Protein AF-0000000075463273 (afdb_homodimer)

Solvent-accessible surface area (backbone atoms only — not comparable to full-atom values): 27965 Å² total; per-residue (Å²): 108,66,60,60,48,58,64,46,38,56,48,52,44,26,53,33,30,40,53,55,27,48,40,50,41,26,20,42,48,17,34,37,53,50,42,50,52,50,33,66,70,70,53,70,83,56,58,66,68,59,50,50,48,55,52,50,47,50,52,48,51,49,50,31,49,53,25,47,49,48,35,51,42,46,51,41,31,75,32,32,81,36,73,76,51,72,76,41,80,50,70,39,46,49,51,24,54,50,47,34,47,50,47,41,50,52,54,50,46,54,51,43,50,52,47,34,70,71,65,73,42,67,67,64,45,51,65,37,48,49,43,44,52,51,26,50,53,49,51,53,53,48,45,55,49,42,65,78,45,56,85,37,47,64,71,79,62,78,40,68,60,53,59,52,37,52,30,38,47,29,46,22,50,27,27,43,47,49,25,50,52,47,48,52,52,50,59,62,43,66,75,56,81,48,77,79,44,52,61,54,47,54,51,46,51,53,49,31,53,47,24,49,49,49,19,49,44,28,46,49,20,39,52,38,35,75,75,40,68,69,32,37,44,25,56,17,48,55,60,35,43,32,50,52,52,53,37,46,52,44,51,54,62,48,43,48,56,52,50,47,49,52,49,47,48,50,54,63,66,52,53,70,66,76,78,96,108,67,61,58,48,56,63,47,38,57,48,52,45,25,53,33,30,40,53,54,27,48,40,51,38,26,20,43,48,18,34,37,52,49,44,50,52,50,34,65,69,70,52,70,82,57,58,66,68,60,52,49,49,54,52,50,47,50,52,48,50,49,49,32,50,53,26,46,48,48,35,50,42,44,50,44,30,76,33,32,81,36,73,74,52,71,78,41,80,52,69,40,46,49,51,24,54,49,48,32,48,50,47,42,50,53,54,51,48,53,53,42,52,52,46,36,71,72,63,72,42,67,67,63,45,49,66,34,49,49,41,45,51,52,25,49,53,48,52,54,52,49,45,55,49,42,67,77,46,60,84,29,48,76,66,78,60,77,43,67,60,54,58,52,37,50,31,38,46,28,45,21,51,27,27,43,48,50,25,51,52,49,47,52,52,51,58,62,43,64,78,66,64,56,77,80,40,52,61,54,47,54,52,47,51,53,48,31,51,46,26,49,50,49,19,50,44,28,46,49,20,40,50,38,36,73,75,42,69,69,33,37,42,25,55,16,47,55,61,38,43,32,49,51,52,54,37,46,52,44,50,52,62,49,42,49,55,53,49,48,48,51,50,48,48,50,54,63,66,53,54,70,65,76,78,98

Secondary structure (DSSP, 8-state):
-HHHHHHS--HHHHHHHHHHHHHHHHHHHHHHHHHHHHHHHH-TTS-HHHHHHHHHHHHHHHHHHHHHHHHHHIIIIITTT-GGGGGS--HHHHHHHHHHHHHHHHHHHHHHHHHHHHH--HHHHHHHHHHHHHHHHHHHHHHHHHHHS-S-TTTSS--THHHHHHHHHHHHHHHHHHHHHHHHHHHHHHTS--THHHHHHHHHHHHHHHHHHHHHHHHHHHHHHHH-TTSTHHHHHHHHHHHHHHHHHHHHHHHHHHHHHHHHHHHHHS-GGGT-/-HHHHHHS--HHHHHHHHHHHHHHHHHHHHHHHHHHHHHHHH-TTS-HHHHHHHHHHHHHHHHHHHHHHHHHHIIIIITTT-GGGGGS--HHHHHHHHHHHHHHHHHHHHHHHHHHHHH--HHHHHHHHHHHHHHHHHHHHHHHHHHHSTTTTTTSS--HHHHHHHHHHHHHHHHHHHHHHHHHHHHHHHTT--THHHHHHHHHHHHHHHHHHHHHHHHHHHHHHHH-TTSTHHHHHHHHHHHHHHHHHHHHHHHHHHHHHHHHHHHHHS-GGGT-

Structure (mmCIF, N/CA/C/O backbone):
data_AF-0000000075463273-model_v1
#
loop_
_entity.id
_entity.type
_entity.pdbx_description
1 polymer 'DUF6534 domain-containing protein'
#
loop_
_atom_site.group_PDB
_atom_site.id
_atom_site.type_symbol
_atom_site.label_atom_id
_atom_site.label_alt_id
_atom_site.label_comp_id
_atom_site.label_asym_id
_atom_site.label_entity_id
_atom_site.label_seq_id
_atom_site.pdbx_PDB_ins_code
_atom_site.Cartn_x
_atom_site.Cartn_y
_atom_site.Cartn_z
_atom_site.occupancy
_atom_site.B_iso_or_equiv
_atom_site.auth_seq_id
_atom_site.auth_comp_id
_atom_site.auth_asym_id
_atom_site.auth_atom_id
_atom_site.pdbx_PDB_model_num
ATOM 1 N N . MET A 1 1 ? -4.27 -33.312 -17.531 1 32.22 1 MET A N 1
ATOM 2 C CA . MET A 1 1 ? -3.789 -32.125 -16.859 1 32.22 1 MET A CA 1
ATOM 3 C C . MET A 1 1 ? -4.113 -30.875 -17.672 1 32.22 1 MET A C 1
ATOM 5 O O . MET A 1 1 ? -4.547 -29.859 -17.125 1 32.22 1 MET A O 1
ATOM 9 N N . ARG A 1 2 ? -3.822 -30.875 -18.922 1 41.97 2 ARG A N 1
ATOM 10 C CA . ARG A 1 2 ? -4.164 -29.844 -19.891 1 41.97 2 ARG A CA 1
ATOM 11 C C . ARG A 1 2 ? -5.668 -29.594 -19.906 1 41.97 2 ARG A C 1
ATOM 13 O O . ARG A 1 2 ? -6.105 -28.453 -20.047 1 41.97 2 ARG A O 1
ATOM 20 N N . LEU A 1 3 ? -6.355 -30.625 -19.859 1 38.16 3 LEU A N 1
ATOM 21 C CA . LEU A 1 3 ? -7.805 -30.5 -19.938 1 38.16 3 LEU A CA 1
ATOM 22 C C . LEU A 1 3 ? -8.344 -29.734 -18.734 1 38.16 3 LEU A C 1
ATOM 24 O O . LEU A 1 3 ? -9.258 -28.906 -18.859 1 38.16 3 LEU A O 1
ATOM 28 N N . PHE A 1 4 ? -7.984 -30.172 -17.547 1 39.16 4 PHE A N 1
ATOM 29 C CA . PHE A 1 4 ? -8.383 -29.516 -16.312 1 39.16 4 PHE A CA 1
ATOM 30 C C . PHE A 1 4 ? -7.941 -28.047 -16.312 1 39.16 4 PHE A C 1
ATOM 32 O O . PHE A 1 4 ? -8.68 -27.172 -15.867 1 39.16 4 PHE A O 1
ATOM 39 N N . LEU A 1 5 ? -6.715 -27.828 -16.797 1 46.09 5 LEU A N 1
ATOM 40 C CA . LEU A 1 5 ? -6.227 -26.484 -17.062 1 46.09 5 LEU A CA 1
ATOM 41 C C . LEU A 1 5 ? -7.086 -25.797 -18.109 1 46.09 5 LEU A C 1
ATOM 43 O O . LEU A 1 5 ? -7.215 -24.562 -18.109 1 46.09 5 LEU A O 1
ATOM 47 N N . SER A 1 6 ? -7.457 -26.531 -19.078 1 45.56 6 SER A N 1
ATOM 48 C CA . SER A 1 6 ? -8.375 -26.031 -20.109 1 45.56 6 SER A CA 1
ATOM 49 C C . SER A 1 6 ? -9.672 -25.531 -19.484 1 45.56 6 SER A C 1
ATOM 51 O O . SER A 1 6 ? -10.258 -24.547 -19.969 1 45.56 6 SER A O 1
ATOM 53 N N . GLN A 1 7 ? -10.18 -26.344 -18.703 1 44.66 7 GLN A N 1
ATOM 54 C CA . GLN A 1 7 ? -11.469 -26.078 -18.078 1 44.66 7 GLN A CA 1
ATOM 55 C C . GLN A 1 7 ? -11.359 -24.953 -17.047 1 44.66 7 GLN A C 1
ATOM 57 O O . GLN A 1 7 ? -12.312 -24.203 -16.844 1 44.66 7 GLN A O 1
ATOM 62 N N . LEU A 1 8 ? -10.367 -25.062 -16.125 1 47.94 8 LEU A N 1
ATOM 63 C CA . LEU A 1 8 ? -10.164 -24.031 -15.125 1 47.94 8 LEU A CA 1
ATOM 64 C C . LEU A 1 8 ? -9.938 -22.672 -15.789 1 47.94 8 LEU A C 1
ATOM 66 O O . LEU A 1 8 ? -9.836 -21.656 -15.102 1 47.94 8 LEU A O 1
ATOM 70 N N . GLY A 1 9 ? -10.367 -22.547 -17.156 1 49.41 9 GLY A N 1
ATOM 71 C CA . GLY A 1 9 ? -10.008 -21.312 -17.812 1 49.41 9 GLY A CA 1
ATOM 72 C C . GLY A 1 9 ? -8.57 -20.891 -17.547 1 49.41 9 GLY A C 1
ATOM 73 O O . GLY A 1 9 ? -7.855 -21.547 -16.797 1 49.41 9 GLY A O 1
ATOM 74 N N . SER A 1 10 ? -7.926 -19.875 -18.328 1 57.22 10 SER A N 1
ATOM 75 C CA . SER A 1 10 ? -6.539 -19.422 -18.312 1 57.22 10 SER A CA 1
ATOM 76 C C . SER A 1 10 ? -6.117 -18.984 -16.906 1 57.22 10 SER A C 1
ATOM 78 O O . SER A 1 10 ? -6.918 -18.438 -16.156 1 57.22 10 SER A O 1
ATOM 80 N N . LEU A 1 11 ? -5.262 -19.875 -16.219 1 67.44 11 LEU A N 1
ATOM 81 C CA . LEU A 1 11 ? -4.641 -19.484 -14.953 1 67.44 11 LEU A CA 1
ATOM 82 C C . LEU A 1 11 ? -4.652 -17.969 -14.797 1 67.44 11 LEU A C 1
ATOM 84 O O . LEU A 1 11 ? -4.68 -17.453 -13.68 1 67.44 11 LEU A O 1
ATOM 88 N N . ASP A 1 12 ? -4.875 -17.344 -15.961 1 66.06 12 ASP A N 1
ATOM 89 C CA . ASP A 1 12 ? -4.934 -15.891 -15.945 1 66.06 12 ASP A CA 1
ATOM 90 C C . ASP A 1 12 ? -6.266 -15.398 -15.383 1 66.06 12 ASP A C 1
ATOM 92 O O . ASP A 1 12 ? -6.312 -14.391 -14.672 1 66.06 12 ASP A O 1
ATOM 96 N N . GLY A 1 13 ? -7.297 -16.234 -15.656 1 64.44 13 GLY A N 1
ATOM 97 C CA . GLY A 1 13 ? -8.602 -15.805 -15.188 1 64.44 13 GLY A CA 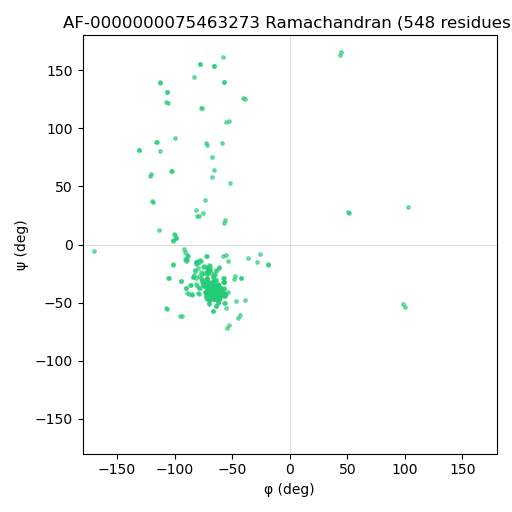1
ATOM 98 C C . GLY A 1 13 ? -8.852 -16.141 -13.727 1 64.44 13 GLY A C 1
ATOM 99 O O . GLY A 1 13 ? -9.625 -15.461 -13.047 1 64.44 13 GLY A O 1
ATOM 100 N N . THR A 1 14 ? -8.234 -17.109 -13.281 1 73.38 14 THR A N 1
ATOM 101 C CA . THR A 1 14 ? -8.492 -17.531 -11.914 1 73.38 14 THR A CA 1
ATOM 102 C C . THR A 1 14 ? -7.465 -16.922 -10.961 1 73.38 14 THR A C 1
ATOM 104 O O . THR A 1 14 ? -7.746 -15.93 -10.297 1 73.38 14 THR A O 1
ATOM 107 N N . LEU A 1 15 ? -6.219 -17.312 -11.234 1 76.56 15 LEU A N 1
ATOM 108 C CA . LEU A 1 15 ? -5.172 -16.891 -10.312 1 76.56 15 LEU A CA 1
ATOM 109 C C . LEU A 1 15 ? -4.715 -15.469 -10.617 1 76.56 15 LEU A C 1
ATOM 111 O O . LEU A 1 15 ? -4.262 -14.75 -9.719 1 76.56 15 LEU A O 1
ATOM 115 N N . GLY A 1 16 ? -4.977 -15.109 -11.82 1 79.81 16 GLY A N 1
ATOM 116 C CA . GLY A 1 16 ? -4.547 -13.766 -12.188 1 79.81 16 GLY A CA 1
ATOM 117 C C . GLY A 1 16 ? -5.352 -12.68 -11.5 1 79.81 16 GLY A C 1
ATOM 118 O O . GLY A 1 16 ? -4.793 -11.688 -11.031 1 79.81 16 GLY A O 1
ATOM 119 N N . GLY A 1 17 ? -6.625 -12.852 -11.461 1 81.31 17 GLY A N 1
ATOM 120 C CA . GLY A 1 17 ? -7.473 -11.875 -10.797 1 81.31 17 GLY A CA 1
ATOM 121 C C . GLY A 1 17 ? -7.188 -11.742 -9.312 1 81.31 17 GLY A C 1
ATOM 122 O O . GLY A 1 17 ? -7.164 -10.633 -8.781 1 81.31 17 GLY A O 1
ATOM 123 N N . ILE A 1 18 ? -6.855 -12.758 -8.711 1 84.06 18 ILE A N 1
ATOM 124 C CA . ILE A 1 18 ? -6.629 -12.766 -7.266 1 84.06 18 ILE A CA 1
ATOM 125 C C . ILE A 1 18 ? -5.293 -12.102 -6.949 1 84.06 18 ILE A C 1
ATOM 127 O O . ILE A 1 18 ? -5.168 -11.391 -5.945 1 84.06 18 ILE A O 1
ATOM 131 N N . VAL A 1 19 ? -4.348 -12.289 -7.812 1 86.44 19 VAL A N 1
ATOM 132 C CA . VAL A 1 19 ? -3.033 -11.695 -7.586 1 86.44 19 VAL A CA 1
ATOM 133 C C . VAL A 1 19 ? -3.117 -10.18 -7.738 1 86.44 19 VAL A C 1
ATOM 135 O O . VAL A 1 19 ? -2.562 -9.438 -6.922 1 86.44 19 VAL A O 1
ATOM 138 N N . ILE A 1 20 ? -3.855 -9.727 -8.703 1 86.81 20 ILE A N 1
ATOM 139 C CA . ILE A 1 20 ? -4.016 -8.297 -8.914 1 86.81 20 ILE A CA 1
ATOM 140 C C . ILE A 1 20 ? -4.789 -7.684 -7.75 1 86.81 20 ILE A C 1
ATOM 142 O O . ILE A 1 20 ? -4.461 -6.59 -7.285 1 86.81 20 ILE A O 1
ATOM 146 N N . ALA A 1 21 ? -5.781 -8.367 -7.336 1 89.44 21 ALA A N 1
ATOM 147 C CA . ALA A 1 21 ? -6.566 -7.895 -6.203 1 89.44 21 ALA A CA 1
ATOM 148 C C . ALA A 1 21 ? -5.711 -7.785 -4.945 1 89.44 21 ALA A C 1
ATOM 150 O O . ALA A 1 21 ? -5.863 -6.848 -4.16 1 89.44 21 ALA A O 1
ATOM 151 N N . GLU A 1 22 ? -4.824 -8.68 -4.758 1 91.25 22 GLU A N 1
ATOM 152 C CA . GLU A 1 22 ? -3.943 -8.664 -3.596 1 91.25 22 GLU A CA 1
ATOM 153 C C . GLU A 1 22 ? -3.035 -7.434 -3.613 1 91.25 22 GLU A C 1
ATOM 155 O O . GLU A 1 22 ? -2.791 -6.82 -2.572 1 91.25 22 GLU A O 1
ATOM 160 N N . ILE A 1 23 ? -2.531 -7.125 -4.77 1 91.75 23 ILE A N 1
ATOM 161 C CA . ILE A 1 23 ? -1.67 -5.953 -4.898 1 91.75 23 ILE A CA 1
ATOM 162 C C . ILE A 1 23 ? -2.461 -4.691 -4.566 1 91.75 23 ILE A C 1
ATOM 164 O O . ILE A 1 23 ? -1.974 -3.816 -3.848 1 91.75 23 ILE A O 1
ATOM 168 N N . LEU A 1 24 ? -3.639 -4.648 -5.012 1 92 24 LEU A N 1
ATOM 169 C CA . LEU A 1 24 ? -4.484 -3.49 -4.742 1 92 24 LEU A CA 1
ATOM 170 C C . LEU A 1 24 ? -4.824 -3.395 -3.26 1 92 24 LEU A C 1
ATOM 172 O O . LEU A 1 24 ? -4.836 -2.303 -2.689 1 92 24 LEU A O 1
ATOM 176 N N . VAL A 1 25 ? -5.086 -4.551 -2.709 1 94.62 25 VAL A N 1
ATOM 177 C CA . VAL A 1 25 ? -5.395 -4.602 -1.284 1 94.62 25 VAL A CA 1
ATOM 178 C C . VAL A 1 25 ? -4.188 -4.125 -0.476 1 94.62 25 VAL A C 1
ATOM 180 O O . VAL A 1 25 ? -4.34 -3.385 0.5 1 94.62 25 VAL A O 1
ATOM 183 N N . ALA A 1 26 ? -3.068 -4.484 -0.909 1 94.12 26 ALA A N 1
ATOM 184 C CA . ALA A 1 26 ? -1.846 -4.07 -0.226 1 94.12 26 ALA A CA 1
ATOM 185 C C . ALA A 1 26 ? -1.634 -2.562 -0.345 1 94.12 26 ALA A C 1
ATOM 187 O O . ALA A 1 26 ? -1.259 -1.903 0.627 1 94.12 26 ALA A O 1
ATOM 188 N N . VAL A 1 27 ? -1.902 -2.049 -1.484 1 93.38 27 VAL A N 1
ATOM 189 C CA . VAL A 1 27 ? -1.779 -0.61 -1.698 1 93.38 27 VAL A CA 1
ATOM 190 C C . VAL A 1 27 ? -2.756 0.133 -0.79 1 93.38 27 VAL A C 1
ATOM 192 O O . VAL A 1 27 ? -2.383 1.106 -0.13 1 93.38 27 VAL A O 1
ATOM 195 N N . LEU A 1 28 ? -3.9 -0.361 -0.769 1 93.81 28 LEU A N 1
ATOM 196 C CA . LEU A 1 28 ? -4.93 0.29 0.035 1 93.81 28 LEU A CA 1
ATOM 197 C C . LEU A 1 28 ? -4.598 0.2 1.521 1 93.81 28 LEU A C 1
ATOM 199 O O . LEU A 1 28 ? -4.902 1.117 2.285 1 93.81 28 LEU A O 1
ATOM 203 N N . TYR A 1 29 ? -4.016 -0.902 1.892 1 94.56 29 TYR A N 1
ATOM 204 C CA . TYR A 1 29 ? -3.58 -1.024 3.277 1 94.56 29 TYR A CA 1
ATOM 205 C C . TYR A 1 29 ? -2.529 0.028 3.615 1 94.56 29 TYR A C 1
ATOM 207 O O . TYR A 1 29 ? -2.559 0.618 4.699 1 94.56 29 TYR A O 1
ATOM 215 N N . GLY A 1 30 ? -1.617 0.237 2.727 1 93.31 30 GLY A N 1
ATOM 216 C CA . GLY A 1 30 ? -0.635 1.288 2.939 1 93.31 30 GLY A CA 1
ATOM 217 C C . GLY A 1 30 ? -1.256 2.664 3.094 1 93.31 30 GLY A C 1
ATOM 218 O O . GLY A 1 30 ? -0.905 3.41 4.012 1 93.31 30 GLY A O 1
ATOM 219 N N . ILE A 1 31 ? -2.191 2.916 2.26 1 91.88 31 ILE A N 1
ATOM 220 C CA . ILE A 1 31 ? -2.902 4.188 2.316 1 91.88 31 ILE A CA 1
ATOM 221 C C . ILE A 1 31 ? -3.615 4.32 3.66 1 91.88 31 ILE A C 1
ATOM 223 O O . ILE A 1 31 ? -3.525 5.363 4.316 1 91.88 31 ILE A O 1
ATOM 227 N N . ALA A 1 32 ? -4.215 3.264 4.059 1 93.44 32 ALA A N 1
ATOM 228 C CA . ALA A 1 32 ? -4.98 3.277 5.301 1 93.44 32 ALA A CA 1
ATOM 229 C C . ALA A 1 32 ? -4.066 3.494 6.504 1 93.44 32 ALA A C 1
ATOM 231 O O . ALA A 1 32 ? -4.441 4.18 7.461 1 93.44 32 ALA A O 1
ATOM 232 N N . SER A 1 33 ? -2.936 2.992 6.445 1 92.31 33 SER A N 1
ATOM 233 C CA . SER A 1 33 ? -2.014 3.088 7.574 1 92.31 33 SER A CA 1
ATOM 234 C C . SER A 1 33 ? -1.594 4.531 7.82 1 92.31 33 SER A C 1
ATOM 236 O O . SER A 1 33 ? -1.572 4.992 8.969 1 92.31 33 SER A O 1
ATOM 238 N N . ILE A 1 34 ? -1.35 5.23 6.773 1 89.88 34 ILE A N 1
ATOM 239 C CA . ILE A 1 34 ? -0.97 6.629 6.949 1 89.88 34 ILE A CA 1
ATOM 240 C C . ILE A 1 34 ? -2.199 7.449 7.332 1 89.88 34 ILE A C 1
ATOM 242 O O . ILE A 1 34 ? -2.105 8.375 8.141 1 89.88 34 ILE A O 1
ATOM 246 N N . GLN A 1 35 ? -3.281 7.07 6.785 1 88.94 35 GLN A N 1
ATOM 247 C CA . GLN A 1 35 ? -4.504 7.789 7.125 1 88.94 35 GLN A CA 1
ATOM 248 C C . GLN A 1 35 ? -4.84 7.637 8.609 1 88.94 35 GLN A C 1
ATOM 250 O O . GLN A 1 35 ? -5.336 8.578 9.234 1 88.94 35 GLN A O 1
ATOM 255 N N . VAL A 1 36 ? -4.602 6.457 9.086 1 90.38 36 VAL A N 1
ATOM 256 C CA . VAL A 1 36 ? -4.84 6.223 10.508 1 90.38 36 VAL A CA 1
ATOM 257 C C . VAL A 1 36 ? -3.879 7.07 11.336 1 90.38 36 VAL A C 1
ATOM 259 O O . VAL A 1 36 ? -4.273 7.652 12.352 1 90.38 36 VAL A O 1
ATOM 262 N N . TYR A 1 37 ? -2.66 7.145 10.844 1 85.88 37 TYR A N 1
ATOM 263 C CA . TYR A 1 37 ? -1.667 7.969 11.531 1 85.88 37 TYR A CA 1
ATOM 264 C C . TYR A 1 37 ? -2.1 9.43 11.562 1 85.88 37 TYR A C 1
ATOM 266 O O . TYR A 1 37 ? -2.029 10.078 12.609 1 85.88 37 TYR A O 1
ATOM 274 N N . VAL A 1 38 ? -2.549 9.891 10.477 1 81.62 38 VAL A N 1
ATOM 275 C CA . VAL A 1 38 ? -2.996 11.273 10.375 1 81.62 38 VAL A CA 1
ATOM 276 C C . VAL A 1 38 ? -4.23 11.484 11.258 1 81.62 38 VAL A C 1
ATOM 278 O O . VAL A 1 38 ? -4.359 12.508 11.922 1 81.62 38 VAL A O 1
ATOM 281 N N . TYR A 1 39 ? -5.051 10.492 11.266 1 84.88 39 TYR A N 1
ATOM 282 C CA . TYR A 1 39 ? -6.27 10.57 12.062 1 84.88 39 TYR A CA 1
ATOM 283 C C . TYR A 1 39 ? -5.949 10.734 13.547 1 84.88 39 TYR A C 1
ATOM 285 O O . TYR A 1 39 ? -6.5 11.609 14.219 1 84.88 39 TYR A O 1
ATOM 293 N N . PHE A 1 40 ? -5.09 9.961 14.062 1 85.31 40 PHE A N 1
ATOM 294 C CA . PHE A 1 40 ? -4.797 9.977 15.492 1 85.31 40 PHE A CA 1
ATOM 295 C C . PHE A 1 40 ? -3.951 11.188 15.859 1 85.31 40 PHE A C 1
ATOM 297 O O . PHE A 1 40 ? -3.936 11.609 17.016 1 85.31 40 PHE A O 1
ATOM 304 N N . HIS A 1 41 ? -3.326 11.75 14.867 1 76.06 41 HIS A N 1
ATOM 305 C CA . HIS A 1 41 ? -2.494 12.914 15.133 1 76.06 41 HIS A CA 1
ATOM 306 C C . HIS A 1 41 ? -3.32 14.195 15.109 1 76.06 41 HIS A C 1
ATOM 308 O O . HIS A 1 41 ? -3.084 15.109 15.906 1 76.06 41 HIS A O 1
ATOM 314 N N . TYR A 1 42 ? -4.281 14.25 14.273 1 72.69 42 TYR A N 1
ATOM 315 C CA . TYR A 1 42 ? -4.98 15.516 14.102 1 72.69 42 TYR A CA 1
ATOM 316 C C . TYR A 1 42 ? -6.352 15.477 14.766 1 72.69 42 TYR A C 1
ATOM 318 O O . TYR A 1 42 ? -6.914 16.531 15.102 1 72.69 42 TYR A O 1
ATOM 326 N N . ASN A 1 43 ? -6.961 14.359 14.867 1 69.62 43 ASN A N 1
ATOM 327 C CA . ASN A 1 43 ? -8.312 14.273 15.414 1 69.62 43 ASN A CA 1
ATOM 328 C C . ASN A 1 43 ? -8.297 13.766 16.859 1 69.62 43 ASN A C 1
ATOM 330 O O . ASN A 1 43 ? -8.93 12.758 17.172 1 69.62 43 ASN A O 1
ATOM 334 N N . LEU A 1 44 ? -7.703 14.516 17.672 1 68.25 44 LEU A N 1
ATOM 335 C CA . LEU A 1 44 ? -7.512 14.109 19.062 1 68.25 44 LEU A CA 1
ATOM 336 C C . LEU A 1 44 ? -8.805 14.289 19.859 1 68.25 44 LEU A C 1
ATOM 338 O O . LEU A 1 44 ? -8.992 13.633 20.875 1 68.25 44 LEU A O 1
ATOM 342 N N . ASN A 1 45 ? -9.734 14.969 19.344 1 73.88 45 ASN A N 1
ATOM 343 C CA . ASN A 1 45 ? -10.906 15.32 20.125 1 73.88 45 ASN A CA 1
ATOM 344 C C . ASN A 1 45 ? -12.086 14.406 19.812 1 73.88 45 ASN A C 1
ATOM 346 O O . ASN A 1 45 ? -13.188 14.609 20.328 1 73.88 45 ASN A O 1
ATOM 350 N N . ASP A 1 46 ? -11.93 13.438 19.125 1 79.31 46 ASP A N 1
ATOM 351 C CA . ASP A 1 46 ? -13.031 12.531 18.812 1 79.31 46 ASP A CA 1
ATOM 352 C C . ASP A 1 46 ? -13.328 11.609 20 1 79.31 46 ASP A C 1
ATOM 354 O O . ASP A 1 46 ? -12.5 11.453 20.891 1 79.31 46 ASP A O 1
ATOM 358 N N . SER A 1 47 ? -14.523 11.141 20.062 1 83.12 47 SER A N 1
ATOM 359 C CA . SER A 1 47 ? -14.938 10.234 21.125 1 83.12 47 SER A CA 1
ATOM 360 C C . SER A 1 47 ? -14.055 8.992 21.172 1 83.12 47 SER A C 1
ATOM 362 O O . SER A 1 47 ? -13.578 8.523 20.125 1 83.12 47 SER A O 1
ATOM 364 N N . PRO A 1 48 ? -13.719 8.531 22.312 1 86.88 48 PRO A N 1
ATOM 365 C CA . PRO A 1 48 ? -12.859 7.348 22.438 1 86.88 48 PRO A CA 1
ATOM 366 C C . PRO A 1 48 ? -13.438 6.121 21.75 1 86.88 48 PRO A C 1
ATOM 368 O O . PRO A 1 48 ? -12.688 5.25 21.297 1 86.88 48 PRO A O 1
ATOM 371 N N . LEU A 1 49 ? -14.75 6.055 21.672 1 83.44 49 LEU A N 1
ATOM 372 C CA . LEU A 1 49 ? -15.375 4.918 21.016 1 83.44 49 LEU A CA 1
ATOM 373 C C . LEU A 1 49 ? -15.008 4.883 19.531 1 83.44 49 LEU A C 1
ATOM 375 O O . LEU A 1 49 ? -14.688 3.822 18.984 1 83.44 49 LEU A O 1
ATOM 379 N N . VAL A 1 50 ? -15.031 6.035 18.953 1 84.69 50 VAL A N 1
ATOM 380 C CA . VAL A 1 50 ? -14.695 6.113 17.531 1 84.69 50 VAL A CA 1
ATOM 381 C C . VAL A 1 50 ? -13.219 5.805 17.328 1 84.69 50 VAL A C 1
ATOM 383 O O . VAL A 1 50 ? -12.852 5.066 16.406 1 84.69 50 VAL A O 1
ATOM 386 N N . LYS A 1 51 ? -12.414 6.23 18.25 1 89.81 51 LYS A N 1
ATOM 387 C CA . LYS A 1 51 ? -10.977 6.004 18.172 1 89.81 51 LYS A CA 1
ATOM 388 C C . LYS A 1 51 ? -10.641 4.523 18.312 1 89.81 51 LYS A C 1
ATOM 390 O O . LYS A 1 51 ? -9.82 3.994 17.547 1 89.81 51 LYS A O 1
ATOM 395 N N . ARG A 1 52 ? -11.336 3.967 19.219 1 90.5 52 ARG A N 1
ATOM 396 C CA . ARG A 1 52 ? -11.086 2.543 19.422 1 90.5 52 ARG A CA 1
ATOM 397 C C . ARG A 1 52 ? -11.562 1.729 18.219 1 90.5 52 ARG A C 1
ATOM 399 O O . ARG A 1 52 ? -10.93 0.742 17.844 1 90.5 52 ARG A O 1
ATOM 406 N N . THR A 1 53 ? -12.625 2.129 17.688 1 91.56 53 THR A N 1
ATOM 407 C CA . THR A 1 53 ? -13.164 1.41 16.547 1 91.56 53 THR A CA 1
ATOM 408 C C . THR A 1 53 ? -12.234 1.528 15.344 1 91.56 53 THR A C 1
ATOM 410 O O . THR A 1 53 ? -11.969 0.538 14.656 1 91.56 53 THR A O 1
ATOM 413 N N . ILE A 1 54 ? -11.711 2.727 15.148 1 92 54 ILE A N 1
ATOM 414 C CA . ILE A 1 54 ? -10.805 2.959 14.031 1 92 54 ILE A CA 1
ATOM 415 C C . ILE A 1 54 ? -9.531 2.135 14.219 1 92 54 ILE A C 1
ATOM 417 O O . ILE A 1 54 ? -9.031 1.53 13.266 1 92 54 ILE A O 1
ATOM 421 N N . PHE A 1 55 ? -9.078 2.043 15.422 1 92.88 55 PHE A N 1
ATOM 422 C CA . PHE A 1 55 ? -7.871 1.272 15.711 1 92.88 55 PHE A CA 1
ATOM 423 C C . PHE A 1 55 ? -8.125 -0.219 15.531 1 92.88 55 PHE A C 1
ATOM 425 O O . PHE A 1 55 ? -7.289 -0.936 14.984 1 92.88 55 PHE A O 1
ATOM 432 N N . SER A 1 56 ? -9.258 -0.611 16.016 1 93.75 56 SER A N 1
ATOM 433 C CA . SER A 1 56 ? -9.633 -2.012 15.844 1 93.75 56 SER A CA 1
ATOM 434 C C . SER A 1 56 ? -9.766 -2.377 14.367 1 93.75 56 SER A C 1
ATOM 436 O O . SER A 1 56 ? -9.383 -3.475 13.953 1 93.75 56 SER A O 1
ATOM 438 N N . LEU A 1 57 ? -10.258 -1.5 13.594 1 95.06 57 LEU A N 1
ATOM 439 C CA . LEU A 1 57 ? -10.414 -1.729 12.164 1 95.06 57 LEU A CA 1
ATOM 440 C C . LEU A 1 57 ? -9.055 -1.819 11.477 1 95.06 57 LEU A C 1
ATOM 442 O O . LEU A 1 57 ? -8.883 -2.566 10.516 1 95.06 57 LEU A O 1
ATOM 446 N N . TRP A 1 58 ? -8.141 -1.101 11.953 1 95.62 58 TRP A N 1
ATOM 447 C CA . TRP A 1 58 ? -6.789 -1.173 11.398 1 95.62 58 TRP A CA 1
ATOM 448 C C . TRP A 1 58 ? -6.172 -2.545 11.648 1 95.62 58 TRP A C 1
ATOM 450 O O . TRP A 1 58 ? -5.516 -3.107 10.766 1 95.62 58 TRP A O 1
ATOM 460 N N . ILE A 1 59 ? -6.383 -3.033 12.844 1 94.19 59 ILE A N 1
ATOM 461 C CA . ILE A 1 59 ? -5.887 -4.363 13.18 1 94.19 59 ILE A CA 1
ATOM 462 C C . ILE A 1 59 ? -6.559 -5.406 12.297 1 94.19 59 ILE A C 1
ATOM 464 O O . ILE A 1 59 ? -5.895 -6.309 11.773 1 94.19 59 ILE A O 1
ATOM 468 N N . LEU A 1 60 ? -7.773 -5.242 12.172 1 94.19 60 LEU A N 1
ATOM 469 C CA . LEU A 1 60 ? -8.516 -6.16 11.32 1 94.19 60 LEU A CA 1
ATOM 470 C C . LEU A 1 60 ? -8.055 -6.055 9.867 1 94.19 60 LEU A C 1
ATOM 472 O O . LEU A 1 60 ? -7.969 -7.066 9.164 1 94.19 60 LEU A O 1
ATOM 476 N N . SER A 1 61 ? -7.824 -4.855 9.461 1 95.19 61 SER A N 1
ATOM 477 C CA . SER A 1 61 ? -7.336 -4.629 8.109 1 95.19 61 SER A CA 1
ATOM 478 C C . SER A 1 61 ? -5.973 -5.273 7.895 1 95.19 61 SER A C 1
ATOM 480 O O . SER A 1 61 ? -5.684 -5.781 6.809 1 95.19 61 SER A O 1
ATOM 482 N N . SER A 1 62 ? -5.172 -5.266 8.945 1 94.19 62 SER A N 1
ATOM 483 C CA . SER A 1 62 ? -3.875 -5.926 8.875 1 94.19 62 SER A CA 1
ATOM 484 C C . SER A 1 62 ? -4.027 -7.441 8.781 1 94.19 62 SER A C 1
ATOM 486 O O . SER A 1 62 ? -3.344 -8.094 7.984 1 94.19 62 SER A O 1
ATOM 488 N N . LEU A 1 63 ? -4.879 -7.855 9.562 1 93.38 63 LEU A N 1
ATOM 489 C CA . LEU A 1 63 ? -5.156 -9.289 9.523 1 93.38 63 LEU A CA 1
ATOM 490 C C . LEU A 1 63 ? -5.707 -9.695 8.156 1 93.38 63 LEU A C 1
ATOM 492 O O . LEU A 1 63 ? -5.34 -10.742 7.625 1 93.38 63 LEU A O 1
ATOM 496 N N . TYR A 1 64 ? -6.535 -8.906 7.629 1 94.56 64 TYR A N 1
ATOM 497 C CA . TYR A 1 64 ? -7.113 -9.148 6.312 1 94.56 64 TYR A CA 1
ATOM 498 C C . TYR A 1 64 ? -6.023 -9.281 5.258 1 94.56 64 TYR A C 1
ATOM 500 O O . TYR A 1 64 ? -6.051 -10.203 4.438 1 94.56 64 TYR A O 1
ATOM 508 N N . LEU A 1 65 ? -5.07 -8.414 5.316 1 93.75 65 LEU A N 1
ATOM 509 C CA . LEU A 1 65 ? -3.984 -8.43 4.344 1 93.75 65 LEU A CA 1
ATOM 510 C C . LEU A 1 65 ? -3.131 -9.68 4.504 1 93.75 65 LEU A C 1
ATOM 512 O O . LEU A 1 65 ? -2.748 -10.305 3.514 1 93.75 65 LEU A O 1
ATOM 516 N N . VAL A 1 66 ? -2.857 -10.055 5.738 1 93 66 VAL A N 1
ATOM 517 C CA . VAL A 1 66 ? -2.018 -11.211 6.008 1 93 66 VAL A CA 1
ATOM 518 C C . VAL A 1 66 ? -2.713 -12.484 5.52 1 93 66 VAL A C 1
ATOM 520 O O . VAL A 1 66 ? -2.082 -13.352 4.914 1 93 66 VAL A O 1
ATOM 523 N N . LEU A 1 67 ? -3.977 -12.547 5.762 1 91.69 67 LEU A N 1
ATOM 524 C CA . LEU A 1 67 ? -4.734 -13.711 5.332 1 91.69 67 LEU A CA 1
ATOM 525 C C . LEU A 1 67 ? -4.824 -13.773 3.811 1 91.69 67 LEU A C 1
ATOM 527 O O . LEU A 1 67 ? -4.688 -14.852 3.219 1 91.69 67 LEU A O 1
ATOM 531 N N . ALA A 1 68 ? -5.074 -12.656 3.215 1 90.81 68 ALA A N 1
ATOM 532 C CA . ALA A 1 68 ? -5.129 -12.602 1.756 1 90.81 68 ALA A CA 1
ATOM 533 C C . ALA A 1 68 ? -3.783 -12.984 1.145 1 90.81 68 ALA A C 1
ATOM 535 O O . ALA A 1 68 ? -3.732 -13.703 0.144 1 90.81 68 ALA A O 1
ATOM 536 N N . SER A 1 69 ? -2.756 -12.523 1.768 1 90.38 69 SER A N 1
ATOM 537 C CA . SER A 1 69 ? -1.421 -12.844 1.272 1 90.38 69 SER A CA 1
ATOM 538 C C . SER A 1 69 ? -1.121 -14.336 1.423 1 90.38 69 SER A C 1
ATOM 540 O O . SER A 1 69 ? -0.485 -14.938 0.555 1 90.38 69 SER A O 1
ATOM 542 N N . HIS A 1 70 ? -1.557 -14.891 2.494 1 89.19 70 HIS A N 1
ATOM 543 C CA . HIS A 1 70 ? -1.364 -16.312 2.684 1 89.19 70 HIS A CA 1
ATOM 544 C C . HIS A 1 70 ? -2.137 -17.125 1.642 1 89.19 70 HIS A C 1
ATOM 546 O O . HIS A 1 70 ? -1.639 -18.125 1.132 1 89.19 70 HIS A O 1
ATOM 552 N N . ALA A 1 71 ? -3.291 -16.734 1.373 1 84.12 71 ALA A N 1
ATOM 553 C CA . ALA A 1 71 ? -4.102 -17.438 0.382 1 84.12 71 ALA A CA 1
ATOM 554 C C . ALA A 1 71 ? -3.441 -17.406 -0.994 1 84.12 71 ALA A C 1
ATOM 556 O O . ALA A 1 71 ? -3.389 -18.422 -1.691 1 84.12 71 ALA A O 1
ATOM 557 N N . VAL A 1 72 ? -2.982 -16.219 -1.359 1 83.06 72 VAL A N 1
ATOM 558 C CA . VAL A 1 72 ? -2.328 -16.078 -2.654 1 83.06 72 VAL A CA 1
ATOM 559 C C . VAL A 1 72 ? -1.031 -16.891 -2.672 1 83.06 72 VAL A C 1
ATOM 561 O O . VAL A 1 72 ? -0.724 -17.562 -3.66 1 83.06 72 VAL A O 1
ATOM 564 N N . TYR A 1 73 ? -0.329 -16.828 -1.551 1 83.31 73 TYR A N 1
ATOM 565 C CA . TYR A 1 73 ? 0.909 -17.594 -1.437 1 83.31 73 TYR A CA 1
ATOM 566 C C . TYR A 1 73 ? 0.642 -19.094 -1.568 1 83.31 73 TYR A C 1
ATOM 568 O O . TYR A 1 73 ? 1.414 -19.812 -2.205 1 83.31 73 TYR A O 1
ATOM 576 N N . TYR A 1 74 ? -0.418 -19.5 -1.022 1 79.81 74 TYR A N 1
ATOM 577 C CA . TYR A 1 74 ? -0.791 -20.922 -1.083 1 79.81 74 TYR A CA 1
ATOM 578 C C . TYR A 1 74 ? -1.098 -21.344 -2.516 1 79.81 74 TYR A C 1
ATOM 580 O O . TYR A 1 74 ? -0.692 -22.422 -2.951 1 79.81 74 TYR A O 1
ATOM 588 N N . TYR A 1 75 ? -1.688 -20.516 -3.266 1 76.69 75 TYR A N 1
ATOM 589 C CA . TYR A 1 75 ? -2.082 -20.844 -4.629 1 76.69 75 TYR A CA 1
ATOM 590 C C . TYR A 1 75 ? -0.895 -20.75 -5.582 1 76.69 75 TYR A C 1
ATOM 592 O O . TYR A 1 75 ? -0.715 -21.594 -6.449 1 76.69 75 TYR A O 1
ATOM 600 N N . VAL A 1 76 ? -0.131 -19.766 -5.41 1 75.88 76 VAL A N 1
ATOM 601 C CA . VAL A 1 76 ? 0.833 -19.422 -6.453 1 75.88 76 VAL A CA 1
ATOM 602 C C . VAL A 1 76 ? 2.18 -20.078 -6.137 1 75.88 76 VAL A C 1
ATOM 604 O O . VAL A 1 76 ? 2.938 -20.422 -7.047 1 75.88 76 VAL A O 1
ATOM 607 N N . VAL A 1 77 ? 2.48 -20.234 -4.883 1 75.75 77 VAL A N 1
ATOM 608 C CA . VAL A 1 77 ? 3.82 -20.719 -4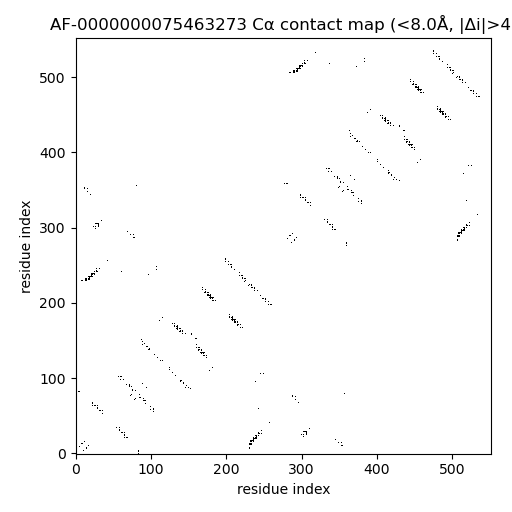.562 1 75.75 77 VAL A CA 1
ATOM 609 C C . VAL A 1 77 ? 3.756 -22.172 -4.105 1 75.75 77 VAL A C 1
ATOM 611 O O . VAL A 1 77 ? 4.375 -23.047 -4.711 1 75.75 77 VAL A O 1
ATOM 614 N N . THR A 1 78 ? 2.971 -22.438 -3.115 1 72.69 78 THR A N 1
ATOM 615 C CA . THR A 1 78 ? 2.979 -23.766 -2.516 1 72.69 78 THR A CA 1
ATOM 616 C C . THR A 1 78 ? 2.346 -24.781 -3.459 1 72.69 78 THR A C 1
ATOM 618 O O . THR A 1 78 ? 2.834 -25.906 -3.58 1 72.69 78 THR A O 1
ATOM 621 N N . ASN A 1 79 ? 1.283 -24.375 -4.145 1 72 79 ASN A N 1
ATOM 622 C CA . ASN A 1 79 ? 0.593 -25.328 -5.008 1 72 79 ASN A CA 1
ATOM 623 C C . ASN A 1 79 ? 0.604 -24.875 -6.465 1 72 79 ASN A C 1
ATOM 625 O O . ASN A 1 79 ? -0.392 -25.031 -7.176 1 72 79 ASN A O 1
ATOM 629 N N . SER A 1 80 ? 1.667 -24.297 -6.867 1 69.44 80 SER A N 1
ATOM 630 C CA . SER A 1 80 ? 1.747 -23.797 -8.234 1 69.44 80 SER A CA 1
ATOM 631 C C . SER A 1 80 ? 1.701 -24.938 -9.242 1 69.44 80 SER A C 1
ATOM 633 O O . SER A 1 80 ? 1.186 -24.781 -10.352 1 69.44 80 SER A O 1
ATOM 635 N N . MET A 1 81 ? 2.117 -26.078 -8.789 1 66.38 81 MET A N 1
ATOM 636 C CA . MET A 1 81 ? 2.201 -27.188 -9.75 1 66.38 81 MET A CA 1
ATOM 637 C C . MET A 1 81 ? 1.009 -28.125 -9.602 1 66.38 81 MET A C 1
ATOM 639 O O . MET A 1 81 ? 0.978 -29.188 -10.211 1 66.38 81 MET A O 1
ATOM 643 N N . ASN A 1 82 ? 0.095 -27.734 -8.695 1 65.12 82 ASN A N 1
ATOM 644 C CA . ASN A 1 82 ? -1.081 -28.562 -8.477 1 65.12 82 ASN A CA 1
ATOM 645 C C . ASN A 1 82 ? -2.365 -27.844 -8.883 1 65.12 82 ASN A C 1
ATOM 647 O O . ASN A 1 82 ? -2.949 -27.125 -8.07 1 65.12 82 ASN A O 1
ATOM 651 N N . PRO A 1 83 ? -2.678 -28.031 -10.18 1 64.38 83 PRO A N 1
ATOM 652 C CA . PRO A 1 83 ? -3.883 -27.328 -10.633 1 64.38 83 PRO A CA 1
ATOM 653 C C . PRO A 1 83 ? -5.137 -27.781 -9.883 1 64.38 83 PRO A C 1
ATOM 655 O O . PRO A 1 83 ? -6.129 -27.047 -9.844 1 64.38 83 PRO A O 1
ATOM 658 N N . SER A 1 84 ? -5.098 -28.984 -9.242 1 61.94 84 SER A N 1
ATOM 659 C CA . SER A 1 84 ? -6.285 -29.484 -8.555 1 61.94 84 SER A CA 1
ATOM 660 C C . SER A 1 84 ? -6.59 -28.656 -7.312 1 61.94 84 SER A C 1
ATOM 662 O O . SER A 1 84 ? -7.738 -28.594 -6.867 1 61.94 84 SER A O 1
ATOM 664 N N . VAL A 1 85 ? -5.547 -28 -6.879 1 64.56 85 VAL A N 1
ATOM 665 C CA . VAL A 1 85 ? -5.711 -27.266 -5.621 1 64.56 85 VAL A CA 1
ATOM 666 C C . VAL A 1 85 ? -6.391 -25.922 -5.879 1 64.56 85 VAL A C 1
ATOM 668 O O . VAL A 1 85 ? -7.016 -25.359 -4.984 1 64.56 85 VAL A O 1
ATOM 671 N N . VAL A 1 86 ? -6.391 -25.594 -7.172 1 63.38 86 VAL A N 1
ATOM 672 C CA . VAL A 1 86 ? -6.973 -24.297 -7.523 1 63.38 86 VAL A CA 1
ATOM 673 C C . VAL A 1 86 ? -8.484 -24.344 -7.32 1 63.38 86 VAL A C 1
ATOM 675 O O . VAL A 1 86 ? -9.117 -23.312 -7.074 1 63.38 86 VAL A O 1
ATOM 678 N N . THR A 1 87 ? -8.977 -25.562 -7.254 1 63.62 87 THR A N 1
ATOM 679 C CA . THR A 1 87 ? -10.422 -25.656 -7.125 1 63.62 87 THR A CA 1
ATOM 680 C C . THR A 1 87 ? -10.828 -25.719 -5.656 1 63.62 87 THR A C 1
ATOM 682 O O . THR A 1 87 ? -12.016 -25.594 -5.328 1 63.62 87 THR A O 1
ATOM 685 N N . LYS A 1 88 ? -9.82 -25.766 -4.816 1 67.94 88 LYS A N 1
ATOM 686 C CA . LYS A 1 88 ? -10.117 -25.812 -3.387 1 67.94 88 LYS A CA 1
ATOM 687 C C . LYS A 1 88 ? -9.812 -24.469 -2.721 1 67.94 88 LYS A C 1
ATOM 689 O O . LYS A 1 88 ? -8.812 -23.812 -3.039 1 67.94 88 LYS A O 1
ATOM 694 N N . TYR A 1 89 ? -10.844 -24.062 -1.945 1 72.75 89 TYR A N 1
ATOM 695 C CA . TYR A 1 89 ? -10.609 -22.859 -1.167 1 72.75 89 TYR A CA 1
ATOM 696 C C . TYR A 1 89 ? -9.75 -23.156 0.057 1 72.75 89 TYR A C 1
ATOM 698 O O . TYR A 1 89 ? -10.117 -23.984 0.895 1 72.75 89 TYR A O 1
ATOM 706 N N . PRO A 1 90 ? -8.656 -22.562 0.077 1 75.62 90 PRO A N 1
ATOM 707 C CA . PRO A 1 90 ? -7.871 -22.703 1.304 1 75.62 90 PRO A CA 1
ATOM 708 C C . PRO A 1 90 ? -8.531 -22.047 2.512 1 75.62 90 PRO A C 1
ATOM 710 O O . PRO A 1 90 ? -9.383 -21.172 2.354 1 75.62 90 PRO A O 1
ATOM 713 N N . TRP A 1 91 ? -8.258 -22.5 3.664 1 78.19 91 TRP A N 1
ATOM 714 C CA . TRP A 1 91 ? -8.852 -21.969 4.887 1 78.19 91 TRP A CA 1
ATOM 715 C C . TRP A 1 91 ? -8.578 -20.469 5.02 1 78.19 91 TRP A C 1
ATOM 717 O O . TRP A 1 91 ? -9.406 -19.734 5.547 1 78.19 91 TRP A O 1
ATOM 727 N N . SER A 1 92 ? -7.48 -20.031 4.547 1 82.38 92 SER A N 1
ATOM 728 C CA . SER A 1 92 ? -7.102 -18.641 4.664 1 82.38 92 SER A CA 1
ATOM 729 C C . SER A 1 92 ? -8.008 -17.75 3.816 1 82.38 92 SER A C 1
ATOM 731 O O . SER A 1 92 ? -8.297 -16.609 4.195 1 82.38 92 SER A O 1
ATOM 733 N N . LEU A 1 93 ? -8.414 -18.266 2.758 1 82.12 93 LEU A N 1
ATOM 734 C CA . LEU A 1 93 ? -9.305 -17.484 1.905 1 82.12 93 LEU A CA 1
ATOM 735 C C . LEU A 1 93 ? -10.672 -17.312 2.551 1 82.12 93 LEU A C 1
ATOM 737 O O . LEU A 1 93 ? -11.266 -16.234 2.502 1 82.12 93 LEU A O 1
ATOM 741 N N . VAL A 1 94 ? -11.156 -18.375 3.174 1 79.44 94 VAL A N 1
ATOM 742 C CA . VAL A 1 94 ? -12.445 -18.328 3.861 1 79.44 94 VAL A CA 1
ATOM 743 C C . VAL A 1 94 ? -12.352 -17.391 5.059 1 79.44 94 VAL A C 1
ATOM 745 O O . VAL A 1 94 ? -13.25 -16.578 5.285 1 79.44 94 VAL A O 1
ATOM 748 N N . ALA A 1 95 ? -11.258 -17.438 5.727 1 83.44 95 ALA A N 1
ATOM 749 C CA . ALA A 1 95 ? -11.047 -16.562 6.871 1 83.44 95 ALA A CA 1
ATOM 750 C C . ALA A 1 95 ? -10.938 -15.102 6.434 1 83.44 95 ALA A C 1
ATOM 752 O O . ALA A 1 95 ? -11.414 -14.203 7.133 1 83.44 95 ALA A O 1
ATOM 753 N N . ASP A 1 96 ? -10.32 -14.922 5.34 1 87 96 ASP A N 1
ATOM 754 C CA . ASP A 1 96 ? -10.172 -13.578 4.797 1 87 96 ASP A CA 1
ATOM 755 C C . ASP A 1 96 ? -11.531 -12.969 4.461 1 87 96 ASP A C 1
ATOM 757 O O . ASP A 1 96 ? -11.773 -11.789 4.734 1 87 96 ASP A O 1
ATOM 761 N N . LEU A 1 97 ? -12.391 -13.758 3.91 1 82.38 97 LEU A N 1
ATOM 762 C CA . LEU A 1 97 ? -13.719 -13.281 3.545 1 82.38 97 LEU A CA 1
ATOM 763 C C . LEU A 1 97 ? -14.523 -12.914 4.785 1 82.38 97 LEU A C 1
ATOM 765 O O . LEU A 1 97 ? -15.273 -11.938 4.781 1 82.38 97 LEU A O 1
ATOM 769 N N . PHE A 1 98 ? -14.25 -13.609 5.844 1 84 98 PHE A N 1
ATOM 770 C CA . PHE A 1 98 ? -14.938 -13.328 7.098 1 84 98 PHE A CA 1
ATOM 771 C C . PHE A 1 98 ? -14.438 -12.023 7.703 1 84 98 PHE A C 1
ATOM 773 O O . PHE A 1 98 ? -15.234 -11.188 8.141 1 84 98 PHE A O 1
ATOM 780 N N . VAL A 1 99 ? -13.227 -11.891 7.711 1 88.88 99 VAL A N 1
ATOM 781 C CA . VAL A 1 99 ? -12.648 -10.672 8.266 1 88.88 99 VAL A CA 1
ATOM 782 C C . VAL A 1 99 ? -13.062 -9.469 7.422 1 88.88 99 VAL A C 1
ATOM 784 O O . VAL A 1 99 ? -13.359 -8.406 7.957 1 88.88 99 VAL A O 1
ATOM 787 N N . GLY A 1 100 ? -13.094 -9.695 6.137 1 90.06 100 GLY A N 1
ATOM 788 C CA . GLY A 1 100 ? -13.555 -8.641 5.25 1 90.06 100 GLY A CA 1
ATOM 789 C C . GLY A 1 100 ? -14.984 -8.211 5.52 1 90.06 100 GLY A C 1
ATOM 790 O O . GLY A 1 100 ? -15.289 -7.02 5.527 1 90.06 100 GLY A O 1
ATOM 791 N N . ASP A 1 101 ? -15.75 -9.172 5.777 1 86.62 101 ASP A N 1
ATOM 792 C CA . ASP A 1 101 ? -17.141 -8.883 6.082 1 86.62 101 ASP A CA 1
ATOM 793 C C . ASP A 1 101 ? -17.281 -8.133 7.406 1 86.62 101 ASP A C 1
ATOM 795 O O . ASP A 1 101 ? -18.141 -7.258 7.547 1 86.62 101 ASP A O 1
ATOM 799 N N . LEU A 1 102 ? -16.469 -8.484 8.273 1 88.44 102 LEU A N 1
ATOM 800 C CA . LEU A 1 102 ? -16.5 -7.801 9.562 1 88.44 102 LEU A CA 1
ATOM 801 C C . LEU A 1 102 ? -16.125 -6.332 9.406 1 88.44 102 LEU A C 1
ATOM 803 O O . LEU A 1 102 ? -16.719 -5.465 10.055 1 88.44 102 LEU A O 1
ATOM 807 N N . ILE A 1 103 ? -15.172 -6.098 8.617 1 92.06 103 ILE A N 1
ATOM 808 C CA . ILE A 1 103 ? -14.773 -4.723 8.359 1 92.06 103 ILE A CA 1
ATOM 809 C C . ILE A 1 103 ? -15.914 -3.963 7.695 1 92.06 103 ILE A C 1
ATOM 811 O O . ILE A 1 103 ? -16.25 -2.848 8.102 1 92.06 103 ILE A O 1
ATOM 815 N N . GLU A 1 104 ? -16.547 -4.586 6.762 1 89.25 104 GLU A N 1
ATOM 816 C CA . GLU A 1 104 ? -17.625 -3.945 6.023 1 89.25 104 GLU A CA 1
ATOM 817 C C . GLU A 1 104 ? -18.812 -3.658 6.934 1 89.25 104 GLU A C 1
ATOM 819 O O . GLU A 1 104 ? -19.422 -2.58 6.863 1 89.25 104 GLU A O 1
ATOM 824 N N . VAL A 1 105 ? -19.094 -4.582 7.762 1 87.25 105 VAL A N 1
ATOM 825 C CA . VAL A 1 105 ? -20.219 -4.418 8.672 1 87.25 105 VAL A CA 1
ATOM 826 C C . VAL A 1 105 ? -19.938 -3.291 9.656 1 87.25 105 VAL A C 1
ATOM 828 O O . VAL A 1 105 ? -20.797 -2.451 9.93 1 87.25 105 VAL A O 1
ATOM 831 N N . THR A 1 106 ? -18.766 -3.293 10.164 1 89.62 106 THR A N 1
ATOM 832 C CA . THR A 1 106 ? -18.391 -2.271 11.141 1 89.62 106 THR A CA 1
ATOM 833 C C . THR A 1 106 ? -18.453 -0.882 10.516 1 89.62 106 THR A C 1
ATOM 835 O O . THR A 1 106 ? -19 0.049 11.109 1 89.62 106 THR A O 1
ATOM 838 N N . VAL A 1 107 ? -17.938 -0.75 9.32 1 89.38 107 VAL A N 1
ATOM 839 C CA . VAL A 1 107 ? -17.953 0.542 8.641 1 89.38 107 VAL A CA 1
ATOM 840 C C . VAL A 1 107 ? -19.391 0.953 8.344 1 89.38 107 VAL A C 1
ATOM 842 O O . VAL A 1 107 ? -19.766 2.111 8.539 1 89.38 107 VAL A O 1
ATOM 845 N N . SER A 1 108 ? -20.172 0.014 7.898 1 87.31 108 SER A N 1
ATOM 846 C CA . SER A 1 108 ? -21.562 0.308 7.598 1 87.31 108 SER A CA 1
ATOM 847 C C . SER A 1 108 ? -22.312 0.741 8.844 1 87.31 108 SER A C 1
ATOM 849 O O . SER A 1 108 ? -23.203 1.601 8.781 1 87.31 108 SER A O 1
ATOM 851 N N . LEU A 1 109 ? -21.938 0.161 9.938 1 86 109 LEU A N 1
ATOM 852 C CA . LEU A 1 109 ? -22.594 0.515 11.195 1 86 109 LEU A CA 1
ATOM 853 C C . LEU A 1 109 ? -22.234 1.942 11.609 1 86 109 LEU A C 1
ATOM 855 O O . LEU A 1 109 ? -23.078 2.664 12.141 1 86 109 LEU A O 1
ATOM 859 N N . ILE A 1 110 ? -21.078 2.338 11.367 1 87.25 110 ILE A N 1
ATOM 860 C CA . ILE A 1 110 ? -20.656 3.697 11.695 1 87.25 110 ILE A CA 1
ATOM 861 C C . ILE A 1 110 ? -21.438 4.695 10.844 1 87.25 110 ILE A C 1
ATOM 863 O O . ILE A 1 110 ? -21.922 5.707 11.352 1 87.25 110 ILE A O 1
ATOM 867 N N . PHE A 1 111 ? -21.547 4.328 9.609 1 86.88 111 PHE A N 1
ATOM 868 C CA . PHE A 1 111 ? -22.281 5.227 8.719 1 86.88 111 PHE A CA 1
ATOM 869 C C . PHE A 1 111 ? -23.766 5.242 9.07 1 86.88 111 PHE A C 1
ATOM 871 O O . PHE A 1 111 ? -24.406 6.289 9.016 1 86.88 111 PHE A O 1
ATOM 878 N N . THR A 1 112 ? -24.266 4.102 9.391 1 85 112 THR A N 1
ATOM 879 C CA . THR A 1 112 ? -25.672 4.012 9.773 1 85 112 THR A CA 1
ATOM 880 C C . THR A 1 112 ? -25.938 4.812 11.039 1 85 112 THR A C 1
ATOM 882 O O . THR A 1 112 ? -26.984 5.465 11.164 1 85 112 THR A O 1
ATOM 885 N N . TYR A 1 113 ? -25.047 4.73 11.898 1 84.69 113 TYR A N 1
ATOM 886 C CA . TYR A 1 113 ? -25.172 5.516 13.125 1 84.69 113 TYR A CA 1
ATOM 887 C C . TYR A 1 113 ? -25.219 7.008 12.812 1 84.69 113 TYR A C 1
ATOM 889 O O . TYR A 1 113 ? -26.016 7.746 13.383 1 84.69 113 TYR A O 1
ATOM 897 N N . LYS A 1 114 ? -24.391 7.41 11.961 1 81.56 114 LYS A N 1
ATOM 898 C CA . LYS A 1 114 ? -24.375 8.812 11.555 1 81.56 114 LYS A CA 1
ATOM 899 C C . LYS A 1 114 ? -25.672 9.219 10.875 1 81.56 114 LYS A C 1
ATOM 901 O O . LYS A 1 114 ? -26.172 10.32 11.086 1 81.56 114 LYS A O 1
ATOM 906 N N . ILE A 1 115 ? -26.156 8.32 10.133 1 83.94 115 ILE A N 1
ATOM 907 C CA . ILE A 1 115 ? -27.422 8.562 9.438 1 83.94 115 ILE A CA 1
ATOM 908 C C . ILE A 1 115 ? -28.562 8.664 10.453 1 83.94 115 ILE A C 1
ATOM 910 O O . ILE A 1 115 ? -29.438 9.516 10.328 1 83.94 115 ILE A O 1
ATOM 914 N N . TYR A 1 116 ? -28.5 7.758 11.391 1 85.94 116 TYR A N 1
ATOM 915 C CA . TYR A 1 116 ? -29.531 7.773 12.43 1 85.94 116 TYR A CA 1
ATOM 916 C C . TYR A 1 116 ? -29.5 9.086 13.195 1 85.94 116 TYR A C 1
ATOM 918 O O . TYR A 1 116 ? -30.562 9.633 13.539 1 85.94 116 TYR A O 1
ATOM 926 N N . ARG A 1 117 ? -28.359 9.617 13.406 1 81.69 117 ARG A N 1
ATOM 927 C CA . ARG A 1 117 ? -28.219 10.875 14.133 1 81.69 117 ARG A CA 1
ATOM 928 C C . ARG A 1 117 ? -28.703 12.047 13.297 1 81.69 117 ARG A C 1
ATOM 930 O O . ARG A 1 117 ? -29.219 13.031 13.836 1 81.69 117 ARG A O 1
ATOM 937 N N . LEU A 1 118 ? -28.609 11.914 12.117 1 80.62 118 LEU A N 1
ATOM 938 C CA . LEU A 1 118 ? -29 13 11.227 1 80.62 118 LEU A CA 1
ATOM 939 C C . LEU A 1 118 ? -30.5 12.961 10.938 1 80.62 118 LEU A C 1
ATOM 941 O O . LEU A 1 118 ? -31.141 14.008 10.859 1 80.62 118 LEU A O 1
ATOM 945 N N . ASN A 1 119 ? -31.016 11.789 10.695 1 79.12 119 ASN A N 1
ATOM 946 C CA . ASN A 1 119 ? -32.406 11.664 10.281 1 79.12 119 ASN A CA 1
ATOM 947 C C . ASN A 1 119 ? -33.281 11.227 11.438 1 79.12 119 ASN A C 1
ATOM 949 O O . ASN A 1 119 ? -34.531 11.367 11.375 1 79.12 119 ASN A O 1
ATOM 953 N N . ARG A 1 120 ? -32.844 10.711 12.508 1 79.81 120 ARG A N 1
ATOM 954 C CA . ARG A 1 120 ? -33.562 10.234 13.688 1 79.81 120 ARG A CA 1
ATOM 955 C C . ARG A 1 120 ? -34.688 9.281 13.297 1 79.81 120 ARG A C 1
ATOM 957 O O . ARG A 1 120 ? -35.781 9.344 13.852 1 79.81 120 ARG A O 1
ATOM 964 N N . CYS A 1 121 ? -34.5 8.594 12.156 1 81.12 121 CYS A N 1
ATOM 965 C CA . CYS A 1 121 ? -35.5 7.602 11.711 1 81.12 121 CYS A CA 1
ATOM 966 C C . CYS A 1 121 ? -34.969 6.188 11.891 1 81.12 121 CYS A C 1
ATOM 968 O O . CYS A 1 121 ? -33.969 5.816 11.266 1 81.12 121 CYS A O 1
ATOM 970 N N . ILE A 1 122 ? -35.688 5.398 12.641 1 83.69 122 ILE A N 1
ATOM 971 C CA . ILE A 1 122 ? -35.219 4.055 13 1 83.69 122 ILE A CA 1
ATOM 972 C C . ILE A 1 122 ? -35.438 3.107 11.828 1 83.69 122 ILE A C 1
ATOM 974 O O . ILE A 1 122 ? -34.719 2.129 11.672 1 83.69 122 ILE A O 1
ATOM 978 N N . TRP A 1 123 ? -36.406 3.375 10.984 1 81.44 123 TRP A N 1
ATOM 979 C CA . TRP A 1 123 ? -36.719 2.502 9.852 1 81.44 123 TRP A CA 1
ATOM 980 C C . TRP A 1 123 ? -35.562 2.469 8.859 1 81.44 123 TRP A C 1
ATOM 982 O O . TRP A 1 123 ? -35.25 1.425 8.281 1 81.44 123 TRP A O 1
ATOM 992 N N . SER A 1 124 ? -34.938 3.572 8.688 1 81.81 124 SER A N 1
ATOM 993 C CA . SER A 1 124 ? -33.781 3.611 7.797 1 81.81 124 SER A CA 1
ATOM 994 C C . SER A 1 124 ? -32.625 2.738 8.32 1 81.81 124 SER A C 1
ATOM 996 O O . SER A 1 124 ? -31.969 2.047 7.551 1 81.81 124 SER A O 1
ATOM 998 N N . VAL A 1 125 ? -32.562 2.635 9.602 1 84.31 125 VAL A N 1
ATOM 999 C CA . VAL A 1 125 ? -31.5 1.854 10.25 1 84.31 125 VAL A CA 1
ATOM 1000 C C . VAL A 1 125 ? -31.781 0.364 10.062 1 84.31 125 VAL A C 1
ATOM 1002 O O . VAL A 1 125 ? -30.875 -0.399 9.711 1 84.31 125 VAL A O 1
ATOM 1005 N N . ILE A 1 126 ? -32.969 0.026 10.18 1 85.06 126 ILE A N 1
ATOM 1006 C CA . ILE A 1 126 ? -33.344 -1.379 10.07 1 85.06 126 ILE A CA 1
ATOM 1007 C C . ILE A 1 126 ? -33.156 -1.861 8.641 1 85.06 126 ILE A C 1
ATOM 1009 O O . ILE A 1 126 ? -32.625 -2.957 8.414 1 85.06 126 ILE A O 1
ATOM 1013 N N . PHE A 1 127 ? -33.469 -1.087 7.789 1 84.38 127 PHE A N 1
ATOM 1014 C CA . PHE A 1 127 ? -33.375 -1.432 6.375 1 84.38 127 PHE A CA 1
ATOM 1015 C C . PHE A 1 127 ? -31.922 -1.616 5.965 1 84.38 127 PHE A C 1
ATOM 1017 O O . PHE A 1 127 ? -31.609 -2.443 5.105 1 84.38 127 PHE A O 1
ATOM 1024 N N . ILE A 1 128 ? -31.031 -0.983 6.594 1 86.88 128 ILE A N 1
ATOM 1025 C CA . ILE A 1 128 ? -29.609 -1.04 6.23 1 86.88 128 ILE A CA 1
ATOM 1026 C C . ILE A 1 128 ? -28.938 -2.182 6.98 1 86.88 128 ILE A C 1
ATOM 1028 O O . ILE A 1 128 ? -28.172 -2.955 6.395 1 86.88 128 ILE A O 1
ATOM 1032 N N . VAL A 1 129 ? -29.312 -2.412 8.211 1 86.62 129 VAL A N 1
ATOM 1033 C CA . VAL A 1 129 ? -28.594 -3.33 9.086 1 86.62 129 VAL A CA 1
ATOM 1034 C C . VAL A 1 129 ? -29.062 -4.762 8.836 1 86.62 129 VAL A C 1
ATOM 1036 O O . VAL A 1 129 ? -28.281 -5.703 8.914 1 86.62 129 VAL A O 1
ATOM 1039 N N . LEU A 1 130 ? -30.25 -4.922 8.414 1 87.5 130 LEU A N 1
ATOM 1040 C CA . LEU A 1 130 ? -30.828 -6.258 8.266 1 87.5 130 LEU A CA 1
ATOM 1041 C C . LEU A 1 130 ? -30.109 -7.035 7.164 1 87.5 130 LEU A C 1
ATOM 1043 O O . LEU A 1 130 ? -29.609 -8.133 7.402 1 87.5 130 LEU A O 1
ATOM 1047 N N . PRO A 1 131 ? -30.094 -6.512 6.012 1 86.94 131 PRO A N 1
ATOM 1048 C CA . PRO A 1 131 ? -29.375 -7.254 4.973 1 86.94 131 PRO A CA 1
ATOM 1049 C C . PRO A 1 131 ? -27.906 -7.508 5.332 1 86.94 131 PRO A C 1
ATOM 1051 O O . PRO A 1 131 ? -27.344 -8.539 4.949 1 86.94 131 PRO A O 1
ATOM 1054 N N . GLN A 1 132 ? -27.344 -6.676 6 1 86.25 132 GLN A N 1
ATOM 1055 C CA . GLN A 1 132 ? -25.938 -6.812 6.387 1 86.25 132 GLN A CA 1
ATOM 1056 C C . GLN A 1 132 ? -25.75 -7.969 7.359 1 86.25 132 GLN A C 1
ATOM 1058 O O . GLN A 1 132 ? -24.797 -8.742 7.234 1 86.25 132 GLN A O 1
ATOM 1063 N N . VAL A 1 133 ? -26.609 -8.078 8.266 1 83.19 133 VAL A N 1
ATOM 1064 C CA . VAL A 1 133 ? -26.531 -9.141 9.258 1 83.19 133 VAL A CA 1
ATOM 1065 C C . VAL A 1 133 ? -26.781 -10.492 8.578 1 83.19 133 VAL A C 1
ATOM 1067 O O . VAL A 1 133 ? -26.094 -11.477 8.875 1 83.19 133 VAL A O 1
ATOM 1070 N N . ILE A 1 134 ? -27.656 -10.484 7.664 1 84.5 134 ILE A N 1
ATOM 1071 C CA . ILE A 1 134 ? -27.938 -11.711 6.926 1 84.5 134 ILE A CA 1
ATOM 1072 C C . ILE A 1 134 ? -26.719 -12.125 6.109 1 84.5 134 ILE A C 1
ATOM 1074 O O . ILE A 1 134 ? -26.375 -13.305 6.066 1 84.5 134 ILE A O 1
ATOM 1078 N N . SER A 1 135 ? -26.156 -11.148 5.516 1 81.56 135 SER A N 1
ATOM 1079 C CA . SER A 1 135 ? -24.969 -11.43 4.723 1 81.56 135 SER A CA 1
ATOM 1080 C C . SER A 1 135 ? -23.844 -11.969 5.594 1 81.56 135 SER A C 1
ATOM 1082 O O . SER A 1 135 ? -23.125 -12.883 5.195 1 81.56 135 SER A O 1
ATOM 1084 N N . PHE A 1 136 ? -23.719 -11.531 6.754 1 82.38 136 PHE A N 1
ATOM 1085 C CA . PHE A 1 136 ? -22.656 -11.945 7.66 1 82.38 136 PHE A CA 1
ATOM 1086 C C . PHE A 1 136 ? -22.891 -13.367 8.156 1 82.38 136 PHE A C 1
ATOM 1088 O O . PHE A 1 136 ? -21.969 -14.188 8.164 1 82.38 136 PHE A O 1
ATOM 1095 N N . ILE A 1 137 ? -24.062 -13.648 8.508 1 79.62 137 ILE A N 1
ATOM 1096 C CA . ILE A 1 137 ? -24.422 -14.977 8.984 1 79.62 137 ILE A CA 1
ATOM 1097 C C . ILE A 1 137 ? -24.266 -15.992 7.855 1 79.62 137 ILE A C 1
ATOM 1099 O O . ILE A 1 137 ? -23.797 -17.109 8.07 1 79.62 137 ILE A O 1
ATOM 1103 N N . GLY A 1 138 ? -24.625 -15.594 6.73 1 76.62 138 GLY A N 1
ATOM 1104 C CA . GLY A 1 138 ? -24.453 -16.453 5.566 1 76.62 138 GLY A CA 1
ATOM 1105 C C . GLY A 1 138 ? -23 -16.766 5.266 1 76.62 138 GLY A C 1
ATOM 1106 O O . GLY A 1 138 ? -22.672 -17.906 4.906 1 76.62 138 GLY A O 1
ATOM 1107 N N . ALA A 1 139 ? -22.188 -15.789 5.402 1 73.5 139 ALA A N 1
ATOM 1108 C CA . ALA A 1 139 ? -20.766 -16 5.16 1 73.5 139 ALA A CA 1
ATOM 1109 C C . ALA A 1 139 ? -20.172 -16.984 6.16 1 73.5 139 ALA A C 1
ATOM 1111 O O . ALA A 1 139 ? -19.375 -17.844 5.793 1 73.5 139 ALA A O 1
ATOM 1112 N N . ILE A 1 140 ? -20.547 -16.875 7.371 1 76.12 140 ILE A N 1
ATOM 1113 C CA . ILE A 1 140 ? -20.078 -17.797 8.406 1 76.12 140 ILE A CA 1
ATOM 1114 C C . ILE A 1 140 ? -20.562 -19.203 8.109 1 76.12 140 ILE A C 1
ATOM 1116 O O . ILE A 1 140 ? -19.797 -20.172 8.203 1 76.12 140 ILE A O 1
ATOM 1120 N N . ALA A 1 141 ? -21.766 -19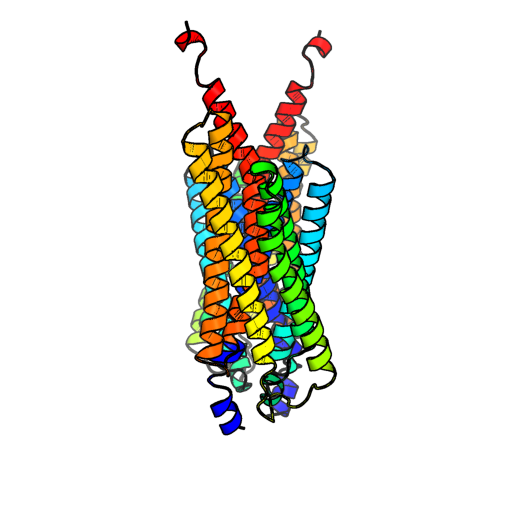.312 7.727 1 74.56 141 ALA A N 1
ATOM 1121 C CA . ALA A 1 141 ? -22.359 -20.609 7.426 1 74.56 141 ALA A CA 1
ATOM 1122 C C . ALA A 1 141 ? -21.656 -21.266 6.246 1 74.56 141 ALA A C 1
ATOM 1124 O O . ALA A 1 141 ? -21.359 -22.469 6.277 1 74.56 141 ALA A O 1
ATOM 1125 N N . ASN A 1 142 ? -21.328 -20.453 5.297 1 71.94 142 ASN A N 1
ATOM 1126 C CA . ASN A 1 142 ? -20.641 -20.984 4.121 1 71.94 142 ASN A CA 1
ATOM 1127 C C . ASN A 1 142 ? -19.219 -21.438 4.453 1 71.94 142 ASN A C 1
ATOM 1129 O O . ASN A 1 142 ? -18.734 -22.422 3.902 1 71.94 142 ASN A O 1
ATOM 1133 N N . GLY A 1 143 ? -18.578 -20.703 5.266 1 69.88 143 GLY A N 1
ATOM 1134 C CA . GLY A 1 143 ? -17.234 -21.109 5.672 1 69.88 143 GLY A CA 1
ATOM 1135 C C . GLY A 1 143 ? -17.203 -22.438 6.395 1 69.88 143 GLY A C 1
ATOM 1136 O O . GLY A 1 143 ? -16.328 -23.266 6.141 1 69.88 143 GLY A O 1
ATOM 1137 N N . ILE A 1 144 ? -18.172 -22.641 7.211 1 70.81 144 ILE A N 1
ATOM 1138 C CA . ILE A 1 144 ? -18.25 -23.891 7.969 1 70.81 144 ILE A CA 1
ATOM 1139 C C . ILE A 1 144 ? -18.594 -25.031 7.027 1 70.81 144 ILE A C 1
ATOM 1141 O O . ILE A 1 144 ? -18.031 -26.125 7.137 1 70.81 144 ILE A O 1
ATOM 1145 N N . LEU A 1 145 ? -19.422 -24.766 6.074 1 68.81 145 LEU A N 1
ATOM 1146 C CA . LEU A 1 145 ? -19.844 -25.797 5.148 1 68.81 145 LEU A CA 1
ATOM 1147 C C . LEU A 1 145 ? -18.719 -26.188 4.199 1 68.81 145 LEU A C 1
ATOM 1149 O O . LEU A 1 145 ? -18.578 -27.359 3.82 1 68.81 145 LEU A O 1
ATOM 1153 N N . ASP A 1 146 ? -17.922 -25.172 3.867 1 64.69 146 ASP A N 1
ATOM 1154 C CA . ASP A 1 146 ? -16.781 -25.422 2.988 1 64.69 146 ASP A CA 1
ATOM 1155 C C . ASP A 1 146 ? -15.75 -26.312 3.674 1 64.69 146 ASP A C 1
ATOM 1157 O O . ASP A 1 146 ? -15.102 -27.141 3.023 1 64.69 146 ASP A O 1
ATOM 1161 N N . GLU A 1 147 ? -15.445 -26.109 4.879 1 63.34 147 GLU A N 1
ATOM 1162 C CA . GLU A 1 147 ? -14.469 -26.906 5.621 1 63.34 147 GLU A CA 1
ATOM 1163 C C . GLU A 1 147 ? -14.961 -28.328 5.816 1 63.34 147 GLU A C 1
ATOM 1165 O O . GLU A 1 147 ? -14.172 -29.281 5.754 1 63.34 147 GLU A O 1
ATOM 1170 N N . LYS A 1 148 ? -16.141 -28.469 6.133 1 60.53 148 LYS A N 1
ATOM 1171 C CA . LYS A 1 148 ? -16.688 -29.797 6.41 1 60.53 148 LYS A CA 1
ATOM 1172 C C . LYS A 1 148 ? -16.828 -30.609 5.125 1 60.53 148 LYS A C 1
ATOM 1174 O O . LYS A 1 148 ? -16.703 -31.828 5.137 1 60.53 148 LYS A O 1
ATOM 1179 N N . PHE A 1 149 ? -17.062 -29.781 4.078 1 52.25 149 PHE A N 1
ATOM 1180 C CA . PHE A 1 149 ? -17.188 -30.469 2.801 1 52.25 149 PHE A CA 1
ATOM 1181 C C . PHE A 1 149 ? -16.141 -29.969 1.81 1 52.25 149 PHE A C 1
ATOM 1183 O O . PHE A 1 149 ? -16.469 -29.219 0.88 1 52.25 149 PHE A O 1
ATOM 1190 N N . PRO A 1 150 ? -14.789 -30.156 2.297 1 51.62 150 PRO A N 1
ATOM 1191 C CA . PRO A 1 150 ? -13.656 -29.609 1.542 1 51.62 150 PRO A CA 1
ATOM 1192 C C . PRO A 1 150 ? -13.781 -29.844 0.039 1 51.62 150 PRO A C 1
ATOM 1194 O O . PRO A 1 150 ? -13.281 -29.047 -0.76 1 51.62 150 PRO A O 1
ATOM 1197 N N . GLY A 1 151 ? -13.844 -31.234 -0.338 1 42.5 151 GLY A N 1
ATOM 1198 C CA . GLY A 1 151 ? -13.805 -31.812 -1.674 1 42.5 151 GLY A CA 1
ATOM 1199 C C . GLY A 1 151 ? -14.812 -31.188 -2.621 1 42.5 151 GLY A C 1
ATOM 1200 O O . GLY A 1 151 ? -14.797 -31.469 -3.822 1 42.5 151 GLY A O 1
ATOM 1201 N N . GLY A 1 152 ? -15.336 -30.422 -3.156 1 43.09 152 GLY A N 1
ATOM 1202 C CA . GLY A 1 152 ? -16.109 -30 -4.309 1 43.09 152 GLY A CA 1
ATOM 1203 C C . GLY A 1 152 ? -17.594 -29.875 -4.02 1 43.09 152 GLY A C 1
ATOM 1204 O O . GLY A 1 152 ? -18.328 -30.859 -4.145 1 43.09 152 GLY A O 1
ATOM 1205 N N . ILE A 1 153 ? -18.281 -29.562 -3.039 1 41.56 153 ILE A N 1
ATOM 1206 C CA . ILE A 1 153 ? -19.594 -29.406 -3.662 1 41.56 153 ILE A CA 1
ATOM 1207 C C . ILE A 1 153 ? -19.438 -28.812 -5.059 1 41.56 153 ILE A C 1
ATOM 1209 O O . ILE A 1 153 ? -20.422 -28.484 -5.723 1 41.56 153 ILE A O 1
ATOM 1213 N N . SER A 1 154 ? -18.484 -28.375 -5.445 1 39.94 154 SER A N 1
ATOM 1214 C CA . SER A 1 154 ? -18.297 -28.234 -6.883 1 39.94 154 SER A CA 1
ATOM 1215 C C . SER A 1 154 ? -18.531 -29.547 -7.609 1 39.94 154 SER A C 1
ATOM 1217 O O . SER A 1 154 ? -18.641 -29.578 -8.836 1 39.94 154 SER A O 1
ATOM 1219 N N . ALA A 1 155 ? -18.141 -30.75 -7.211 1 36.59 155 ALA A N 1
ATOM 1220 C CA . ALA A 1 155 ? -18.516 -31.969 -7.93 1 36.59 155 ALA A CA 1
ATOM 1221 C C . ALA A 1 155 ? -20.031 -32.031 -8.133 1 36.59 155 ALA A C 1
ATOM 1223 O O . ALA A 1 155 ? -20.5 -32.5 -9.172 1 36.59 155 ALA A O 1
ATOM 1224 N N . GLN A 1 156 ? -20.953 -32.219 -7.141 1 35.81 156 GLN A N 1
ATOM 1225 C CA . GLN A 1 156 ? -22.344 -32.438 -7.551 1 35.81 156 GLN A CA 1
ATOM 1226 C C . GLN A 1 156 ? -23.031 -31.109 -7.852 1 35.81 156 GLN A C 1
ATOM 1228 O O . GLN A 1 156 ? -24.25 -31.062 -8.039 1 35.81 156 GLN A O 1
ATOM 1233 N N . GLY A 1 157 ? -22.625 -29.984 -8.281 1 40.84 157 GLY A N 1
ATOM 1234 C CA . GLY A 1 157 ? -23.375 -28.938 -8.938 1 40.84 157 GLY A CA 1
ATOM 1235 C C . GLY A 1 157 ? -23.766 -27.812 -7.996 1 40.84 157 GLY A C 1
ATOM 1236 O O . GLY A 1 157 ? -24.141 -26.719 -8.438 1 40.84 157 GLY A O 1
ATOM 1237 N N . LEU A 1 158 ? -24.422 -28.125 -6.871 1 43.34 158 LEU A N 1
ATOM 1238 C CA . LEU A 1 158 ? -25.156 -27.156 -6.047 1 43.34 158 LEU A CA 1
ATOM 1239 C C . LEU A 1 158 ? -24.188 -26.172 -5.395 1 43.34 158 LEU A C 1
ATOM 1241 O O . LEU A 1 158 ? -23.547 -26.484 -4.391 1 43.34 158 LEU A O 1
ATOM 1245 N N . LYS A 1 159 ? -23.234 -25.281 -6.086 1 52.31 159 LYS A N 1
ATOM 1246 C CA . LYS A 1 159 ? -22 -24.5 -6.129 1 52.31 159 LYS A CA 1
ATOM 1247 C C . LYS A 1 159 ? -21.984 -23.438 -5.043 1 52.31 159 LYS A C 1
ATOM 1249 O O . LYS A 1 159 ? -22.859 -22.562 -5.012 1 52.31 159 LYS A O 1
ATOM 1254 N N . LEU A 1 160 ? -21.5 -23.703 -3.678 1 58.09 160 LEU A N 1
ATOM 1255 C CA . LEU A 1 160 ? -21.219 -22.781 -2.582 1 58.09 160 LEU A CA 1
ATOM 1256 C C . LEU A 1 160 ? -20.859 -21.391 -3.113 1 58.09 160 LEU A C 1
ATOM 1258 O O . LEU A 1 160 ? -21.016 -20.391 -2.408 1 58.09 160 LEU A O 1
ATOM 1262 N N . ASP A 1 161 ? -20.75 -21.5 -4.316 1 65.38 161 ASP A N 1
ATOM 1263 C CA . ASP A 1 161 ? -20.453 -20.234 -4.988 1 65.38 161 ASP A CA 1
ATOM 1264 C C . ASP A 1 161 ? -21.688 -19.344 -5.035 1 65.38 161 ASP A C 1
ATOM 1266 O O . ASP A 1 161 ? -21.578 -18.109 -4.934 1 65.38 161 ASP A O 1
ATOM 1270 N N . TRP A 1 162 ? -22.891 -20.141 -4.949 1 69.31 162 TRP A N 1
ATOM 1271 C CA . TRP A 1 162 ? -24.109 -19.344 -4.992 1 69.31 162 TRP A CA 1
ATOM 1272 C C . TRP A 1 162 ? -24.328 -18.594 -3.674 1 69.31 162 TRP A C 1
ATOM 1274 O O . TRP A 1 162 ? -24.844 -17.484 -3.66 1 69.31 162 TRP A O 1
ATOM 1284 N N . LEU A 1 163 ? -23.938 -19.25 -2.631 1 71.62 163 LEU A N 1
ATOM 1285 C CA . LEU A 1 163 ? -24.094 -18.594 -1.334 1 71.62 163 LEU A CA 1
ATOM 1286 C C . LEU A 1 163 ? -23.188 -17.391 -1.225 1 71.62 163 LEU A C 1
ATOM 1288 O O . LEU A 1 163 ? -23.578 -16.344 -0.687 1 71.62 163 LEU A O 1
ATOM 1292 N N . TRP A 1 164 ? -22.047 -17.5 -1.829 1 71.62 164 TRP A N 1
ATOM 1293 C CA . TRP A 1 164 ? -21.156 -16.344 -1.845 1 71.62 164 TRP A CA 1
ATOM 1294 C C . TRP A 1 164 ? -21.734 -15.219 -2.695 1 71.62 164 TRP A C 1
ATOM 1296 O O . TRP A 1 164 ? -21.688 -14.047 -2.305 1 71.62 164 TRP A O 1
ATOM 1306 N N . CYS A 1 165 ? -22.359 -15.633 -3.695 1 74.62 165 CYS A N 1
ATOM 1307 C CA . CYS A 1 165 ? -22.953 -14.641 -4.574 1 74.62 165 CYS A CA 1
ATOM 1308 C C . CYS A 1 165 ? -24.109 -13.93 -3.889 1 74.62 165 CYS A C 1
ATOM 1310 O O . CYS A 1 165 ? -24.281 -12.719 -4.035 1 74.62 165 CYS A O 1
ATOM 1312 N N . ALA A 1 166 ? -24.812 -14.688 -3.176 1 76.75 166 ALA A N 1
ATOM 1313 C CA . ALA A 1 166 ? -25.938 -14.109 -2.445 1 76.75 166 ALA A CA 1
ATOM 1314 C C . ALA A 1 166 ? -25.438 -13.117 -1.389 1 76.75 166 ALA A C 1
ATOM 1316 O O . ALA A 1 166 ? -26.062 -12.07 -1.184 1 76.75 166 ALA A O 1
ATOM 1317 N N . MET A 1 167 ? -24.391 -13.414 -0.775 1 81.12 167 MET A N 1
ATOM 1318 C CA . MET A 1 167 ? -23.844 -12.539 0.257 1 81.12 167 MET A CA 1
ATOM 1319 C C . MET A 1 167 ? -23.297 -11.242 -0.352 1 81.12 167 MET A C 1
ATOM 1321 O O . MET A 1 167 ? -23.5 -10.164 0.203 1 81.12 167 MET A O 1
ATOM 1325 N N . PHE A 1 168 ? -22.719 -11.375 -1.51 1 80.31 168 PHE A N 1
ATOM 1326 C CA . PHE A 1 168 ? -22.219 -10.18 -2.189 1 80.31 168 PHE A CA 1
ATOM 1327 C C . PHE A 1 168 ? -23.375 -9.32 -2.688 1 80.31 168 PHE A C 1
ATOM 1329 O O . PHE A 1 168 ? -23.297 -8.094 -2.658 1 80.31 168 PHE A O 1
ATOM 1336 N N . GLY A 1 169 ? -24.422 -10.031 -3.08 1 82.19 169 GLY A N 1
ATOM 1337 C CA . GLY A 1 169 ? -25.609 -9.297 -3.498 1 82.19 169 GLY A CA 1
ATOM 1338 C C . GLY A 1 169 ? -26.266 -8.516 -2.373 1 82.19 169 GLY A C 1
ATOM 1339 O O . GLY A 1 169 ? -26.672 -7.367 -2.564 1 82.19 169 GLY A O 1
ATOM 1340 N N . LEU A 1 170 ? -26.281 -9.07 -1.223 1 86.5 170 LEU A N 1
ATOM 1341 C CA . LEU A 1 170 ? -26.844 -8.398 -0.064 1 86.5 170 LEU A CA 1
ATOM 1342 C C . LEU A 1 170 ? -25.984 -7.207 0.35 1 86.5 170 LEU A C 1
ATOM 1344 O O . LEU A 1 170 ? -26.516 -6.184 0.796 1 86.5 170 LEU A O 1
ATOM 1348 N N . GLN A 1 171 ? -24.766 -7.344 0.212 1 84.56 171 GLN A N 1
ATOM 1349 C CA . GLN A 1 171 ? -23.891 -6.219 0.503 1 84.56 171 GLN A CA 1
ATOM 1350 C C . GLN A 1 171 ? -24.125 -5.062 -0.459 1 84.56 171 GLN A C 1
ATOM 1352 O O . GLN A 1 171 ? -24.125 -3.898 -0.053 1 84.56 171 GLN A O 1
ATOM 1357 N N . ALA A 1 172 ? -24.312 -5.418 -1.673 1 87.25 172 ALA A N 1
ATOM 1358 C CA . ALA A 1 172 ? -24.594 -4.383 -2.664 1 87.25 172 ALA A CA 1
ATOM 1359 C C . ALA A 1 172 ? -25.875 -3.637 -2.326 1 87.25 172 ALA A C 1
ATOM 1361 O O . ALA A 1 172 ? -25.953 -2.412 -2.465 1 87.25 172 ALA A O 1
ATOM 1362 N N . VAL A 1 173 ? -26.781 -4.348 -1.885 1 87.38 173 VAL A N 1
ATOM 1363 C CA . VAL A 1 173 ? -28.062 -3.748 -1.521 1 87.38 173 VAL A CA 1
ATOM 1364 C C . VAL A 1 173 ? -27.859 -2.799 -0.339 1 87.38 173 VAL A C 1
ATOM 1366 O O . VAL A 1 173 ? -28.406 -1.69 -0.331 1 87.38 173 VAL A O 1
ATOM 1369 N N . THR A 1 174 ? -27.125 -3.201 0.626 1 87.94 174 THR A N 1
ATOM 1370 C CA . THR A 1 174 ? -26.875 -2.379 1.802 1 87.94 174 THR A CA 1
ATOM 1371 C C . THR A 1 174 ? -26.141 -1.096 1.413 1 87.94 174 THR A C 1
ATOM 1373 O O . THR A 1 174 ? -26.516 -0.006 1.848 1 87.94 174 THR A O 1
ATOM 1376 N N . ASP A 1 175 ? -25.156 -1.24 0.609 1 88.44 175 ASP A N 1
ATOM 1377 C CA . ASP A 1 175 ? -24.406 -0.068 0.183 1 88.44 175 ASP A CA 1
ATOM 1378 C C . ASP A 1 175 ? -25.281 0.898 -0.607 1 88.44 175 ASP A C 1
ATOM 1380 O O . ASP A 1 175 ? -25.203 2.113 -0.424 1 88.44 175 ASP A O 1
ATOM 1384 N N . CYS A 1 176 ? -26.109 0.337 -1.382 1 87.19 176 CYS A N 1
ATOM 1385 C CA . CYS A 1 176 ? -27.031 1.168 -2.15 1 87.19 176 CYS A CA 1
ATOM 1386 C C . CYS A 1 176 ? -28.031 1.867 -1.234 1 87.19 176 CYS A C 1
ATOM 1388 O O . CYS A 1 176 ? -28.359 3.037 -1.444 1 87.19 176 CYS A O 1
ATOM 1390 N N . ALA A 1 177 ? -28.469 1.174 -0.301 1 88.81 177 ALA A N 1
ATOM 1391 C CA . ALA A 1 177 ? -29.406 1.743 0.65 1 88.81 177 ALA A CA 1
ATOM 1392 C C . ALA A 1 177 ? -28.781 2.891 1.436 1 88.81 177 ALA A C 1
ATOM 1394 O O . ALA A 1 177 ? -29.422 3.926 1.649 1 88.81 177 ALA A O 1
ATOM 1395 N N . ILE A 1 178 ? -27.562 2.742 1.819 1 88.81 178 ILE A N 1
ATOM 1396 C CA . ILE A 1 178 ? -26.875 3.797 2.555 1 88.81 178 ILE A CA 1
ATOM 1397 C C . ILE A 1 178 ? -26.703 5.02 1.658 1 88.81 178 ILE A C 1
ATOM 1399 O O . ILE A 1 178 ? -27.016 6.145 2.062 1 88.81 178 ILE A O 1
ATOM 1403 N N . ALA A 1 179 ? -26.266 4.742 0.456 1 87.38 179 ALA A N 1
ATOM 1404 C CA . ALA A 1 179 ? -26.062 5.844 -0.483 1 87.38 179 ALA A CA 1
ATOM 1405 C C . ALA A 1 179 ? -27.359 6.578 -0.758 1 87.38 179 ALA A C 1
ATOM 1407 O O . ALA A 1 179 ? -27.406 7.809 -0.778 1 87.38 179 ALA A O 1
ATOM 1408 N N . ALA A 1 180 ? -28.406 5.836 -0.907 1 86.06 180 ALA A N 1
ATOM 1409 C CA . ALA A 1 180 ? -29.703 6.434 -1.188 1 86.06 180 ALA A CA 1
ATOM 1410 C C . ALA A 1 180 ? -30.203 7.258 -0.004 1 86.06 180 ALA A C 1
ATOM 1412 O O . ALA A 1 180 ? -30.734 8.352 -0.185 1 86.06 180 ALA A O 1
ATOM 1413 N N . THR A 1 181 ? -30.047 6.785 1.157 1 87.19 181 THR A N 1
ATOM 1414 C CA . THR A 1 181 ? -30.484 7.5 2.355 1 87.19 181 THR A CA 1
ATOM 1415 C C . THR A 1 181 ? -29.672 8.789 2.529 1 87.19 181 THR A C 1
ATOM 1417 O O . THR A 1 181 ? -30.234 9.836 2.865 1 87.19 181 THR A O 1
ATOM 1420 N N . LEU A 1 182 ? -28.406 8.656 2.291 1 86.31 182 LEU A N 1
ATOM 1421 C CA . LEU A 1 182 ? -27.562 9.844 2.393 1 86.31 182 LEU A CA 1
ATOM 1422 C C . LEU A 1 182 ? -27.969 10.883 1.352 1 86.31 182 LEU A C 1
ATOM 1424 O O . LEU A 1 182 ? -27.938 12.086 1.625 1 86.31 182 LEU A O 1
ATOM 1428 N N . CYS A 1 183 ? -28.344 10.352 0.23 1 84.62 183 CYS A N 1
ATOM 1429 C CA . CYS A 1 183 ? -28.797 11.258 -0.821 1 84.62 183 CYS A CA 1
ATOM 1430 C C . CYS A 1 183 ? -30.078 11.977 -0.411 1 84.62 183 CYS A C 1
ATOM 1432 O O . CYS A 1 183 ? -30.234 13.172 -0.646 1 84.62 183 CYS A O 1
ATOM 1434 N N . THR A 1 184 ? -30.953 11.32 0.186 1 84.25 184 THR A N 1
ATOM 1435 C CA . THR A 1 184 ? -32.219 11.914 0.632 1 84.25 184 THR A CA 1
ATOM 1436 C C . THR A 1 184 ? -31.953 12.961 1.716 1 84.25 184 THR A C 1
ATOM 1438 O O . THR A 1 184 ? -32.594 14.023 1.719 1 84.25 184 THR A O 1
ATOM 1441 N N . ILE A 1 185 ? -31.062 12.664 2.6 1 82.94 185 ILE A N 1
ATOM 1442 C CA . ILE A 1 185 ? -30.719 13.609 3.658 1 82.94 185 ILE A CA 1
ATOM 1443 C C . ILE A 1 185 ? -30.094 14.859 3.049 1 82.94 185 ILE A C 1
ATOM 1445 O O . ILE A 1 185 ? -30.375 15.984 3.48 1 82.94 185 ILE A O 1
ATOM 1449 N N . LEU A 1 186 ? -29.234 14.602 2.086 1 80.75 186 LEU A N 1
ATOM 1450 C CA . LEU A 1 186 ? -28.562 15.711 1.413 1 80.75 186 LEU A CA 1
ATOM 1451 C C . LEU A 1 186 ? -29.578 16.625 0.732 1 80.75 186 LEU A C 1
ATOM 1453 O O . LEU A 1 186 ? -29.453 17.844 0.804 1 80.75 186 LEU A O 1
ATOM 1457 N N . VAL A 1 187 ? -30.578 16.047 0.093 1 79.19 187 VAL A N 1
ATOM 1458 C CA . VAL A 1 187 ? -31.594 16.812 -0.633 1 79.19 187 VAL A CA 1
ATOM 1459 C C . VAL A 1 187 ? -32.469 17.578 0.356 1 79.19 187 VAL A C 1
ATOM 1461 O O . VAL A 1 187 ? -32.812 18.734 0.116 1 79.19 187 VAL A O 1
ATOM 1464 N N . LYS A 1 188 ? -32.781 17.078 1.424 1 77.88 188 LYS A N 1
ATOM 1465 C CA . LYS A 1 188 ? -33.625 17.703 2.439 1 77.88 188 LYS A CA 1
ATOM 1466 C C . LYS A 1 188 ? -32.875 18.859 3.123 1 77.88 188 LYS A C 1
ATOM 1468 O O . LYS A 1 188 ? -33.5 19.859 3.488 1 77.88 188 LYS A O 1
ATOM 1473 N N . ARG A 1 189 ? -31.625 18.719 3.309 1 73.06 189 ARG A N 1
ATOM 1474 C CA . ARG A 1 189 ? -30.844 19.766 3.98 1 73.06 189 ARG A CA 1
ATOM 1475 C C . ARG A 1 189 ? -30.5 20.891 3.02 1 73.06 189 ARG A C 1
ATOM 1477 O O . ARG A 1 189 ? -30.234 22.016 3.447 1 73.06 189 ARG A O 1
ATOM 1484 N N . ARG A 1 190 ? -30.25 20.578 1.8 1 65.19 190 ARG A N 1
ATOM 1485 C CA . ARG A 1 190 ? -30 21.625 0.82 1 65.19 190 ARG A CA 1
ATOM 1486 C C . ARG A 1 190 ? -31.062 22.719 0.917 1 65.19 190 ARG A C 1
ATOM 1488 O O . ARG A 1 190 ? -30.766 23.906 0.697 1 65.19 190 ARG A O 1
ATOM 1495 N N . THR A 1 191 ? -32.125 22.469 1.307 1 59.56 191 THR A N 1
ATOM 1496 C CA . THR A 1 191 ? -33.188 23.469 1.374 1 59.56 191 THR A CA 1
ATOM 1497 C C . THR A 1 191 ? -33.031 24.312 2.633 1 59.56 191 THR A C 1
ATOM 1499 O O . THR A 1 191 ? -33.531 25.438 2.686 1 59.56 191 THR A O 1
ATOM 1502 N N . GLY A 1 192 ? -32.219 23.812 3.613 1 52.78 192 GLY A N 1
ATOM 1503 C CA . GLY A 1 192 ? -32.062 24.625 4.812 1 52.78 192 GLY A CA 1
ATOM 1504 C C . GLY A 1 192 ? -30.656 25.188 4.98 1 52.78 192 GLY A C 1
ATOM 1505 O O . GLY A 1 192 ? -29.766 24.516 5.488 1 52.78 192 GLY A O 1
ATOM 1506 N N . PHE A 1 193 ? -30.062 26.25 4.41 1 49.12 193 PHE A N 1
ATOM 1507 C CA . PHE A 1 193 ? -28.766 26.781 4.039 1 49.12 193 PHE A CA 1
ATOM 1508 C C . PHE A 1 193 ? -28 27.25 5.27 1 49.12 193 PHE A C 1
ATOM 1510 O O . PHE A 1 193 ? -28.109 28.406 5.672 1 49.12 193 PHE A O 1
ATOM 1517 N N . LYS A 1 194 ? -27.906 26.766 6.465 1 53.75 194 LYS A N 1
ATOM 1518 C CA . LYS A 1 194 ? -26.953 27.391 7.379 1 53.75 194 LYS A CA 1
ATOM 1519 C C . LYS A 1 194 ? -25.547 26.844 7.168 1 53.75 194 LYS A C 1
ATOM 1521 O O . LYS A 1 194 ? -25.375 25.734 6.664 1 53.75 194 LYS A O 1
ATOM 1526 N N . ARG A 1 195 ? -24.484 27.672 7.309 1 52.12 195 ARG A N 1
ATOM 1527 C CA . ARG A 1 195 ? -23.047 27.547 7.125 1 52.12 195 ARG A CA 1
ATOM 1528 C C . ARG A 1 195 ? -22.547 26.172 7.598 1 52.12 195 ARG A C 1
ATOM 1530 O O . ARG A 1 195 ? -21.719 25.547 6.938 1 52.12 195 ARG A O 1
ATOM 1537 N N . THR A 1 196 ? -23 25.766 8.867 1 53.94 196 THR A N 1
ATOM 1538 C CA . THR A 1 196 ? -22.641 24.469 9.43 1 53.94 196 THR A CA 1
ATOM 1539 C C . THR A 1 196 ? -23.078 23.328 8.508 1 53.94 196 THR A C 1
ATOM 1541 O O . THR A 1 196 ? -22.438 22.281 8.469 1 53.94 196 THR A O 1
ATOM 1544 N N . ASN A 1 197 ? -23.844 23.75 7.551 1 63.31 197 ASN A N 1
ATOM 1545 C CA . ASN A 1 197 ? -24.469 22.781 6.652 1 63.31 197 ASN A CA 1
ATOM 1546 C C . ASN A 1 197 ? -23.578 22.484 5.441 1 63.31 197 ASN A C 1
ATOM 1548 O O . ASN A 1 197 ? -23.672 21.422 4.84 1 63.31 197 ASN A O 1
ATOM 1552 N N . SER A 1 198 ? -22.547 23.438 5.387 1 70.75 198 SER A N 1
ATOM 1553 C CA . SER A 1 198 ? -21.734 23.219 4.195 1 70.75 198 SER A CA 1
ATOM 1554 C C . SER A 1 198 ? -20.75 22.062 4.398 1 70.75 198 SER A C 1
ATOM 1556 O O . SER A 1 198 ? -20.562 21.25 3.498 1 70.75 198 SER A O 1
ATOM 1558 N N . LEU A 1 199 ? -20.219 21.969 5.609 1 74.1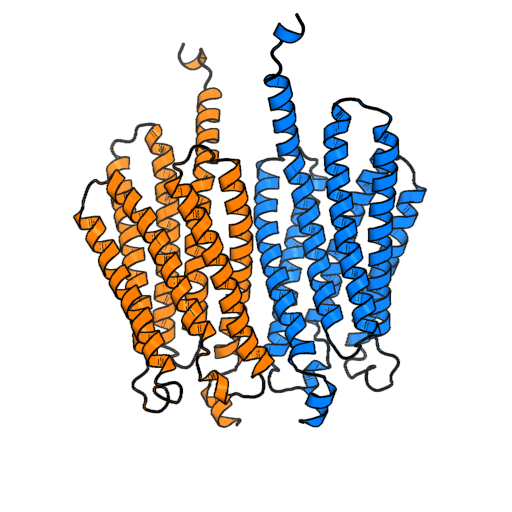9 199 LEU A N 1
ATOM 1559 C CA . LEU A 1 199 ? -19.281 20.875 5.922 1 74.19 199 LEU A CA 1
ATOM 1560 C C . LEU A 1 199 ? -20 19.531 5.867 1 74.19 199 LEU A C 1
ATOM 1562 O O . LEU A 1 199 ? -19.469 18.562 5.305 1 74.19 199 LEU A O 1
ATOM 1566 N N . ILE A 1 200 ? -21.172 19.547 6.395 1 72.75 200 ILE A N 1
ATOM 1567 C CA . ILE A 1 200 ? -21.953 18.312 6.441 1 72.75 200 ILE A CA 1
ATOM 1568 C C . ILE A 1 200 ? -22.328 17.875 5.023 1 72.75 200 ILE A C 1
ATOM 1570 O O . ILE A 1 200 ? -22.281 16.688 4.707 1 72.75 200 ILE A O 1
ATOM 1574 N N . ARG A 1 201 ? -22.5 18.828 4.211 1 78.31 201 ARG A N 1
ATOM 1575 C CA . ARG A 1 201 ? -22.859 18.531 2.828 1 78.31 201 ARG A CA 1
ATOM 1576 C C . ARG A 1 201 ? -21.688 17.906 2.08 1 78.31 201 ARG A C 1
ATOM 1578 O O . ARG A 1 201 ? -21.859 16.938 1.333 1 78.31 201 ARG A O 1
ATOM 1585 N N . VAL A 1 202 ? -20.594 18.422 2.316 1 76.44 202 VAL A N 1
ATOM 1586 C CA . VAL A 1 202 ? -19.406 17.922 1.641 1 76.44 202 VAL A CA 1
ATOM 1587 C C . VAL A 1 202 ? -19.094 16.516 2.148 1 76.44 202 VAL A C 1
ATOM 1589 O O . VAL A 1 202 ? -18.75 15.625 1.362 1 76.44 202 VAL A O 1
ATOM 1592 N N . LEU A 1 203 ? -19.297 16.328 3.361 1 76.25 203 LEU A N 1
ATOM 1593 C CA . LEU A 1 203 ? -19.016 15.016 3.947 1 76.25 203 LEU A CA 1
ATOM 1594 C C . LEU A 1 203 ? -20.031 13.984 3.465 1 76.25 203 LEU A C 1
ATOM 1596 O O . LEU A 1 203 ? -19.688 12.828 3.221 1 76.25 203 LEU A O 1
ATOM 1600 N N . LEU A 1 204 ? -21.234 14.453 3.305 1 80 204 LEU A N 1
ATOM 1601 C CA . LEU A 1 204 ? -22.281 13.57 2.787 1 80 204 LEU A CA 1
ATOM 1602 C C . LEU A 1 204 ? -22 13.188 1.338 1 80 204 LEU A C 1
ATOM 1604 O O . LEU A 1 204 ? -22.172 12.031 0.95 1 80 204 LEU A O 1
ATOM 1608 N N . LEU A 1 205 ? -21.5 14.07 0.605 1 82.12 205 LEU A N 1
ATOM 1609 C CA . LEU A 1 205 ? -21.188 13.805 -0.794 1 82.12 205 LEU A CA 1
ATOM 1610 C C . LEU A 1 205 ? -20.047 12.797 -0.911 1 82.12 205 LEU A C 1
ATOM 1612 O O . LEU A 1 205 ? -20.094 11.914 -1.765 1 82.12 205 LEU A O 1
ATOM 1616 N N . TYR A 1 206 ? -19.109 12.93 -0.036 1 80.38 206 TYR A N 1
ATOM 1617 C CA . TYR A 1 206 ? -18.016 11.969 0.002 1 80.38 206 TYR A CA 1
ATOM 1618 C C . TYR A 1 206 ? -18.531 10.578 0.358 1 80.38 206 TYR A C 1
ATOM 1620 O O . TYR A 1 206 ? -18.094 9.586 -0.232 1 80.38 206 TYR A O 1
ATOM 1628 N N . SER A 1 207 ? -19.406 10.57 1.228 1 84 207 SER A N 1
ATOM 1629 C CA . SER A 1 207 ? -19.953 9.289 1.665 1 84 207 SER A CA 1
ATOM 1630 C C . SER A 1 207 ? -20.766 8.633 0.562 1 84 207 SER A C 1
ATOM 1632 O O . SER A 1 207 ? -20.672 7.426 0.337 1 84 207 SER A O 1
ATOM 1634 N N . ILE A 1 208 ? -21.562 9.453 -0.094 1 86.44 208 ILE A N 1
ATOM 1635 C CA . ILE A 1 208 ? -22.375 8.945 -1.194 1 86.44 208 ILE A CA 1
ATOM 1636 C C . ILE A 1 208 ? -21.484 8.375 -2.287 1 86.44 208 ILE A C 1
ATOM 1638 O O . ILE A 1 208 ? -21.734 7.301 -2.822 1 86.44 208 ILE A O 1
ATOM 1642 N N . GLY A 1 209 ? -20.406 9.062 -2.547 1 85.06 209 GLY A N 1
ATOM 1643 C CA . GLY A 1 209 ? -19.453 8.602 -3.543 1 85.06 209 GLY A CA 1
ATOM 1644 C C . GLY A 1 209 ? -18.812 7.277 -3.176 1 85.06 209 GLY A C 1
ATOM 1645 O O . GLY A 1 209 ? -18.625 6.41 -4.035 1 85.06 209 GLY A O 1
ATOM 1646 N N . THR A 1 210 ? -18.5 7.137 -1.989 1 85 210 THR A N 1
ATOM 1647 C CA . THR A 1 210 ? -17.891 5.914 -1.481 1 85 210 THR A CA 1
ATOM 1648 C C . THR A 1 210 ? -18.844 4.727 -1.651 1 85 210 THR A C 1
ATOM 1650 O O . THR A 1 210 ? -18.453 3.697 -2.213 1 85 210 THR A O 1
ATOM 1653 N N . PHE A 1 211 ? -20.078 4.863 -1.239 1 88.5 211 PHE A N 1
ATOM 1654 C CA . PHE A 1 211 ? -21 3.738 -1.252 1 88.5 211 PHE A CA 1
ATOM 1655 C C . PHE A 1 211 ? -21.516 3.471 -2.664 1 88.5 211 PHE A C 1
ATOM 1657 O O . PHE A 1 211 ? -21.859 2.336 -2.998 1 88.5 211 PHE A O 1
ATOM 1664 N N . ALA A 1 212 ? -21.469 4.496 -3.461 1 87.69 212 ALA A N 1
ATOM 1665 C CA . ALA A 1 212 ? -21.766 4.262 -4.871 1 87.69 212 ALA A CA 1
ATOM 1666 C C . ALA A 1 212 ? -20.688 3.424 -5.531 1 87.69 212 ALA A C 1
ATOM 1668 O O . ALA A 1 212 ? -20.969 2.508 -6.305 1 87.69 212 ALA A O 1
ATOM 1669 N N . LEU A 1 213 ? -19.5 3.738 -5.148 1 87.44 213 LEU A N 1
ATOM 1670 C CA . LEU A 1 213 ? -18.375 2.994 -5.699 1 87.44 213 LEU A CA 1
ATOM 1671 C C . LEU A 1 213 ? -18.375 1.558 -5.188 1 87.44 213 LEU A C 1
ATOM 1673 O O . LEU A 1 213 ? -18.234 0.614 -5.969 1 87.44 213 LEU A O 1
ATOM 1677 N N . THR A 1 214 ? -18.547 1.386 -3.953 1 89 214 THR A N 1
ATOM 1678 C CA . THR A 1 214 ? -18.5 0.05 -3.367 1 89 214 THR A CA 1
ATOM 1679 C C . THR A 1 214 ? -19.688 -0.782 -3.84 1 89 214 THR A C 1
ATOM 1681 O O . THR A 1 214 ? -19.562 -1.987 -4.062 1 89 214 THR A O 1
ATOM 1684 N N . SER A 1 215 ? -20.828 -0.148 -4.008 1 89.56 215 SER A N 1
ATOM 1685 C CA . SER A 1 215 ? -22 -0.86 -4.527 1 89.56 215 SER A CA 1
ATOM 1686 C C . SER A 1 215 ? -21.766 -1.307 -5.969 1 89.56 215 SER A C 1
ATOM 1688 O O . SER A 1 215 ? -22.141 -2.424 -6.34 1 89.56 215 SER A O 1
ATOM 1690 N N . SER A 1 216 ? -21.188 -0.44 -6.723 1 90.19 216 SER A N 1
ATOM 1691 C CA . SER A 1 216 ? -20.891 -0.792 -8.109 1 90.19 216 SER A CA 1
ATOM 1692 C C . SER A 1 216 ? -19.938 -1.977 -8.195 1 90.19 216 SER A C 1
ATOM 1694 O O . SER A 1 216 ? -20.125 -2.873 -9.023 1 90.19 216 SER A O 1
ATOM 1696 N N . ILE A 1 217 ? -18.969 -2.002 -7.344 1 89.94 217 ILE A N 1
ATOM 1697 C CA . ILE A 1 217 ? -18 -3.094 -7.332 1 89.94 217 ILE A CA 1
ATOM 1698 C C . ILE A 1 217 ? -18.672 -4.375 -6.844 1 89.94 217 ILE A C 1
ATOM 1700 O O . ILE A 1 217 ? -18.406 -5.461 -7.367 1 89.94 217 ILE A O 1
ATOM 1704 N N . SER A 1 218 ? -19.484 -4.258 -5.918 1 88.25 218 SER A N 1
ATOM 1705 C CA . SER A 1 218 ? -20.203 -5.426 -5.426 1 88.25 218 SER A CA 1
ATOM 1706 C C . SER A 1 218 ? -21.125 -6 -6.496 1 88.25 218 SER A C 1
ATOM 1708 O O . SER A 1 218 ? -21.203 -7.219 -6.664 1 88.25 218 SER A O 1
ATOM 1710 N N . ILE A 1 219 ? -21.781 -5.156 -7.199 1 87.69 219 ILE A N 1
ATOM 1711 C CA . ILE A 1 219 ? -22.656 -5.598 -8.281 1 87.69 219 ILE A CA 1
ATOM 1712 C C . ILE A 1 219 ? -21.812 -6.246 -9.383 1 87.69 219 ILE A C 1
ATOM 1714 O O . ILE A 1 219 ? -22.203 -7.273 -9.938 1 87.69 219 ILE A O 1
ATOM 1718 N N . ALA A 1 220 ? -20.734 -5.629 -9.656 1 88.12 220 ALA A N 1
ATOM 1719 C CA . ALA A 1 220 ? -19.828 -6.195 -10.656 1 88.12 220 ALA A CA 1
ATOM 1720 C C . ALA A 1 220 ? -19.359 -7.586 -10.25 1 88.12 220 ALA A C 1
ATOM 1722 O O . ALA A 1 220 ? -19.219 -8.477 -11.102 1 88.12 220 ALA A O 1
ATOM 1723 N N . SER A 1 221 ? -19.125 -7.742 -9 1 87.44 221 SER A N 1
ATOM 1724 C CA . SER A 1 221 ? -18.688 -9.047 -8.508 1 87.44 221 SER A CA 1
ATOM 1725 C C . SER A 1 221 ? -19.797 -10.094 -8.695 1 87.44 221 SER A C 1
ATOM 1727 O O . SER A 1 221 ? -19.516 -11.219 -9.109 1 87.44 221 SER A O 1
ATOM 1729 N N . VAL A 1 222 ? -21.047 -9.781 -8.508 1 84.38 222 VAL A N 1
ATOM 1730 C CA . VAL A 1 222 ? -22.172 -10.695 -8.672 1 84.38 222 VAL A CA 1
ATOM 1731 C C . VAL A 1 222 ? -22.375 -11.008 -10.148 1 84.38 222 VAL A C 1
ATOM 1733 O O . VAL A 1 222 ? -22.578 -12.164 -10.523 1 84.38 222 VAL A O 1
ATOM 1736 N N . VAL A 1 223 ? -22.219 -10.008 -10.953 1 85.25 223 VAL A N 1
ATOM 1737 C CA . VAL A 1 223 ? -22.422 -10.172 -12.391 1 85.25 223 VAL A CA 1
ATOM 1738 C C . VAL A 1 223 ? -21.328 -11.07 -12.969 1 85.25 223 VAL A C 1
ATOM 1740 O O . VAL A 1 223 ? -21.594 -11.922 -13.812 1 85.25 223 VAL A O 1
ATOM 1743 N N . THR A 1 224 ? -20.141 -10.867 -12.5 1 83.81 224 THR A N 1
ATOM 1744 C CA . THR A 1 224 ? -19.047 -11.68 -13 1 83.81 224 THR A CA 1
ATOM 1745 C C . THR A 1 224 ? -19.203 -13.133 -12.562 1 83.81 224 THR A C 1
ATOM 1747 O O . THR A 1 224 ? -18.844 -14.055 -13.297 1 83.81 224 THR A O 1
ATOM 1750 N N . TYR A 1 225 ? -19.703 -13.359 -11.484 1 81.06 225 TYR A N 1
ATOM 1751 C CA . TYR A 1 225 ? -19.953 -14.727 -11.031 1 81.06 225 TYR A CA 1
ATOM 1752 C C . TYR A 1 225 ? -21 -15.406 -11.898 1 81.06 225 TYR A C 1
ATOM 1754 O O . TYR A 1 225 ? -20.859 -16.578 -12.242 1 81.06 225 TYR A O 1
ATOM 1762 N N . ILE A 1 226 ? -22.031 -14.711 -12.273 1 77.81 226 ILE A N 1
ATOM 1763 C CA . ILE A 1 226 ? -23.125 -15.273 -13.055 1 77.81 226 ILE A CA 1
ATOM 1764 C C . ILE A 1 226 ? -22.656 -15.523 -14.484 1 77.81 226 ILE A C 1
ATOM 1766 O O . ILE A 1 226 ? -23.047 -16.516 -15.109 1 77.81 226 ILE A O 1
ATOM 1770 N N . THR A 1 227 ? -21.75 -14.711 -14.992 1 79.94 227 THR A N 1
ATOM 1771 C CA . THR A 1 227 ? -21.328 -14.812 -16.391 1 79.94 227 THR A CA 1
ATOM 1772 C C . THR A 1 227 ? -20.188 -15.797 -16.547 1 79.94 227 THR A C 1
ATOM 1774 O O . THR A 1 227 ? -20.141 -16.562 -17.516 1 79.94 227 THR A O 1
ATOM 1777 N N . ILE A 1 228 ? -19.219 -15.727 -15.586 1 74.81 228 ILE A N 1
ATOM 1778 C CA . ILE A 1 228 ? -18.078 -16.625 -15.664 1 74.81 228 ILE A CA 1
ATOM 1779 C C . ILE A 1 228 ? -17.859 -17.297 -14.312 1 74.81 228 ILE A C 1
ATOM 1781 O O . ILE A 1 228 ? -16.938 -16.922 -13.57 1 74.81 228 ILE A O 1
ATOM 1785 N N . PRO A 1 229 ? -18.641 -18.359 -14.062 1 66.56 229 PRO A N 1
ATOM 1786 C CA . PRO A 1 229 ? -18.594 -18.938 -12.719 1 66.56 229 PRO A CA 1
ATOM 1787 C C . PRO A 1 229 ? -17.312 -19.703 -12.445 1 66.56 229 PRO A C 1
ATOM 1789 O O . PRO A 1 229 ? -16.953 -19.922 -11.281 1 66.56 229 PRO A O 1
ATOM 1792 N N . HIS A 1 230 ? -16.5 -19.938 -13.43 1 65.12 230 HIS A N 1
ATOM 1793 C CA . HIS A 1 230 ? -15.328 -20.766 -13.195 1 65.12 230 HIS A CA 1
ATOM 1794 C C . HIS A 1 230 ? -14.078 -19.922 -12.969 1 65.12 230 HIS A C 1
ATOM 1796 O O . HIS A 1 230 ? -12.984 -20.453 -12.797 1 65.12 230 HIS A O 1
ATOM 1802 N N . ASN A 1 231 ? -14.391 -18.578 -12.914 1 70.31 231 ASN A N 1
ATOM 1803 C CA . ASN A 1 231 ? -13.25 -17.688 -12.711 1 70.31 231 ASN A CA 1
ATOM 1804 C C . ASN A 1 231 ? -13.312 -17 -11.352 1 70.31 231 ASN A C 1
ATOM 1806 O O . ASN A 1 231 ? -14.398 -16.75 -10.828 1 70.31 231 ASN A O 1
ATOM 1810 N N . TYR A 1 232 ? -12.172 -16.906 -10.742 1 74.94 232 TYR A N 1
ATOM 1811 C CA . TYR A 1 232 ? -12.086 -16.281 -9.422 1 74.94 232 TYR A CA 1
ATOM 1812 C C . TYR A 1 232 ? -12.07 -14.766 -9.539 1 74.94 232 TYR A C 1
ATOM 1814 O O . TYR A 1 232 ? -11.648 -14.078 -8.609 1 74.94 232 TYR A O 1
ATOM 1822 N N . THR A 1 233 ? -12.633 -14.328 -10.641 1 77.88 233 THR A N 1
ATOM 1823 C CA . THR A 1 233 ? -12.656 -12.875 -10.812 1 77.88 233 THR A CA 1
ATOM 1824 C C . THR A 1 233 ? -13.625 -12.234 -9.82 1 77.88 233 THR A C 1
ATOM 1826 O O . THR A 1 233 ? -13.383 -11.125 -9.336 1 77.88 233 THR A O 1
ATOM 1829 N N . TYR A 1 234 ? -14.695 -12.938 -9.5 1 81.19 234 TYR A N 1
ATOM 1830 C CA . TYR A 1 234 ? -15.664 -12.383 -8.562 1 81.19 234 TYR A CA 1
ATOM 1831 C C . TYR A 1 234 ? -15.062 -12.258 -7.164 1 81.19 234 TYR A C 1
ATOM 1833 O O . TYR A 1 234 ? -15.344 -11.289 -6.445 1 81.19 234 TYR A O 1
ATOM 1841 N N . ILE A 1 235 ? -14.188 -13.141 -6.801 1 80.12 235 ILE A N 1
ATOM 1842 C CA . ILE A 1 235 ? -13.531 -13.094 -5.496 1 80.12 235 ILE A CA 1
ATOM 1843 C C . ILE A 1 235 ? -12.516 -11.945 -5.473 1 80.12 235 ILE A C 1
ATOM 1845 O O . ILE A 1 235 ? -12.375 -11.258 -4.461 1 80.12 235 ILE A O 1
ATOM 1849 N N . ALA A 1 236 ? -11.914 -11.789 -6.637 1 85.75 236 ALA A N 1
ATOM 1850 C CA . ALA A 1 236 ? -10.922 -10.727 -6.73 1 85.75 236 ALA A CA 1
ATOM 1851 C C . ALA A 1 236 ? -11.562 -9.359 -6.504 1 85.75 236 ALA A C 1
ATOM 1853 O O . ALA A 1 236 ? -11 -8.516 -5.801 1 85.75 236 ALA A O 1
ATOM 1854 N N . LEU A 1 237 ? -12.688 -9.133 -7.02 1 86.88 237 LEU A N 1
ATOM 1855 C CA . LEU A 1 237 ? -13.383 -7.859 -6.863 1 86.88 237 LEU A CA 1
ATOM 1856 C C . LEU A 1 237 ? -13.891 -7.691 -5.434 1 86.88 237 LEU A C 1
ATOM 1858 O O . LEU A 1 237 ? -13.812 -6.594 -4.871 1 86.88 237 LEU A O 1
ATOM 1862 N N . ALA A 1 238 ? -14.281 -8.766 -4.867 1 86 238 ALA A N 1
ATOM 1863 C CA . ALA A 1 238 ? -14.812 -8.727 -3.508 1 86 238 ALA A CA 1
ATOM 1864 C C . ALA A 1 238 ? -13.703 -8.469 -2.492 1 86 238 ALA A C 1
ATOM 1866 O O . ALA A 1 238 ? -13.953 -7.906 -1.425 1 86 238 ALA A O 1
ATOM 1867 N N . MET A 1 239 ? -12.508 -8.812 -2.834 1 89.31 239 MET A N 1
ATOM 1868 C CA . MET A 1 239 ? -11.375 -8.688 -1.92 1 89.31 239 MET A CA 1
ATOM 1869 C C . MET A 1 239 ? -10.992 -7.227 -1.729 1 89.31 239 MET A C 1
ATOM 1871 O O . MET A 1 239 ? -10.43 -6.855 -0.698 1 89.31 239 MET A O 1
ATOM 1875 N N . VAL A 1 240 ? -11.336 -6.465 -2.646 1 91.69 240 VAL A N 1
ATOM 1876 C CA . VAL A 1 240 ? -10.898 -5.074 -2.59 1 91.69 240 VAL A CA 1
ATOM 1877 C C . VAL A 1 240 ? -11.93 -4.242 -1.827 1 91.69 240 VAL A C 1
ATOM 1879 O O . VAL A 1 240 ? -11.602 -3.18 -1.291 1 91.69 240 VAL A O 1
ATOM 1882 N N . LEU A 1 241 ? -13.07 -4.734 -1.596 1 91.31 241 LEU A N 1
ATOM 1883 C CA . LEU A 1 241 ? -14.219 -3.969 -1.111 1 91.31 241 LEU A CA 1
ATOM 1884 C C . LEU A 1 241 ? -14.008 -3.539 0.337 1 91.31 241 LEU A C 1
ATOM 1886 O O . LEU A 1 241 ? -14.172 -2.363 0.669 1 91.31 241 LEU A O 1
ATOM 1890 N N . PRO A 1 242 ? -13.602 -4.406 1.191 1 90.94 242 PRO A N 1
ATOM 1891 C CA . PRO A 1 242 ? -13.461 -3.994 2.59 1 90.94 242 PRO A CA 1
ATOM 1892 C C . PRO A 1 242 ? -12.414 -2.9 2.783 1 90.94 242 PRO A C 1
ATOM 1894 O O . PRO A 1 242 ? -12.609 -1.993 3.598 1 90.94 242 PRO A O 1
ATOM 1897 N N . LYS A 1 243 ? -11.375 -2.984 2.039 1 93.25 243 LYS A N 1
ATOM 1898 C CA . LYS A 1 243 ? -10.32 -1.984 2.172 1 93.25 243 LYS A CA 1
ATOM 1899 C C . LYS A 1 243 ? -10.758 -0.642 1.594 1 93.25 243 LYS A C 1
ATOM 1901 O O . LYS A 1 243 ? -10.398 0.413 2.123 1 93.25 243 LYS A O 1
ATOM 1906 N N . LEU A 1 244 ? -11.469 -0.779 0.56 1 90.12 244 LEU A N 1
ATOM 1907 C CA . LEU A 1 244 ? -11.969 0.453 -0.043 1 90.12 244 LEU A CA 1
ATOM 1908 C C . LEU A 1 244 ? -12.922 1.174 0.903 1 90.12 244 LEU A C 1
ATOM 1910 O O . LEU A 1 244 ? -12.859 2.398 1.039 1 90.12 244 LEU A O 1
ATOM 1914 N N . MET A 1 245 ? -13.734 0.447 1.531 1 91.25 245 MET A N 1
ATOM 1915 C CA . MET A 1 245 ? -14.688 1.021 2.477 1 91.25 245 MET A CA 1
ATOM 1916 C C . MET A 1 245 ? -13.969 1.615 3.682 1 91.25 245 MET A C 1
ATOM 1918 O O . MET A 1 245 ? -14.297 2.715 4.129 1 91.25 245 MET A O 1
ATOM 1922 N N . TYR A 1 246 ? -13.031 0.903 4.156 1 92.44 246 TYR A N 1
ATOM 1923 C CA . TYR A 1 246 ? -12.266 1.37 5.305 1 92.44 246 TYR A CA 1
ATOM 1924 C C . TYR A 1 246 ? -11.477 2.627 4.961 1 92.44 246 TYR A C 1
ATOM 1926 O O . TYR A 1 246 ? -11.469 3.592 5.73 1 92.44 246 TYR A O 1
ATOM 1934 N N . ASN A 1 247 ? -10.883 2.641 3.803 1 92 247 ASN A N 1
ATOM 1935 C CA . ASN A 1 247 ? -10.125 3.807 3.363 1 92 247 ASN A CA 1
ATOM 1936 C C . ASN A 1 247 ? -11.031 5.023 3.176 1 92 247 ASN A C 1
ATOM 1938 O O . ASN A 1 247 ? -10.633 6.148 3.486 1 92 247 ASN A O 1
ATOM 1942 N N . SER A 1 248 ? -12.133 4.766 2.67 1 87.56 248 SER A N 1
ATOM 1943 C CA . SER A 1 248 ? -13.07 5.859 2.449 1 87.56 248 SER A CA 1
ATOM 1944 C C . SER A 1 248 ? -13.555 6.445 3.77 1 87.56 248 SER A C 1
ATOM 1946 O O . SER A 1 248 ? -13.719 7.664 3.893 1 87.56 248 SER A O 1
ATOM 1948 N N . LEU A 1 249 ? -13.797 5.664 4.719 1 88 249 LEU A N 1
ATOM 1949 C CA . LEU A 1 249 ? -14.18 6.137 6.047 1 88 249 LEU A CA 1
ATOM 1950 C C . LEU A 1 249 ? -13.078 7.008 6.648 1 88 249 LEU A C 1
ATOM 1952 O O . LEU A 1 249 ? -13.359 8.078 7.184 1 88 249 LEU A O 1
ATOM 1956 N N . LEU A 1 250 ? -11.859 6.543 6.516 1 89.25 250 LEU A N 1
ATOM 1957 C CA . LEU A 1 250 ? -10.727 7.289 7.062 1 89.25 250 LEU A CA 1
ATOM 1958 C C . LEU A 1 250 ? -10.562 8.617 6.344 1 89.25 250 LEU A C 1
ATOM 1960 O O . LEU A 1 250 ? -10.25 9.641 6.969 1 89.25 250 LEU A O 1
ATOM 1964 N N . ALA A 1 251 ? -10.734 8.555 5.055 1 85.06 251 ALA A N 1
ATOM 1965 C CA . ALA A 1 251 ? -10.641 9.781 4.277 1 85.06 251 ALA A CA 1
ATOM 1966 C C . ALA A 1 251 ? -11.695 10.797 4.715 1 85.06 251 ALA A C 1
ATOM 1968 O O . ALA A 1 251 ? -11.422 11.992 4.789 1 85.06 251 ALA A O 1
ATOM 1969 N N . LEU A 1 252 ? -12.828 10.32 5 1 83.75 252 LEU A N 1
ATOM 1970 C CA . LEU A 1 252 ? -13.914 11.172 5.461 1 83.75 252 LEU A CA 1
ATOM 1971 C C . LEU A 1 252 ? -13.586 11.789 6.816 1 83.75 252 LEU A C 1
ATOM 1973 O O . LEU A 1 252 ? -13.773 12.992 7.02 1 83.75 252 LEU A O 1
ATOM 1977 N N . LEU A 1 253 ? -13.109 11.023 7.676 1 83.38 253 LEU A N 1
ATOM 1978 C CA . LEU A 1 253 ? -12.797 11.492 9.023 1 83.38 253 LEU A CA 1
ATOM 1979 C C . LEU A 1 253 ? -11.641 12.492 8.984 1 83.38 253 LEU A C 1
ATOM 1981 O O . LEU A 1 253 ? -11.648 13.484 9.727 1 83.38 253 LEU A O 1
ATOM 1985 N N . ASN A 1 254 ? -10.719 12.25 8.117 1 82.69 254 ASN A N 1
ATOM 1986 C CA . ASN A 1 254 ? -9.555 13.125 8.023 1 82.69 254 ASN A CA 1
ATOM 1987 C C . ASN A 1 254 ? -9.898 14.43 7.309 1 82.69 254 ASN A C 1
ATOM 1989 O O . ASN A 1 254 ? -9.242 15.453 7.523 1 82.69 254 ASN A O 1
ATOM 1993 N N . SER A 1 255 ? -10.812 14.32 6.434 1 78.06 255 SER A N 1
ATOM 1994 C CA . SER A 1 255 ? -11.195 15.516 5.691 1 78.06 255 SER A CA 1
ATOM 1995 C C . SER A 1 255 ? -11.961 16.5 6.574 1 78.06 255 SER A C 1
ATOM 1997 O O . SER A 1 255 ? -12.016 17.688 6.281 1 78.06 255 SER A O 1
ATOM 1999 N N . ARG A 1 256 ? -12.508 16.016 7.625 1 75.69 256 ARG A N 1
ATOM 2000 C CA . ARG A 1 256 ? -13.242 16.891 8.539 1 75.69 256 ARG A CA 1
ATOM 2001 C C . ARG A 1 256 ? -12.359 18.031 9.039 1 75.69 256 ARG A C 1
ATOM 2003 O O . ARG A 1 256 ? -12.781 19.188 9.07 1 75.69 256 ARG A O 1
ATOM 2010 N N . ASP A 1 257 ? -11.164 17.609 9.359 1 68.25 257 ASP A N 1
ATOM 2011 C CA . ASP A 1 257 ? -10.258 18.609 9.922 1 68.25 257 ASP A CA 1
ATOM 2012 C C . ASP A 1 257 ? -9.789 19.594 8.859 1 68.25 257 ASP A C 1
ATOM 2014 O O . ASP A 1 257 ? -9.68 20.797 9.117 1 68.25 257 ASP A O 1
ATOM 2018 N N . THR A 1 258 ? -9.594 19.062 7.773 1 65.25 258 THR A N 1
ATOM 2019 C CA . THR A 1 258 ? -9.148 19.922 6.684 1 65.25 258 THR A CA 1
ATOM 2020 C C . THR A 1 258 ? -10.25 20.906 6.281 1 65.25 258 THR A C 1
ATOM 2022 O O . THR A 1 258 ? -9.984 22.078 6.047 1 65.25 258 THR A O 1
ATOM 2025 N N . LEU A 1 259 ? -11.406 20.422 6.273 1 67.81 259 LEU A N 1
ATOM 2026 C CA . LEU A 1 259 ? -12.539 21.234 5.871 1 67.81 259 LEU A CA 1
ATOM 2027 C C . LEU A 1 259 ? -12.898 22.25 6.965 1 67.81 259 LEU A C 1
ATOM 2029 O O . LEU A 1 259 ? -13.266 23.391 6.668 1 67.81 259 LEU A O 1
ATOM 2033 N N . ARG A 1 260 ? -12.688 21.797 8.148 1 65.62 260 ARG A N 1
ATOM 2034 C CA . ARG A 1 260 ? -12.922 22.703 9.266 1 65.62 260 ARG A CA 1
ATOM 2035 C C . ARG A 1 260 ? -11.938 23.875 9.234 1 65.62 260 ARG A C 1
ATOM 2037 O O . ARG A 1 260 ? -12.32 25.031 9.43 1 65.62 260 ARG A O 1
ATOM 2044 N N . ASN A 1 261 ? -10.688 23.469 8.945 1 62.22 261 ASN A N 1
ATOM 2045 C CA . ASN A 1 261 ? -9.656 24.5 8.891 1 62.22 261 ASN A CA 1
ATOM 2046 C C . ASN A 1 261 ? -9.859 25.438 7.691 1 62.22 261 ASN A C 1
ATOM 2048 O O . ASN A 1 261 ? -9.617 26.641 7.793 1 62.22 261 ASN A O 1
ATOM 2052 N N . MET A 1 262 ? -10.234 24.844 6.633 1 60.44 262 MET A N 1
ATOM 2053 C CA . MET A 1 262 ? -10.516 25.656 5.441 1 60.44 262 MET A CA 1
ATOM 2054 C C . MET A 1 262 ? -11.68 26.609 5.688 1 60.44 262 MET A C 1
ATOM 2056 O O . MET A 1 262 ? -11.648 27.75 5.242 1 60.44 262 MET A O 1
ATOM 2060 N N . TYR A 1 263 ? -12.594 26.094 6.359 1 55.44 263 TYR A N 1
ATOM 2061 C CA . TYR A 1 263 ? -13.766 26.891 6.652 1 55.44 263 TYR A CA 1
ATOM 2062 C C . TYR A 1 263 ? -13.445 27.969 7.684 1 55.44 263 TYR A C 1
ATOM 2064 O O . TYR A 1 263 ? -13.891 29.125 7.555 1 55.44 263 TYR A O 1
ATOM 2072 N N . ILE A 1 264 ? -12.68 27.562 8.648 1 51.28 264 ILE A N 1
ATOM 2073 C CA . ILE A 1 264 ? -12.258 28.531 9.648 1 51.28 264 ILE A CA 1
ATOM 2074 C C . ILE A 1 264 ? -11.352 29.578 9.008 1 51.28 264 ILE A C 1
ATOM 2076 O O . ILE A 1 264 ? -11.461 30.766 9.289 1 51.28 264 ILE A O 1
ATOM 2080 N N . GLY A 1 265 ? -10.398 29.016 8.227 1 50.31 265 GLY A N 1
ATOM 2081 C CA . GLY A 1 265 ? -9.547 29.953 7.516 1 50.31 265 GLY A CA 1
ATOM 2082 C C . GLY A 1 265 ? -10.32 30.906 6.625 1 50.31 265 GLY A C 1
ATOM 2083 O O . GLY A 1 265 ? -9.984 32.094 6.535 1 50.31 265 GLY A O 1
ATOM 2084 N N . GLN A 1 266 ? -11.344 30.484 5.996 1 50.66 266 GLN A N 1
ATOM 2085 C CA . GLN A 1 266 ? -12.195 31.344 5.172 1 50.66 266 GLN A CA 1
ATOM 2086 C C . GLN A 1 266 ? -12.961 32.344 6.027 1 50.66 266 GLN A C 1
ATOM 2088 O O . GLN A 1 266 ? -13.133 33.5 5.637 1 50.66 266 GLN A O 1
ATOM 2093 N N . ILE A 1 267 ? -13.414 31.891 7.125 1 46.34 267 ILE A N 1
ATOM 2094 C CA . ILE A 1 267 ? -14.109 32.781 8.039 1 46.34 267 ILE A CA 1
ATOM 2095 C C . ILE A 1 267 ? -13.133 33.844 8.562 1 46.34 267 ILE A C 1
ATOM 2097 O O . ILE A 1 267 ? -13.477 35.031 8.672 1 46.34 267 ILE A O 1
ATOM 2101 N N . MET A 1 268 ? -11.938 33.344 8.852 1 47 268 MET A N 1
ATOM 2102 C CA . MET A 1 268 ? -10.938 34.281 9.359 1 47 268 MET A CA 1
ATOM 2103 C C . MET A 1 268 ? -10.438 35.219 8.25 1 47 268 MET A C 1
ATOM 2105 O O . MET A 1 268 ? -10.023 36.344 8.508 1 47 268 MET A O 1
ATOM 2109 N N . SER A 1 269 ? -10.352 34.75 7.141 1 47.88 269 SER A N 1
ATOM 2110 C CA . SER A 1 269 ? -9.984 35.625 6.039 1 47.88 269 SER A CA 1
ATOM 2111 C C . SER A 1 269 ? -11.125 36.562 5.699 1 47.88 269 SER A C 1
ATOM 2113 O O . SER A 1 269 ? -10.938 37.531 4.953 1 47.88 269 SER A O 1
ATOM 2115 N N . VAL A 1 270 ? -12.344 36.344 6.02 1 43.75 270 VAL A N 1
ATOM 2116 C CA . VAL A 1 270 ? -13.414 37.344 5.926 1 43.75 270 VAL A CA 1
ATOM 2117 C C . VAL A 1 270 ? -13.242 38.406 7.016 1 43.75 270 VAL A C 1
ATOM 2119 O O . VAL A 1 270 ? -13.297 38.094 8.203 1 43.75 270 VAL A O 1
ATOM 2122 N N . HIS A 1 271 ? -12.453 39.469 6.828 1 41.62 271 HIS A N 1
ATOM 2123 C CA . HIS A 1 271 ? -12.195 40.656 7.609 1 41.62 271 HIS A CA 1
ATOM 2124 C C . HIS A 1 271 ? -13.477 41.188 8.258 1 41.62 271 HIS A C 1
ATOM 2126 O O . HIS A 1 271 ? -14.531 41.219 7.621 1 41.62 271 HIS A O 1
ATOM 2132 N N . PRO A 1 272 ? -13.508 41.375 9.531 1 43.5 272 PRO A N 1
ATOM 2133 C CA . PRO A 1 272 ? -14.57 42.094 10.211 1 43.5 272 PRO A CA 1
ATOM 2134 C C . PRO A 1 272 ? -14.984 43.375 9.453 1 43.5 272 PRO A C 1
ATOM 2136 O O . PRO A 1 272 ? -16.094 43.875 9.633 1 43.5 272 PRO A O 1
ATOM 2139 N N . SER A 1 273 ? -13.969 43.875 8.758 1 43.28 273 SER A N 1
ATOM 2140 C CA . SER A 1 273 ? -14.297 45.188 8.148 1 43.28 273 SER A CA 1
ATOM 2141 C C . SER A 1 273 ? -15.414 45.031 7.117 1 43.28 273 SER A C 1
ATOM 2143 O O . SER A 1 273 ? -16.047 46.031 6.738 1 43.28 273 SER A O 1
ATOM 2145 N N . ASP A 1 274 ? -15.578 43.844 6.613 1 43.66 274 ASP A N 1
ATOM 2146 C CA . ASP A 1 274 ? -16.625 43.844 5.598 1 43.66 274 ASP A CA 1
ATOM 2147 C C . ASP A 1 274 ? -18.016 43.812 6.238 1 43.66 274 ASP A C 1
ATOM 2149 O O . ASP A 1 274 ? -19.031 43.906 5.547 1 43.66 274 ASP A O 1
ATOM 2153 N N . PHE A 1 275 ? -18.078 43.469 7.523 1 37.78 275 PHE A N 1
ATOM 2154 C CA . PHE A 1 275 ? -19.344 43.594 8.234 1 37.78 275 PHE A CA 1
ATOM 2155 C C . PHE A 1 275 ? -19.453 45 8.859 1 37.78 275 PHE A C 1
ATOM 2157 O O . PHE A 1 275 ? -20.484 45.344 9.422 1 37.78 275 PHE A O 1
ATOM 2164 N N . THR A 1 276 ? -18.375 45.75 8.828 1 30.52 276 THR A N 1
ATOM 2165 C CA . THR A 1 276 ? -18.703 47.125 9.211 1 30.52 276 THR A CA 1
ATOM 2166 C C . THR A 1 276 ? -19.141 47.938 8 1 30.52 276 THR A C 1
ATOM 2168 O O . THR A 1 276 ? -18.625 47.75 6.898 1 30.52 276 THR A O 1
ATOM 2171 N N . MET B 1 1 ? 11.516 -33.125 -14.234 1 32.03 1 MET B N 1
ATOM 2172 C CA . MET B 1 1 ? 10.773 -31.969 -13.75 1 32.03 1 MET B CA 1
ATOM 2173 C C . MET B 1 1 ? 10.945 -31.797 -12.242 1 32.03 1 MET B C 1
ATOM 2175 O O . MET B 1 1 ? 11.141 -30.688 -11.758 1 32.03 1 MET B O 1
ATOM 2179 N N . ARG B 1 2 ? 10.797 -32.844 -11.508 1 41.75 2 ARG B N 1
ATOM 2180 C CA . ARG B 1 2 ? 11.039 -32.906 -10.07 1 41.75 2 ARG B CA 1
ATOM 2181 C C . ARG B 1 2 ? 12.469 -32.5 -9.727 1 41.75 2 ARG B C 1
ATOM 2183 O O . ARG B 1 2 ? 12.703 -31.828 -8.719 1 41.75 2 ARG B O 1
ATOM 2190 N N . LEU B 1 3 ? 13.32 -32.969 -10.492 1 37.81 3 LEU B N 1
ATOM 2191 C CA . LEU B 1 3 ? 14.727 -32.688 -10.234 1 37.81 3 LEU B CA 1
ATOM 2192 C C . LEU B 1 3 ? 15.023 -31.203 -10.359 1 37.81 3 LEU B C 1
ATOM 2194 O O . LEU B 1 3 ? 15.773 -30.641 -9.562 1 37.81 3 LEU B O 1
ATOM 2198 N N . PHE B 1 4 ? 14.648 -30.641 -11.477 1 38.94 4 PHE B N 1
ATOM 2199 C CA . PHE B 1 4 ? 14.812 -29.203 -11.719 1 38.94 4 PHE B CA 1
ATOM 2200 C C . PHE B 1 4 ? 14.125 -28.391 -10.633 1 38.94 4 PHE B C 1
ATOM 2202 O O . PHE B 1 4 ? 14.664 -27.391 -10.164 1 38.94 4 PHE B O 1
ATOM 2209 N N . LEU B 1 5 ? 12.914 -28.828 -10.25 1 45.62 5 LEU B N 1
ATOM 2210 C CA . LEU B 1 5 ? 12.219 -28.297 -9.086 1 45.62 5 LEU B CA 1
ATOM 2211 C C . LEU B 1 5 ? 13.023 -28.531 -7.816 1 45.62 5 LEU B C 1
ATOM 2213 O O . LEU B 1 5 ? 12.93 -27.766 -6.859 1 45.62 5 LEU B O 1
ATOM 2217 N N . SER B 1 6 ? 13.602 -29.656 -7.746 1 45.12 6 SER B N 1
ATOM 2218 C CA . SER B 1 6 ? 14.492 -29.984 -6.637 1 45.12 6 SER B CA 1
ATOM 2219 C C . SER B 1 6 ? 15.625 -28.984 -6.523 1 45.12 6 SER B C 1
ATOM 2221 O O . SER B 1 6 ? 16.062 -28.641 -5.418 1 45.12 6 SER B O 1
ATOM 2223 N N . GLN B 1 7 ? 16.203 -28.797 -7.602 1 44.41 7 GLN B N 1
ATOM 2224 C CA . GLN B 1 7 ? 17.375 -27.922 -7.684 1 44.41 7 GLN B CA 1
ATOM 2225 C C . GLN B 1 7 ? 16.984 -26.469 -7.484 1 44.41 7 GLN B C 1
ATOM 2227 O O . GLN B 1 7 ? 17.766 -25.672 -6.965 1 44.41 7 GLN B O 1
ATOM 2232 N N . LEU B 1 8 ? 15.961 -26 -8.25 1 47.66 8 LEU B N 1
ATOM 2233 C CA . LEU B 1 8 ? 15.492 -24.625 -8.102 1 47.66 8 LEU B CA 1
ATOM 2234 C C . LEU B 1 8 ? 15.078 -24.344 -6.664 1 47.66 8 LEU B C 1
ATOM 2236 O O . LEU B 1 8 ? 14.734 -23.203 -6.324 1 47.66 8 LEU B O 1
ATOM 2240 N N . GLY B 1 9 ? 15.609 -25.203 -5.668 1 49.28 9 GLY B N 1
ATOM 2241 C CA . GLY B 1 9 ? 15.086 -25 -4.324 1 49.28 9 GLY B CA 1
ATOM 2242 C C . GLY B 1 9 ? 13.586 -24.812 -4.289 1 49.28 9 GLY B C 1
ATOM 2243 O O . GLY B 1 9 ? 12.938 -24.734 -5.34 1 49.28 9 GLY B O 1
ATOM 2244 N N . SER B 1 10 ? 12.812 -24.953 -3.074 1 57.34 10 SER B N 1
ATOM 2245 C CA . SER B 1 10 ? 11.375 -24.906 -2.854 1 57.34 10 SER B CA 1
ATOM 2246 C C . SER B 1 10 ? 10.766 -23.625 -3.439 1 57.34 10 SER B C 1
ATOM 2248 O O . SER B 1 10 ? 11.398 -22.562 -3.43 1 57.34 10 SER B O 1
ATOM 2250 N N . LEU B 1 11 ? 10.023 -23.781 -4.629 1 67.62 11 LEU B N 1
ATOM 2251 C CA . LEU B 1 11 ? 9.242 -22.672 -5.168 1 67.62 11 LEU B CA 1
ATOM 2252 C C . LEU B 1 11 ? 8.977 -21.625 -4.094 1 67.62 11 LEU B C 1
ATOM 2254 O O . LEU B 1 11 ? 8.828 -20.438 -4.398 1 67.62 11 LEU B O 1
ATOM 2258 N N . ASP B 1 12 ? 9.172 -22.125 -2.867 1 66.38 12 ASP B N 1
ATOM 2259 C CA . ASP B 1 12 ? 8.977 -21.203 -1.744 1 66.38 12 ASP B CA 1
ATOM 2260 C C . ASP B 1 12 ? 10.156 -20.234 -1.606 1 66.38 12 ASP B C 1
ATOM 2262 O O . ASP B 1 12 ? 9.969 -19.062 -1.276 1 66.38 12 ASP B O 1
ATOM 2266 N N . GLY B 1 13 ? 11.344 -20.781 -1.982 1 64.75 13 GLY B N 1
ATOM 2267 C CA . GLY B 1 13 ? 12.516 -19.938 -1.837 1 64.75 13 GLY B CA 1
ATOM 2268 C C . GLY B 1 13 ? 12.695 -18.969 -2.99 1 64.75 13 GLY B C 1
ATOM 2269 O O . GLY B 1 13 ? 13.258 -17.875 -2.818 1 64.75 13 GLY B O 1
ATOM 2270 N N . THR B 1 14 ? 12.242 -19.328 -4.09 1 73.38 14 THR B N 1
ATOM 2271 C CA . THR B 1 14 ? 12.445 -18.484 -5.258 1 73.38 14 THR B CA 1
ATOM 2272 C C . THR B 1 14 ? 11.258 -17.547 -5.473 1 73.38 14 THR B C 1
ATOM 2274 O O . THR B 1 14 ? 11.305 -16.375 -5.105 1 73.38 14 THR B O 1
ATOM 2277 N N . LEU B 1 15 ? 10.117 -18.219 -5.688 1 76.56 15 LEU B N 1
ATOM 2278 C CA . LEU B 1 15 ? 8.938 -17.422 -6.035 1 76.56 15 LEU B CA 1
ATOM 2279 C C . LEU B 1 15 ? 8.273 -16.859 -4.781 1 76.56 15 LEU B C 1
ATOM 2281 O O . LEU B 1 15 ? 7.629 -15.812 -4.832 1 76.56 15 LEU B O 1
ATOM 2285 N N . GLY B 1 16 ? 8.562 -17.531 -3.727 1 79.75 16 GLY B N 1
ATOM 2286 C CA . GLY B 1 16 ? 7.941 -17.062 -2.5 1 79.75 16 GLY B CA 1
ATOM 2287 C C . GLY B 1 16 ? 8.492 -15.727 -2.027 1 79.75 16 GLY B C 1
ATOM 2288 O O . GLY B 1 16 ? 7.73 -14.844 -1.612 1 79.75 16 GLY B O 1
ATOM 2289 N N . GLY B 1 17 ? 9.758 -15.578 -2.084 1 81.12 17 GLY B N 1
ATOM 2290 C CA . GLY B 1 17 ? 10.367 -14.32 -1.681 1 81.12 17 GLY B CA 1
ATOM 2291 C C . GLY B 1 17 ? 9.945 -13.141 -2.543 1 81.12 17 GLY B C 1
ATOM 2292 O O . GLY B 1 17 ? 9.68 -12.055 -2.031 1 81.12 17 GLY B O 1
ATOM 2293 N N . ILE B 1 18 ? 9.742 -13.352 -3.744 1 83.88 18 ILE B N 1
ATOM 2294 C CA . ILE B 1 18 ? 9.398 -12.289 -4.68 1 83.88 18 ILE B CA 1
ATOM 2295 C C . ILE B 1 18 ? 7.945 -11.867 -4.473 1 83.88 18 ILE B C 1
ATOM 2297 O O . ILE B 1 18 ? 7.613 -10.68 -4.578 1 83.88 18 ILE B O 1
ATOM 2301 N N . VAL B 1 19 ? 7.121 -12.812 -4.145 1 86.38 19 VAL B N 1
ATOM 2302 C CA . VAL B 1 19 ? 5.711 -12.508 -3.939 1 86.38 19 VAL B CA 1
ATOM 2303 C C . VAL B 1 19 ? 5.539 -11.68 -2.67 1 86.38 19 VAL B C 1
ATOM 2305 O O . VAL B 1 19 ? 4.801 -10.688 -2.662 1 86.38 19 VAL B O 1
ATOM 2308 N N . ILE B 1 20 ? 6.266 -12.008 -1.646 1 86.81 20 ILE B N 1
ATOM 2309 C CA . ILE B 1 20 ? 6.191 -11.258 -0.397 1 86.81 20 ILE B CA 1
ATOM 2310 C C . ILE B 1 20 ? 6.746 -9.852 -0.606 1 86.81 20 ILE B C 1
ATOM 2312 O O . ILE B 1 20 ? 6.195 -8.883 -0.088 1 86.81 20 ILE B O 1
ATOM 2316 N N . ALA B 1 21 ? 7.812 -9.797 -1.312 1 89.31 21 ALA B N 1
ATOM 2317 C CA . ALA B 1 21 ? 8.406 -8.492 -1.602 1 89.31 21 ALA B CA 1
ATOM 2318 C C . ALA B 1 21 ? 7.441 -7.609 -2.385 1 89.31 21 ALA B C 1
ATOM 2320 O O . ALA B 1 21 ? 7.367 -6.402 -2.15 1 89.31 21 ALA B O 1
ATOM 2321 N N . GLU B 1 22 ? 6.711 -8.172 -3.27 1 91.19 22 GLU B N 1
ATOM 2322 C CA . GLU B 1 22 ? 5.742 -7.418 -4.062 1 91.19 22 GLU B CA 1
ATOM 2323 C C . GLU B 1 22 ? 4.641 -6.836 -3.184 1 91.19 22 GLU B C 1
ATOM 2325 O O . GLU B 1 22 ? 4.207 -5.699 -3.395 1 91.19 22 GLU B O 1
ATOM 2330 N N . ILE B 1 23 ? 4.195 -7.617 -2.244 1 91.75 23 ILE B N 1
ATOM 2331 C CA . ILE B 1 23 ? 3.158 -7.145 -1.332 1 91.75 23 ILE B CA 1
ATOM 2332 C C . ILE B 1 23 ? 3.689 -5.977 -0.507 1 91.75 23 ILE B C 1
ATOM 2334 O O . ILE B 1 23 ? 2.998 -4.969 -0.327 1 91.75 23 ILE B O 1
ATOM 2338 N N . LEU B 1 24 ? 4.871 -6.082 -0.1 1 91.94 24 LEU B N 1
ATOM 2339 C CA . LEU B 1 24 ? 5.477 -5.016 0.69 1 91.94 24 LEU B CA 1
ATOM 2340 C C . LEU B 1 24 ? 5.672 -3.758 -0.15 1 91.94 24 LEU B C 1
ATOM 2342 O O . LEU B 1 24 ? 5.449 -2.645 0.33 1 91.94 24 LEU B O 1
ATOM 2346 N N . VAL B 1 25 ? 6.078 -3.996 -1.37 1 94.56 25 VAL B N 1
ATOM 2347 C CA . VAL B 1 25 ? 6.27 -2.877 -2.287 1 94.56 25 VAL B CA 1
ATOM 2348 C C . VAL B 1 25 ? 4.938 -2.172 -2.531 1 94.56 25 VAL B C 1
ATOM 2350 O O . VAL B 1 25 ? 4.875 -0.941 -2.568 1 94.56 25 VAL B O 1
ATOM 2353 N N . ALA B 1 26 ? 3.941 -2.922 -2.623 1 94.12 26 ALA B N 1
ATOM 2354 C CA . ALA B 1 26 ? 2.611 -2.355 -2.836 1 94.12 26 ALA B CA 1
ATOM 2355 C C . ALA B 1 26 ? 2.152 -1.561 -1.616 1 94.12 26 ALA B C 1
ATOM 2357 O O . ALA B 1 26 ? 1.587 -0.474 -1.752 1 94.12 26 ALA B O 1
ATOM 2358 N N . VAL B 1 27 ? 2.42 -2.07 -0.487 1 93.38 27 VAL B N 1
ATOM 2359 C CA . VAL B 1 27 ? 2.066 -1.374 0.746 1 93.38 27 VAL B CA 1
ATOM 2360 C C . VAL B 1 27 ? 2.818 -0.048 0.825 1 93.38 27 VAL B C 1
ATOM 2362 O O . VAL B 1 27 ? 2.227 0.992 1.125 1 93.38 27 VAL B O 1
ATOM 2365 N N . LEU B 1 28 ? 4.035 -0.139 0.531 1 93.88 28 LEU B N 1
ATOM 2366 C CA . LEU B 1 28 ? 4.863 1.06 0.61 1 93.88 28 LEU B CA 1
ATOM 2367 C C . LEU B 1 28 ? 4.43 2.088 -0.429 1 93.88 28 LEU B C 1
ATOM 2369 O O . LEU B 1 28 ? 4.512 3.295 -0.186 1 93.88 28 LEU B O 1
ATOM 2373 N N . TYR B 1 29 ? 4.016 1.595 -1.559 1 94.5 29 TYR B N 1
ATOM 2374 C CA . TYR B 1 29 ? 3.498 2.51 -2.568 1 94.5 29 TYR B CA 1
ATOM 2375 C C . TYR B 1 29 ? 2.256 3.234 -2.061 1 94.5 29 TYR B C 1
ATOM 2377 O O . TYR B 1 29 ? 2.094 4.434 -2.291 1 94.5 29 TYR B O 1
ATOM 2385 N N . GLY B 1 30 ? 1.396 2.523 -1.411 1 93.25 30 GLY B N 1
ATOM 2386 C CA . GLY B 1 30 ? 0.23 3.164 -0.822 1 93.25 30 GLY B CA 1
ATOM 2387 C C . GLY B 1 30 ? 0.586 4.238 0.189 1 93.25 30 GLY B C 1
ATOM 2388 O O . GLY B 1 30 ? 0.032 5.34 0.154 1 93.25 30 GLY B O 1
ATOM 2389 N N . ILE B 1 31 ? 1.523 3.906 0.98 1 91.81 31 ILE B N 1
ATOM 2390 C CA . ILE B 1 31 ? 1.995 4.855 1.982 1 91.81 31 ILE B CA 1
ATOM 2391 C C . ILE B 1 31 ? 2.561 6.094 1.293 1 91.81 31 ILE B C 1
ATOM 2393 O O . ILE B 1 31 ? 2.238 7.223 1.671 1 91.81 31 ILE B O 1
ATOM 2397 N N . ALA B 1 32 ? 3.307 5.859 0.287 1 93.44 32 ALA B N 1
ATOM 2398 C CA . ALA B 1 32 ? 3.951 6.957 -0.427 1 93.44 32 ALA B CA 1
ATOM 2399 C C . ALA B 1 32 ? 2.918 7.855 -1.103 1 93.44 32 ALA B C 1
ATOM 2401 O O . ALA B 1 32 ? 3.084 9.078 -1.152 1 93.44 32 ALA B O 1
ATOM 2402 N N . SER B 1 33 ? 1.899 7.305 -1.557 1 92.19 33 SER B N 1
ATOM 2403 C CA . SER B 1 33 ? 0.886 8.07 -2.275 1 92.19 33 SER B CA 1
ATOM 2404 C C . SER B 1 33 ? 0.198 9.078 -1.357 1 92.19 33 SER B C 1
ATOM 2406 O O . SER B 1 33 ? -0 10.234 -1.732 1 92.19 33 SER B O 1
ATOM 2408 N N . ILE B 1 34 ? -0.077 8.648 -0.173 1 89.62 34 ILE B N 1
ATOM 2409 C CA . ILE B 1 34 ? -0.71 9.578 0.758 1 89.62 34 ILE B CA 1
ATOM 2410 C C . ILE B 1 34 ? 0.318 10.594 1.255 1 89.62 34 ILE B C 1
ATOM 2412 O O . ILE B 1 34 ? -0.005 11.766 1.453 1 89.62 34 ILE B O 1
ATOM 2416 N N . GLN B 1 35 ? 1.492 10.125 1.408 1 88.94 35 GLN B N 1
ATOM 2417 C CA . GLN B 1 35 ? 2.533 11.047 1.85 1 88.94 35 GLN B CA 1
ATOM 2418 C C . GLN B 1 35 ? 2.76 12.156 0.824 1 88.94 35 GLN B C 1
ATOM 2420 O O . GLN B 1 35 ? 3.031 13.305 1.188 1 88.94 35 GLN B O 1
ATOM 2425 N N . VAL B 1 36 ? 2.693 11.766 -0.416 1 90.31 36 VAL B N 1
ATOM 2426 C CA . VAL B 1 36 ? 2.844 12.75 -1.476 1 90.31 36 VAL B CA 1
ATOM 2427 C C . VAL B 1 36 ? 1.682 13.742 -1.427 1 90.31 36 VAL B C 1
ATOM 2429 O O . VAL B 1 36 ? 1.879 14.953 -1.586 1 90.31 36 VAL B O 1
ATOM 2432 N N . TYR B 1 37 ? 0.519 13.188 -1.165 1 85.81 37 TYR B N 1
ATOM 2433 C CA . TYR B 1 37 ? -0.658 14.039 -1.044 1 85.81 37 TYR B CA 1
ATOM 2434 C C . TYR B 1 37 ? -0.495 15.039 0.096 1 85.81 37 TYR B C 1
ATOM 2436 O O . TYR B 1 37 ? -0.772 16.234 -0.069 1 85.81 37 TYR B O 1
ATOM 2444 N N . VAL B 1 38 ? -0.039 14.562 1.172 1 81.31 38 VAL B N 1
ATOM 2445 C CA . VAL B 1 38 ? 0.168 15.414 2.338 1 81.31 38 VAL B CA 1
ATOM 2446 C C . VAL B 1 38 ? 1.265 16.438 2.043 1 81.31 38 VAL B C 1
ATOM 2448 O O . VAL B 1 38 ? 1.153 17.609 2.424 1 81.31 38 VAL B O 1
ATOM 2451 N N . TYR B 1 39 ? 2.244 15.992 1.339 1 84.88 39 TYR B N 1
ATOM 2452 C CA . TYR B 1 39 ? 3.357 16.875 1 1 84.88 39 TYR B CA 1
ATOM 2453 C C . TYR B 1 39 ? 2.885 18.047 0.162 1 84.88 39 TYR B C 1
ATOM 2455 O O . TYR B 1 39 ? 3.221 19.203 0.454 1 84.88 39 TYR B O 1
ATOM 2463 N N . PHE B 1 40 ? 2.135 17.828 -0.844 1 85.38 40 PHE B N 1
ATOM 2464 C CA . PHE B 1 40 ? 1.725 18.875 -1.764 1 85.38 40 PHE B CA 1
ATOM 2465 C C . PHE B 1 40 ? 0.65 19.766 -1.134 1 85.38 40 PHE B C 1
ATOM 2467 O O . PHE B 1 40 ? 0.452 20.906 -1.552 1 85.38 40 PHE B O 1
ATOM 2474 N N . HIS B 1 41 ? 0.034 19.234 -0.108 1 76.06 41 HIS B N 1
ATOM 2475 C CA . HIS B 1 41 ? -1.009 20.016 0.555 1 76.06 41 HIS B CA 1
ATOM 2476 C C . HIS B 1 41 ? -0.421 20.922 1.629 1 76.06 41 HIS B C 1
ATOM 2478 O O . HIS B 1 41 ? -0.878 22.047 1.809 1 76.06 41 HIS B O 1
ATOM 2484 N N . TYR B 1 42 ? 0.577 20.469 2.279 1 72.56 42 TYR B N 1
ATOM 2485 C CA . TYR B 1 42 ? 1.055 21.219 3.43 1 72.56 42 TYR B CA 1
ATOM 2486 C C . TYR B 1 42 ? 2.35 21.953 3.1 1 72.56 42 TYR B C 1
ATOM 2488 O O . TYR B 1 42 ? 2.688 22.953 3.744 1 72.56 42 TYR B O 1
ATOM 2496 N N . ASN B 1 43 ? 3.143 21.469 2.207 1 69.25 43 ASN B N 1
ATOM 2497 C CA . ASN B 1 43 ? 4.43 22.078 1.91 1 69.25 43 ASN B CA 1
ATOM 2498 C C . ASN B 1 43 ? 4.387 22.875 0.609 1 69.25 43 ASN B C 1
ATOM 2500 O O . ASN B 1 43 ? 5.164 22.625 -0.309 1 69.25 43 ASN B O 1
ATOM 2504 N N . LEU B 1 44 ? 3.605 23.859 0.601 1 68.56 44 LEU B N 1
ATOM 2505 C CA . LEU B 1 44 ? 3.371 24.656 -0.605 1 68.56 44 LEU B CA 1
ATOM 2506 C C . LEU B 1 44 ? 4.535 25.609 -0.867 1 68.56 44 LEU B C 1
ATOM 2508 O O . LEU B 1 44 ? 4.754 26.031 -2.006 1 68.56 44 LEU B O 1
ATOM 2512 N N . ASN B 1 45 ? 5.371 25.797 0.071 1 74 45 ASN B N 1
ATOM 2513 C CA . ASN B 1 45 ? 6.398 26.828 -0.059 1 74 45 ASN B CA 1
ATOM 2514 C C . ASN B 1 45 ? 7.738 26.234 -0.475 1 74 45 ASN B C 1
ATOM 2516 O O . ASN B 1 45 ? 8.742 26.938 -0.563 1 74 45 ASN B O 1
ATOM 2520 N N . ASP B 1 46 ? 7.816 25.078 -0.799 1 79.38 46 ASP B N 1
ATOM 2521 C CA . ASP B 1 46 ? 9.086 24.484 -1.206 1 79.38 46 ASP B CA 1
ATOM 2522 C C . ASP B 1 46 ? 9.438 24.875 -2.639 1 79.38 46 ASP B C 1
ATOM 2524 O O . ASP B 1 46 ? 8.578 25.312 -3.402 1 79.38 46 ASP B O 1
ATOM 2528 N N . SER B 1 47 ? 10.688 24.844 -2.947 1 83 47 SER B N 1
ATOM 2529 C CA . SER B 1 47 ? 11.164 25.172 -4.285 1 83 47 SER B CA 1
ATOM 2530 C C . SER B 1 47 ? 10.516 24.281 -5.34 1 83 47 SER B C 1
ATOM 2532 O O . SER B 1 47 ? 10.219 23.125 -5.078 1 83 47 SER B O 1
ATOM 2534 N N . PRO B 1 48 ? 10.156 24.828 -6.457 1 86.94 48 PRO B N 1
ATOM 2535 C CA . PRO B 1 48 ? 9.516 24.047 -7.512 1 86.94 48 PRO B CA 1
ATOM 2536 C C . PRO B 1 48 ? 10.359 22.859 -7.969 1 86.94 48 PRO B C 1
ATOM 2538 O O . PRO B 1 48 ? 9.812 21.859 -8.422 1 86.94 48 PRO B O 1
ATOM 2541 N N . LEU B 1 49 ? 11.664 23 -7.859 1 83.12 49 LEU B N 1
ATOM 2542 C CA . LEU B 1 49 ? 12.531 21.891 -8.266 1 83.12 49 LEU B CA 1
ATOM 2543 C C . LEU B 1 49 ? 12.305 20.672 -7.383 1 83.12 49 LEU B C 1
ATOM 2545 O O . LEU B 1 49 ? 12.227 19.547 -7.883 1 83.12 49 LEU B O 1
ATOM 2549 N N . VAL B 1 50 ? 12.172 20.938 -6.133 1 84.56 50 VAL B N 1
ATOM 2550 C CA . VAL B 1 50 ? 11.953 19.828 -5.199 1 84.56 50 VAL B CA 1
ATOM 2551 C C . VAL B 1 50 ? 10.578 19.219 -5.43 1 84.56 50 VAL B C 1
ATOM 2553 O O . VAL B 1 50 ? 10.422 18 -5.441 1 84.56 50 VAL B O 1
ATOM 2556 N N . LYS B 1 51 ? 9.641 20.062 -5.758 1 89.81 51 LYS B N 1
ATOM 2557 C CA . LYS B 1 51 ? 8.273 19.609 -5.992 1 89.81 51 LYS B CA 1
ATOM 2558 C C . LYS B 1 51 ? 8.195 18.734 -7.25 1 89.81 51 LYS B C 1
ATOM 2560 O O . LYS B 1 51 ? 7.543 17.703 -7.25 1 89.81 51 LYS B O 1
ATOM 2565 N N . ARG B 1 52 ? 8.883 19.203 -8.188 1 90.31 52 ARG B N 1
ATOM 2566 C CA . ARG B 1 52 ? 8.883 18.438 -9.438 1 90.31 52 ARG B CA 1
ATOM 2567 C C . ARG B 1 52 ? 9.586 17.109 -9.266 1 90.31 52 ARG B C 1
ATOM 2569 O O . ARG B 1 52 ? 9.164 16.094 -9.836 1 90.31 52 ARG B O 1
ATOM 2576 N N . THR B 1 53 ? 10.617 17.141 -8.531 1 91.44 53 THR B N 1
ATOM 2577 C CA . THR B 1 53 ? 11.367 15.906 -8.312 1 91.44 53 THR B CA 1
ATOM 2578 C C . THR B 1 53 ? 10.539 14.891 -7.535 1 91.44 53 THR B C 1
ATOM 2580 O O . THR B 1 53 ? 10.508 13.711 -7.883 1 91.44 53 THR B O 1
ATOM 2583 N N . ILE B 1 54 ? 9.812 15.398 -6.551 1 91.88 54 ILE B N 1
ATOM 2584 C CA . ILE B 1 54 ? 8.984 14.523 -5.734 1 91.88 54 ILE B CA 1
ATOM 2585 C C . ILE B 1 54 ? 7.859 13.938 -6.59 1 91.88 54 ILE B C 1
ATOM 2587 O O . ILE B 1 54 ? 7.559 12.742 -6.492 1 91.88 54 ILE B O 1
ATOM 2591 N N . PHE B 1 55 ? 7.324 14.727 -7.453 1 92.75 55 PHE B N 1
ATOM 2592 C CA . PHE B 1 55 ? 6.25 14.258 -8.32 1 92.75 55 PHE B CA 1
ATOM 2593 C C . PHE B 1 55 ? 6.773 13.25 -9.336 1 92.75 55 PHE B C 1
ATOM 2595 O O . PHE B 1 55 ? 6.125 12.234 -9.602 1 92.75 55 PHE B O 1
ATOM 2602 N N . SER B 1 56 ? 7.918 13.57 -9.852 1 93.5 56 SER B N 1
ATOM 2603 C CA . SER B 1 56 ? 8.539 12.641 -10.797 1 93.5 56 SER B CA 1
ATOM 2604 C C . SER B 1 56 ? 8.859 11.312 -10.125 1 93.5 56 SER B C 1
ATOM 2606 O O . SER B 1 56 ? 8.711 10.25 -10.742 1 93.5 56 SER B O 1
ATOM 2608 N N . LEU B 1 57 ? 9.273 11.344 -8.922 1 94.75 57 LEU B N 1
ATOM 2609 C CA . LEU B 1 57 ? 9.578 10.125 -8.172 1 94.75 57 LEU B CA 1
ATOM 2610 C C . LEU B 1 57 ? 8.312 9.305 -7.922 1 94.75 57 LEU B C 1
ATOM 2612 O O . LEU B 1 57 ? 8.367 8.078 -7.898 1 94.75 57 LEU B O 1
ATOM 2616 N N . TRP B 1 58 ? 7.238 9.953 -7.746 1 95.44 58 TRP B N 1
ATOM 2617 C CA . TRP B 1 58 ? 5.977 9.25 -7.562 1 95.44 58 TRP B CA 1
ATOM 2618 C C . TRP B 1 58 ? 5.586 8.492 -8.828 1 95.44 58 TRP B C 1
ATOM 2620 O O . TRP B 1 58 ? 5.117 7.352 -8.758 1 95.44 58 TRP B O 1
ATOM 2630 N N . ILE B 1 59 ? 5.793 9.141 -9.945 1 94.06 59 ILE B N 1
ATOM 2631 C CA . ILE B 1 59 ? 5.504 8.5 -11.219 1 94.06 59 ILE B CA 1
ATOM 2632 C C . ILE B 1 59 ? 6.418 7.289 -11.406 1 94.06 59 ILE B C 1
ATOM 2634 O O . ILE B 1 59 ? 5.969 6.219 -11.82 1 94.06 59 ILE B O 1
ATOM 2638 N N . LEU B 1 60 ? 7.594 7.508 -11.109 1 94 60 LEU B N 1
ATOM 2639 C CA . LEU B 1 60 ? 8.555 6.414 -11.211 1 94 60 LEU B CA 1
ATOM 2640 C C . LEU B 1 60 ? 8.195 5.285 -10.25 1 94 60 LEU B C 1
ATOM 2642 O O . LEU B 1 60 ? 8.344 4.109 -10.586 1 94 60 LEU B O 1
ATOM 2646 N N . SER B 1 61 ? 7.801 5.688 -9.086 1 95.06 61 SER B N 1
ATOM 2647 C CA . SER B 1 61 ? 7.398 4.699 -8.094 1 95.06 61 SER B CA 1
ATOM 2648 C C . SER B 1 61 ? 6.188 3.898 -8.562 1 95.06 61 SER B C 1
ATOM 2650 O O . SER B 1 61 ? 6.086 2.701 -8.289 1 95.06 61 SER B O 1
ATOM 2652 N N . SER B 1 62 ? 5.32 4.562 -9.281 1 94.12 62 SER B N 1
ATOM 2653 C CA . SER B 1 62 ? 4.164 3.877 -9.852 1 94.12 62 SER B CA 1
ATOM 2654 C C . SER B 1 62 ? 4.586 2.898 -10.945 1 94.12 62 SER B C 1
ATOM 2656 O O . SER B 1 62 ? 4.094 1.771 -10.992 1 94.12 62 SER B O 1
ATOM 2658 N N . LEU B 1 63 ? 5.422 3.391 -11.695 1 93.19 63 LEU B N 1
ATOM 2659 C CA . LEU B 1 63 ? 5.949 2.525 -12.75 1 93.19 63 LEU B CA 1
ATOM 2660 C C . LEU B 1 63 ? 6.668 1.322 -12.148 1 93.19 63 LEU B C 1
ATOM 2662 O O . LEU B 1 63 ? 6.535 0.202 -12.648 1 93.19 63 LEU B O 1
ATOM 2666 N N . TYR B 1 64 ? 7.402 1.55 -11.141 1 94.56 64 TYR B N 1
ATOM 2667 C CA . TYR B 1 64 ? 8.117 0.489 -10.438 1 94.56 64 TYR B CA 1
ATOM 2668 C C . TYR B 1 64 ? 7.16 -0.595 -9.961 1 94.56 64 TYR B C 1
ATOM 2670 O O . TYR B 1 64 ? 7.418 -1.787 -10.148 1 94.56 64 TYR B O 1
ATOM 2678 N N . LEU B 1 65 ? 6.07 -0.181 -9.414 1 93.56 65 LEU B N 1
ATOM 2679 C CA . LEU B 1 65 ? 5.09 -1.132 -8.898 1 93.56 65 LEU B CA 1
ATOM 2680 C C . LEU B 1 65 ? 4.453 -1.924 -10.039 1 93.56 65 LEU B C 1
ATOM 2682 O O . LEU B 1 65 ? 4.266 -3.139 -9.922 1 93.56 65 LEU B O 1
ATOM 2686 N N . VAL B 1 66 ? 4.148 -1.247 -11.117 1 92.88 66 VAL B N 1
ATOM 2687 C CA . VAL B 1 66 ? 3.5 -1.896 -12.258 1 92.88 66 VAL B CA 1
ATOM 2688 C C . VAL B 1 66 ? 4.445 -2.932 -12.867 1 92.88 66 VAL B C 1
ATOM 2690 O O . VAL B 1 66 ? 4.023 -4.043 -13.203 1 92.88 66 VAL B O 1
ATOM 2693 N N . LEU B 1 67 ? 5.676 -2.566 -12.977 1 91.44 67 LEU B N 1
ATOM 2694 C CA . LEU B 1 67 ? 6.656 -3.484 -13.539 1 91.44 67 LEU B CA 1
ATOM 2695 C C . LEU B 1 67 ? 6.879 -4.68 -12.617 1 91.44 67 LEU B C 1
ATOM 2697 O O . LEU B 1 67 ? 6.98 -5.816 -13.078 1 91.44 67 LEU B O 1
ATOM 2701 N N . ALA B 1 68 ? 6.98 -4.406 -11.352 1 90.75 68 ALA B N 1
ATOM 2702 C CA . ALA B 1 68 ? 7.145 -5.488 -10.383 1 90.75 68 ALA B CA 1
ATOM 2703 C C . ALA B 1 68 ? 5.945 -6.43 -10.406 1 90.75 68 ALA B C 1
ATOM 2705 O O . ALA B 1 68 ? 6.105 -7.652 -10.336 1 90.75 68 ALA B O 1
ATOM 2706 N N . SER B 1 69 ? 4.809 -5.844 -10.516 1 90.19 69 SER B N 1
ATOM 2707 C CA . SER B 1 69 ? 3.598 -6.656 -10.562 1 90.19 69 SER B CA 1
ATOM 2708 C C . SER B 1 69 ? 3.549 -7.504 -11.828 1 90.19 69 SER B C 1
ATOM 2710 O O . SER B 1 69 ? 3.104 -8.656 -11.789 1 90.19 69 SER B O 1
ATOM 2712 N N . HIS B 1 70 ? 3.971 -6.945 -12.898 1 88.88 70 HIS B N 1
ATOM 2713 C CA . HIS B 1 70 ? 4.016 -7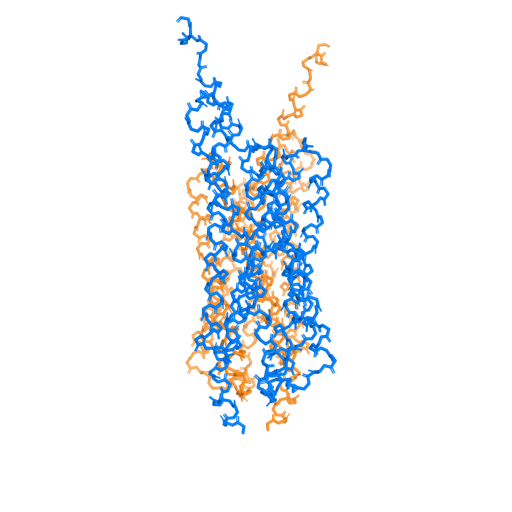.707 -14.141 1 88.88 70 HIS B CA 1
ATOM 2714 C C . HIS B 1 70 ? 5 -8.867 -14.039 1 88.88 70 HIS B C 1
ATOM 2716 O O . HIS B 1 70 ? 4.727 -9.969 -14.531 1 88.88 70 HIS B O 1
ATOM 2722 N N . ALA B 1 71 ? 6.09 -8.648 -13.484 1 83.88 71 ALA B N 1
ATOM 2723 C CA . ALA B 1 71 ? 7.09 -9.703 -13.328 1 83.88 71 ALA B CA 1
ATOM 2724 C C . ALA B 1 71 ? 6.551 -10.852 -12.484 1 83.88 71 ALA B C 1
ATOM 2726 O O . ALA B 1 71 ? 6.73 -12.023 -12.836 1 83.88 71 ALA B O 1
ATOM 2727 N N . VAL B 1 72 ? 5.938 -10.484 -11.383 1 82.88 72 VAL B N 1
ATOM 2728 C CA . VAL B 1 72 ? 5.379 -11.508 -10.5 1 82.88 72 VAL B CA 1
ATOM 2729 C C . VAL B 1 72 ? 4.246 -12.242 -11.219 1 82.88 72 VAL B C 1
ATOM 2731 O O . VAL B 1 72 ? 4.145 -13.469 -11.141 1 82.88 72 VAL B O 1
ATOM 2734 N N . TYR B 1 73 ? 3.447 -11.469 -11.938 1 83.25 73 TYR B N 1
ATOM 2735 C CA . TYR B 1 73 ? 2.354 -12.062 -12.703 1 83.25 73 TYR B CA 1
ATOM 2736 C C . TYR B 1 73 ? 2.883 -13.039 -13.75 1 83.25 73 TYR B C 1
ATOM 2738 O O . TYR B 1 73 ? 2.301 -14.102 -13.961 1 83.25 73 TYR B O 1
ATOM 2746 N N . TYR B 1 74 ? 3.938 -12.68 -14.336 1 79.31 74 TYR B N 1
ATOM 2747 C CA . TYR B 1 74 ? 4.547 -13.531 -15.352 1 79.31 74 TYR B CA 1
ATOM 2748 C C . TYR B 1 74 ? 5.039 -14.836 -14.742 1 79.31 74 TYR B C 1
ATOM 2750 O O . TYR B 1 74 ? 4.867 -15.906 -15.336 1 79.31 74 TYR B O 1
ATOM 2758 N N . TYR B 1 75 ? 5.551 -14.805 -13.586 1 76.56 75 TYR B N 1
ATOM 2759 C CA . TYR B 1 75 ? 6.105 -15.992 -12.945 1 76.56 75 TYR B CA 1
ATOM 2760 C C . TYR B 1 75 ? 5 -16.859 -12.367 1 76.56 75 TYR B C 1
ATOM 2762 O O . TYR B 1 75 ? 5.039 -18.094 -12.492 1 76.56 75 TYR B O 1
ATOM 2770 N N . VAL B 1 76 ? 4.074 -16.266 -11.773 1 75.81 76 VAL B N 1
ATOM 2771 C CA . VAL B 1 76 ? 3.154 -17.031 -10.938 1 75.81 76 VAL B CA 1
ATOM 2772 C C . VAL B 1 76 ? 1.921 -17.422 -11.75 1 75.81 76 VAL B C 1
ATOM 2774 O O . VAL B 1 76 ? 1.316 -18.469 -11.5 1 75.81 76 VAL B O 1
ATOM 2777 N N . VAL B 1 77 ? 1.545 -16.609 -12.695 1 75.69 77 VAL B N 1
ATOM 2778 C CA . VAL B 1 77 ? 0.287 -16.891 -13.383 1 75.69 77 VAL B CA 1
ATOM 2779 C C . VAL B 1 77 ? 0.568 -17.406 -14.781 1 75.69 77 VAL B C 1
ATOM 2781 O O . VAL B 1 77 ? 0.16 -18.531 -15.125 1 75.69 77 VAL B O 1
ATOM 2784 N N . THR B 1 78 ? 1.312 -16.672 -15.539 1 72.44 78 THR B N 1
ATOM 2785 C CA . THR B 1 78 ? 1.492 -17.031 -16.938 1 72.44 78 THR B CA 1
ATOM 2786 C C . THR B 1 78 ? 2.361 -18.281 -17.078 1 72.44 78 THR B C 1
ATOM 2788 O O . THR B 1 78 ? 2.086 -19.156 -17.906 1 72.44 78 THR B O 1
ATOM 2791 N N . ASN B 1 79 ? 3.387 -18.375 -16.25 1 71.94 79 ASN B N 1
ATOM 2792 C CA . ASN B 1 79 ? 4.297 -19.516 -16.375 1 71.94 79 ASN B CA 1
ATOM 2793 C C . ASN B 1 79 ? 4.316 -20.359 -15.102 1 71.94 79 ASN B C 1
ATOM 2795 O O . ASN B 1 79 ? 5.375 -20.828 -14.688 1 71.94 79 ASN B O 1
ATOM 2799 N N . SER B 1 80 ? 3.209 -20.484 -14.484 1 69.56 80 SER B N 1
ATOM 2800 C CA . SER B 1 80 ? 3.146 -21.234 -13.242 1 69.56 80 SER B CA 1
ATOM 2801 C C . SER B 1 80 ? 3.477 -22.719 -13.477 1 69.56 80 SER B C 1
ATOM 2803 O O . SER B 1 80 ? 4.039 -23.375 -12.602 1 69.56 80 SER B O 1
ATOM 2805 N N . MET B 1 81 ? 3.234 -23.172 -14.664 1 65.94 81 MET B N 1
ATOM 2806 C CA . MET B 1 81 ? 3.432 -24.594 -14.906 1 65.94 81 MET B CA 1
ATOM 2807 C C . MET B 1 81 ? 4.754 -24.844 -15.625 1 65.94 81 MET B C 1
ATOM 2809 O O . MET B 1 81 ? 5.023 -25.969 -16.062 1 65.94 81 MET B O 1
ATOM 2813 N N . ASN B 1 82 ? 5.496 -23.734 -15.805 1 65 82 ASN B N 1
ATOM 2814 C CA . ASN B 1 82 ? 6.777 -23.875 -16.5 1 65 82 ASN B CA 1
ATOM 2815 C C . ASN B 1 82 ? 7.945 -23.516 -15.586 1 65 82 ASN B C 1
ATOM 2817 O O . ASN B 1 82 ? 8.32 -22.344 -15.484 1 65 82 ASN B O 1
ATOM 2821 N N . PRO B 1 83 ? 8.391 -24.562 -14.883 1 64.38 83 PRO B N 1
ATOM 2822 C CA . PRO B 1 83 ? 9.492 -24.266 -13.961 1 64.38 83 PRO B CA 1
ATOM 2823 C C . PRO B 1 83 ? 10.734 -23.75 -14.672 1 64.38 83 PRO B C 1
ATOM 2825 O O . PRO B 1 83 ? 11.586 -23.109 -14.055 1 64.38 83 PRO B O 1
ATOM 2828 N N . SER B 1 84 ? 10.844 -24.016 -16 1 61.62 84 SER B N 1
ATOM 2829 C CA . SER B 1 84 ? 12.039 -23.594 -16.734 1 61.62 84 SER B CA 1
ATOM 2830 C C . SER B 1 84 ? 12.094 -22.078 -16.859 1 61.62 84 SER B C 1
ATOM 2832 O O . SER B 1 84 ? 13.172 -21.5 -17 1 61.62 84 SER B O 1
ATOM 2834 N N . VAL B 1 85 ? 10.914 -21.516 -16.719 1 64.56 85 VAL B N 1
ATOM 2835 C CA . VAL B 1 85 ? 10.844 -20.078 -16.953 1 64.56 85 VAL B CA 1
ATOM 2836 C C . VAL B 1 85 ? 11.305 -19.328 -15.695 1 64.56 85 VAL B C 1
ATOM 2838 O O . VAL B 1 85 ? 11.75 -18.188 -15.781 1 64.56 85 VAL B O 1
ATOM 2841 N N . VAL B 1 86 ? 11.352 -20.109 -14.617 1 63.22 86 VAL B N 1
ATOM 2842 C CA . VAL B 1 86 ? 11.742 -19.484 -13.359 1 63.22 86 VAL B CA 1
ATOM 2843 C C . VAL B 1 86 ? 13.219 -19.094 -13.406 1 63.22 86 VAL B C 1
ATOM 2845 O O . VAL B 1 86 ? 13.648 -18.172 -12.711 1 63.22 86 VAL B O 1
ATOM 2848 N N . THR B 1 87 ? 13.898 -19.703 -14.328 1 63.56 87 THR B N 1
ATOM 2849 C CA . THR B 1 87 ? 15.328 -19.438 -14.383 1 63.56 87 THR B CA 1
ATOM 2850 C C . THR B 1 87 ? 15.617 -18.266 -15.328 1 63.56 87 THR B C 1
ATOM 2852 O O . THR B 1 87 ? 16.734 -17.734 -15.336 1 63.56 87 THR B O 1
ATOM 2855 N N . LYS B 1 88 ? 14.57 -17.828 -15.984 1 67.94 88 LYS B N 1
ATOM 2856 C CA . LYS B 1 88 ? 14.758 -16.703 -16.906 1 67.94 88 LYS B CA 1
ATOM 2857 C C . LYS B 1 88 ? 14.164 -15.414 -16.312 1 67.94 88 LYS B C 1
ATOM 2859 O O . LYS B 1 88 ? 13.086 -15.438 -15.719 1 67.94 88 LYS B O 1
ATOM 2864 N N . TYR B 1 89 ? 15.047 -14.398 -16.391 1 72.69 89 TYR B N 1
ATOM 2865 C CA . TYR B 1 89 ? 14.539 -13.102 -15.977 1 72.69 89 TYR B CA 1
ATOM 2866 C C . TYR B 1 89 ? 13.641 -12.484 -17.047 1 72.69 89 TYR B C 1
ATOM 2868 O O . TYR B 1 89 ? 14.078 -12.289 -18.188 1 72.69 89 TYR B O 1
ATOM 2876 N N . PRO B 1 90 ? 12.461 -12.297 -16.703 1 75.25 90 PRO B N 1
ATOM 2877 C CA . PRO B 1 90 ? 11.617 -11.578 -17.656 1 75.25 90 PRO B CA 1
ATOM 2878 C C . PRO B 1 90 ? 12.055 -10.125 -17.859 1 75.25 90 PRO B C 1
ATOM 2880 O O . PRO B 1 90 ? 12.758 -9.562 -17.016 1 75.25 90 PRO B O 1
ATOM 2883 N N . TRP B 1 91 ? 11.781 -9.555 -18.953 1 77.81 91 TRP B N 1
ATOM 2884 C CA . TRP B 1 91 ? 12.172 -8.188 -19.266 1 77.81 91 TRP B CA 1
ATOM 2885 C C . TRP B 1 91 ? 11.633 -7.215 -18.234 1 77.81 91 TRP B C 1
ATOM 2887 O O . TRP B 1 91 ? 12.273 -6.203 -17.922 1 77.81 91 TRP B O 1
ATOM 2897 N N . SER B 1 92 ? 10.516 -7.504 -17.688 1 82.06 92 SER B N 1
ATOM 2898 C CA . SER B 1 92 ? 9.891 -6.613 -16.703 1 82.06 92 SER B CA 1
ATOM 2899 C C . SER B 1 92 ? 10.695 -6.559 -15.414 1 82.06 92 SER B C 1
ATOM 2901 O O . SER B 1 92 ? 10.75 -5.52 -14.758 1 82.06 92 SER B O 1
ATOM 2903 N N . LEU B 1 93 ? 11.281 -7.621 -15.117 1 81.81 93 LEU B N 1
ATOM 2904 C CA . LEU B 1 93 ? 12.086 -7.641 -13.898 1 81.81 93 LEU B CA 1
ATOM 2905 C C . LEU B 1 93 ? 13.344 -6.801 -14.07 1 81.81 93 LEU B C 1
ATOM 2907 O O . LEU B 1 93 ? 13.734 -6.066 -13.156 1 81.81 93 LEU B O 1
ATOM 2911 N N . VAL B 1 94 ? 13.961 -6.895 -15.227 1 79.44 94 VAL B N 1
ATOM 2912 C CA . VAL B 1 94 ? 15.156 -6.109 -15.516 1 79.44 94 VAL B CA 1
ATOM 2913 C C . VAL B 1 94 ? 14.797 -4.625 -15.555 1 79.44 94 VAL B C 1
ATOM 2915 O O . VAL B 1 94 ? 15.516 -3.793 -15 1 79.44 94 VAL B O 1
ATOM 2918 N N . ALA B 1 95 ? 13.688 -4.332 -16.125 1 83.38 95 ALA B N 1
ATOM 2919 C CA . ALA B 1 95 ? 13.219 -2.949 -16.188 1 83.38 95 ALA B CA 1
ATOM 2920 C C . ALA B 1 95 ? 12.898 -2.412 -14.797 1 83.38 95 ALA B C 1
ATOM 2922 O O . ALA B 1 95 ? 13.141 -1.238 -14.508 1 83.38 95 ALA B O 1
ATOM 2923 N N . ASP B 1 96 ? 12.359 -3.26 -14.008 1 86.88 96 ASP B N 1
ATOM 2924 C CA . ASP B 1 96 ? 12.023 -2.881 -12.641 1 86.88 96 ASP B CA 1
ATOM 2925 C C . ASP B 1 96 ? 13.273 -2.527 -11.844 1 86.88 96 ASP B C 1
ATOM 2927 O O . ASP B 1 96 ? 13.281 -1.551 -11.094 1 86.88 96 ASP B O 1
ATOM 2931 N N . LEU B 1 97 ? 14.297 -3.285 -12.039 1 82.12 97 LEU B N 1
ATOM 2932 C CA . LEU B 1 97 ? 15.547 -3.037 -11.328 1 82.12 97 LEU B CA 1
ATOM 2933 C C . LEU B 1 97 ? 16.172 -1.72 -11.773 1 82.12 97 LEU B C 1
ATOM 2935 O O . LEU B 1 97 ? 16.734 -0.992 -10.953 1 82.12 97 LEU B O 1
ATOM 2939 N N . PHE B 1 98 ? 15.938 -1.388 -13 1 83.88 98 PHE B N 1
ATOM 2940 C CA . PHE B 1 98 ? 16.453 -0.126 -13.523 1 83.88 98 PHE B CA 1
ATOM 2941 C C . PHE B 1 98 ? 15.68 1.054 -12.938 1 83.88 98 PHE B C 1
ATOM 2943 O O . PHE B 1 98 ? 16.281 2.039 -12.508 1 83.88 98 PHE B O 1
ATOM 2950 N N . VAL B 1 99 ? 14.469 0.933 -12.953 1 88.69 99 VAL B N 1
ATOM 2951 C CA . VAL B 1 99 ? 13.641 2.008 -12.414 1 88.69 99 VAL B CA 1
ATOM 2952 C C . VAL B 1 99 ? 13.906 2.166 -10.922 1 88.69 99 VAL B C 1
ATOM 2954 O O . VAL B 1 99 ? 13.969 3.287 -10.406 1 88.69 99 VAL B O 1
ATOM 2957 N N . GLY B 1 100 ? 14.094 1.042 -10.281 1 89.94 100 GLY B N 1
ATOM 2958 C CA . GLY B 1 100 ? 14.438 1.089 -8.867 1 89.94 100 GLY B CA 1
ATOM 2959 C C . GLY B 1 100 ? 15.742 1.812 -8.594 1 89.94 100 GLY B C 1
ATOM 2960 O O . GLY B 1 100 ? 15.828 2.607 -7.656 1 89.94 100 GLY B O 1
ATOM 2961 N N . ASP B 1 101 ? 16.641 1.555 -9.414 1 86.44 101 ASP B N 1
ATOM 2962 C CA . ASP B 1 101 ? 17.938 2.213 -9.273 1 86.44 101 ASP B CA 1
ATOM 2963 C C . ASP B 1 101 ? 17.812 3.715 -9.523 1 86.44 101 ASP B C 1
ATOM 2965 O O . ASP B 1 101 ? 18.5 4.512 -8.875 1 86.44 101 ASP B O 1
ATOM 2969 N N . LEU B 1 102 ? 17.016 4.027 -10.414 1 88.31 102 LEU B N 1
ATOM 2970 C CA . LEU B 1 102 ? 16.812 5.441 -10.711 1 88.31 102 LEU B CA 1
ATOM 2971 C C . LEU B 1 102 ? 16.203 6.164 -9.508 1 88.31 102 LEU B C 1
ATOM 2973 O O . LEU B 1 102 ? 16.578 7.297 -9.203 1 88.31 102 LEU B O 1
ATOM 2977 N N . ILE B 1 103 ? 15.305 5.527 -8.914 1 92 103 ILE B N 1
ATOM 2978 C CA . ILE B 1 103 ? 14.688 6.105 -7.723 1 92 103 ILE B CA 1
ATOM 2979 C C . ILE B 1 103 ? 15.734 6.266 -6.621 1 92 103 ILE B C 1
ATOM 2981 O O . ILE B 1 103 ? 15.828 7.32 -5.996 1 92 103 ILE B O 1
ATOM 2985 N N . GLU B 1 104 ? 16.531 5.273 -6.453 1 89.19 104 GLU B N 1
ATOM 2986 C CA . GLU B 1 104 ? 17.547 5.293 -5.402 1 89.19 104 GLU B CA 1
ATOM 2987 C C . GLU B 1 104 ? 18.594 6.379 -5.664 1 89.19 104 GLU B C 1
ATOM 2989 O O . GLU B 1 104 ? 18.984 7.098 -4.742 1 89.19 104 GLU B O 1
ATOM 2994 N N . VAL B 1 105 ? 18.953 6.496 -6.867 1 87.19 105 VAL B N 1
ATOM 2995 C CA . VAL B 1 105 ? 19.953 7.492 -7.23 1 87.19 105 VAL B CA 1
ATOM 2996 C C . VAL B 1 105 ? 19.391 8.898 -7.016 1 87.19 105 VAL B C 1
ATOM 2998 O O . VAL B 1 105 ? 20.062 9.773 -6.473 1 87.19 105 VAL B O 1
ATOM 3001 N N . THR B 1 106 ? 18.188 9.078 -7.434 1 89.38 106 THR B N 1
ATOM 3002 C CA . THR B 1 106 ? 17.578 10.391 -7.297 1 89.38 106 THR B CA 1
ATOM 3003 C C . THR B 1 106 ? 17.438 10.781 -5.828 1 89.38 106 THR B C 1
ATOM 3005 O O . THR B 1 106 ? 17.766 11.906 -5.445 1 89.38 106 THR B O 1
ATOM 3008 N N . VAL B 1 107 ? 17.016 9.859 -5.012 1 89.19 107 VAL B N 1
ATOM 3009 C CA . VAL B 1 107 ? 16.859 10.133 -3.588 1 89.19 107 VAL B CA 1
ATOM 3010 C C . VAL B 1 107 ? 18.234 10.406 -2.963 1 89.19 107 VAL B C 1
ATOM 3012 O O . VAL B 1 107 ? 18.375 11.336 -2.168 1 89.19 107 VAL B O 1
ATOM 3015 N N . SER B 1 108 ? 19.188 9.617 -3.334 1 87.12 108 SER B N 1
ATOM 3016 C CA . SER B 1 108 ? 20.531 9.805 -2.801 1 87.12 108 SER B CA 1
ATOM 3017 C C . SER B 1 108 ? 21.109 11.164 -3.201 1 87.12 108 SER B C 1
ATOM 3019 O O . SER B 1 108 ? 21.828 11.797 -2.424 1 87.12 108 SER B O 1
ATOM 3021 N N . LEU B 1 109 ? 20.734 11.586 -4.375 1 85.75 109 LEU B N 1
ATOM 3022 C CA . LEU B 1 109 ? 21.219 12.883 -4.844 1 85.75 109 LEU B CA 1
ATOM 3023 C C . LEU B 1 109 ? 20.594 14.016 -4.035 1 85.75 109 LEU B C 1
ATOM 3025 O O . LEU B 1 109 ? 21.25 15.016 -3.75 1 85.75 109 LEU B O 1
ATOM 3029 N N . ILE B 1 110 ? 19.406 13.875 -3.676 1 86.81 110 ILE B N 1
ATOM 3030 C CA . ILE B 1 110 ? 18.734 14.891 -2.873 1 86.81 110 ILE B CA 1
ATOM 3031 C C . ILE B 1 110 ? 19.391 14.984 -1.498 1 86.81 110 ILE B C 1
ATOM 3033 O O . ILE B 1 110 ? 19.656 16.078 -1.001 1 86.81 110 ILE B O 1
ATOM 3037 N N . PHE B 1 111 ? 19.672 13.836 -0.99 1 86.62 111 PHE B N 1
ATOM 3038 C CA . PHE B 1 111 ? 20.297 13.828 0.323 1 86.62 111 PHE B CA 1
ATOM 3039 C C . PHE B 1 111 ? 21.734 14.359 0.237 1 86.62 111 PHE B C 1
ATOM 3041 O O . PHE B 1 111 ? 22.188 15.078 1.13 1 86.62 111 PHE B O 1
ATOM 3048 N N . THR B 1 112 ? 22.406 13.992 -0.799 1 84.75 112 THR B N 1
ATOM 3049 C CA . THR B 1 112 ? 23.766 14.469 -0.994 1 84.75 112 THR B CA 1
ATOM 3050 C C . THR B 1 112 ? 23.781 15.984 -1.16 1 84.75 112 THR B C 1
ATOM 3052 O O . THR B 1 112 ? 24.672 16.656 -0.646 1 84.75 112 THR B O 1
ATOM 3055 N N . TYR B 1 113 ? 22.844 16.438 -1.843 1 84.5 113 TYR B N 1
ATOM 3056 C CA . TYR B 1 113 ? 22.734 17.891 -2.004 1 84.5 113 TYR B CA 1
ATOM 3057 C C . TYR B 1 113 ? 22.531 18.562 -0.657 1 84.5 113 TYR B C 1
ATOM 3059 O O . TYR B 1 113 ? 23.156 19.594 -0.384 1 84.5 113 TYR B O 1
ATOM 3067 N N . LYS B 1 114 ? 21.734 18.047 0.132 1 80.81 114 LYS B N 1
ATOM 3068 C CA . LYS B 1 114 ? 21.5 18.594 1.465 1 80.81 114 LYS B CA 1
ATOM 3069 C C . LYS B 1 114 ? 22.766 18.531 2.314 1 80.81 114 LYS B C 1
ATOM 3071 O O . LYS B 1 114 ? 23.031 19.469 3.078 1 80.81 114 LYS B O 1
ATOM 3076 N N . ILE B 1 115 ? 23.453 17.484 2.152 1 83.75 115 ILE B N 1
ATOM 3077 C CA . ILE B 1 115 ? 24.703 17.312 2.883 1 83.75 115 ILE B CA 1
ATOM 3078 C C . ILE B 1 115 ? 25.734 18.344 2.408 1 83.75 115 ILE B C 1
ATOM 3080 O O . ILE B 1 115 ? 26.453 18.922 3.219 1 83.75 115 ILE B O 1
ATOM 3084 N N . TYR B 1 116 ? 25.75 18.5 1.106 1 85.75 116 TYR B N 1
ATOM 3085 C CA . TYR B 1 116 ? 26.672 19.484 0.542 1 85.75 116 TYR B CA 1
ATOM 3086 C C . TYR B 1 116 ? 26.375 20.891 1.066 1 85.75 116 TYR B C 1
ATOM 3088 O O . TYR B 1 116 ? 27.281 21.656 1.355 1 85.75 116 TYR B O 1
ATOM 3096 N N . ARG B 1 117 ? 25.125 21.172 1.249 1 81.44 117 ARG B N 1
ATOM 3097 C CA . ARG B 1 117 ? 24.703 22.484 1.744 1 81.44 117 ARG B CA 1
ATOM 3098 C C . ARG B 1 117 ? 25.062 22.641 3.221 1 81.44 117 ARG B C 1
ATOM 3100 O O . ARG B 1 117 ? 25.344 23.75 3.678 1 81.44 117 ARG B O 1
ATOM 3107 N N . LEU B 1 118 ? 25.094 21.625 3.865 1 79.94 118 LEU B N 1
ATOM 3108 C CA . LEU B 1 118 ? 25.359 21.672 5.297 1 79.94 118 LEU B CA 1
ATOM 3109 C C . LEU B 1 118 ? 26.859 21.688 5.574 1 79.94 118 LEU B C 1
ATOM 3111 O O . LEU B 1 118 ? 27.328 22.391 6.484 1 79.94 118 LEU B O 1
ATOM 3115 N N . ASN B 1 119 ? 27.578 20.875 4.875 1 78.44 119 ASN B N 1
ATOM 3116 C CA . ASN B 1 119 ? 29 20.719 5.164 1 78.44 119 ASN B CA 1
ATOM 3117 C C . ASN B 1 119 ? 29.859 21.5 4.168 1 78.44 119 ASN B C 1
ATOM 3119 O O . ASN B 1 119 ? 31.047 21.75 4.426 1 78.44 119 ASN B O 1
ATOM 3123 N N . ARG B 1 120 ? 29.438 21.922 3.059 1 78.88 120 ARG B N 1
ATOM 3124 C CA . ARG B 1 120 ? 30.125 22.656 2.002 1 78.88 120 ARG B CA 1
ATOM 3125 C C . ARG B 1 120 ? 31.422 21.969 1.613 1 78.88 120 ARG B C 1
ATOM 3127 O O . ARG B 1 120 ? 32.438 22.625 1.399 1 78.88 120 ARG B O 1
ATOM 3134 N N . CYS B 1 121 ? 31.469 20.641 1.816 1 80.56 121 CYS B N 1
ATOM 3135 C CA . CYS B 1 121 ? 32.625 19.859 1.422 1 80.56 121 CYS B CA 1
ATOM 3136 C C . CYS B 1 121 ? 32.344 19.031 0.174 1 80.56 121 CYS B C 1
ATOM 3138 O O . CYS B 1 121 ? 31.484 18.156 0.196 1 80.56 121 CYS B O 1
ATOM 3140 N N . ILE B 1 122 ? 33.125 19.25 -0.855 1 83.62 122 ILE B N 1
ATOM 3141 C CA . ILE B 1 122 ? 32.906 18.641 -2.156 1 83.62 122 ILE B CA 1
ATOM 3142 C C . ILE B 1 122 ? 33.375 17.188 -2.129 1 83.62 122 ILE B C 1
ATOM 3144 O O . ILE B 1 122 ? 32.844 16.344 -2.852 1 83.62 122 ILE B O 1
ATOM 3148 N N . TRP B 1 123 ? 34.344 16.875 -1.313 1 81.25 123 TRP B N 1
ATOM 3149 C CA . TRP B 1 123 ? 34.906 15.516 -1.252 1 81.25 123 TRP B CA 1
ATOM 3150 C C . TRP B 1 123 ? 33.844 14.531 -0.751 1 81.25 123 TRP B C 1
ATOM 3152 O O . TRP B 1 123 ? 33.781 13.391 -1.216 1 81.25 123 TRP B O 1
ATOM 3162 N N . SER B 1 124 ? 33.031 14.953 0.163 1 81.56 124 SER B N 1
ATOM 3163 C CA . SER B 1 124 ? 31.969 14.094 0.658 1 81.56 124 SER B CA 1
ATOM 3164 C C . SER B 1 124 ? 30.953 13.766 -0.442 1 81.56 124 SER B C 1
ATOM 3166 O O . SER B 1 124 ? 30.484 12.633 -0.548 1 81.56 124 SER B O 1
ATOM 3168 N N . VAL B 1 125 ? 30.797 14.68 -1.335 1 84.38 125 VAL B N 1
ATOM 3169 C CA . VAL B 1 125 ? 29.844 14.523 -2.432 1 84.38 125 VAL B CA 1
ATOM 3170 C C . VAL B 1 125 ? 30.375 13.516 -3.443 1 84.38 125 VAL B C 1
ATOM 3172 O O . VAL B 1 125 ? 29.656 12.625 -3.889 1 84.38 125 VAL B O 1
ATOM 3175 N N . ILE B 1 126 ? 31.609 13.609 -3.688 1 84.94 126 ILE B N 1
ATOM 3176 C CA . ILE B 1 126 ? 32.219 12.734 -4.676 1 84.94 126 ILE B CA 1
ATOM 3177 C C . ILE B 1 126 ? 32.219 11.297 -4.16 1 84.94 126 ILE B C 1
ATOM 3179 O O . ILE B 1 126 ? 31.922 10.359 -4.906 1 84.94 126 ILE B O 1
ATOM 3183 N N . PHE B 1 127 ? 32.469 11.164 -2.986 1 84.5 127 PHE B N 1
ATOM 3184 C CA . PHE B 1 127 ? 32.562 9.844 -2.371 1 84.5 127 PHE B CA 1
ATOM 3185 C C . PHE B 1 127 ? 31.188 9.164 -2.383 1 84.5 127 PHE B C 1
ATOM 3187 O O . PHE B 1 127 ? 31.109 7.941 -2.506 1 84.5 127 PHE B O 1
ATOM 3194 N N . ILE B 1 128 ? 30.156 9.891 -2.363 1 86.88 128 ILE B N 1
ATOM 3195 C CA . ILE B 1 128 ? 28.797 9.328 -2.301 1 86.88 128 ILE B CA 1
ATOM 3196 C C . ILE B 1 128 ? 28.281 9.094 -3.715 1 86.88 128 ILE B C 1
ATOM 3198 O O . ILE B 1 128 ? 27.703 8.039 -4.004 1 86.88 128 ILE B O 1
ATOM 3202 N N . VAL B 1 129 ? 28.594 9.961 -4.633 1 86.69 129 VAL B N 1
ATOM 3203 C CA . VAL B 1 129 ? 27.969 9.953 -5.957 1 86.69 129 VAL B CA 1
ATOM 3204 C C . VAL B 1 129 ? 28.703 8.961 -6.859 1 86.69 129 VAL B C 1
ATOM 3206 O O . VAL B 1 129 ? 28.078 8.312 -7.703 1 86.69 129 VAL B O 1
ATOM 3209 N N . LEU B 1 130 ? 29.938 8.742 -6.625 1 87.5 130 LEU B N 1
ATOM 3210 C CA . LEU B 1 130 ? 30.734 7.906 -7.512 1 87.5 130 LEU B CA 1
ATOM 3211 C C . LEU B 1 130 ? 30.25 6.461 -7.469 1 87.5 130 LEU B C 1
ATOM 3213 O O . LEU B 1 130 ? 29.922 5.879 -8.508 1 87.5 130 LEU B O 1
ATOM 3217 N N . PRO B 1 131 ? 30.234 5.883 -6.328 1 87.12 131 PRO B N 1
ATOM 3218 C CA . PRO B 1 131 ? 29.734 4.508 -6.301 1 87.12 131 PRO B CA 1
ATOM 3219 C C . PRO B 1 131 ? 28.312 4.379 -6.848 1 87.12 131 PRO B C 1
ATOM 3221 O O . PRO B 1 131 ? 27.969 3.357 -7.445 1 87.12 131 PRO B O 1
ATOM 3224 N N . GLN B 1 132 ? 27.547 5.305 -6.68 1 86.25 132 GLN B N 1
ATOM 3225 C CA . GLN B 1 132 ? 26.156 5.281 -7.148 1 86.25 132 GLN B CA 1
ATOM 3226 C C . GLN B 1 132 ? 26.094 5.285 -8.672 1 86.25 132 GLN B C 1
ATOM 3228 O O . GLN B 1 132 ? 25.312 4.551 -9.266 1 86.25 132 GLN B O 1
ATOM 3233 N N . VAL B 1 133 ? 26.891 6.066 -9.258 1 83.5 133 VAL B N 1
ATOM 3234 C CA . VAL B 1 133 ? 26.938 6.16 -10.711 1 83.5 133 VAL B CA 1
ATOM 3235 C C . VAL B 1 133 ? 27.453 4.852 -11.305 1 83.5 133 VAL B C 1
ATOM 3237 O O . VAL B 1 133 ? 26.938 4.359 -12.305 1 83.5 133 VAL B O 1
ATOM 3240 N N . ILE B 1 134 ? 28.391 4.301 -10.648 1 84.56 134 ILE B N 1
ATOM 3241 C CA . ILE B 1 134 ? 28.953 3.031 -11.094 1 84.56 134 ILE B CA 1
ATOM 3242 C C . ILE B 1 134 ? 27.891 1.94 -11.008 1 84.56 134 ILE B C 1
ATOM 3244 O O . ILE B 1 134 ? 27.75 1.116 -11.914 1 84.56 134 ILE B O 1
ATOM 3248 N N . SER B 1 135 ? 27.203 1.994 -9.922 1 81.44 135 SER B N 1
ATOM 3249 C CA . SER B 1 135 ? 26.141 1.012 -9.734 1 81.44 135 SER B CA 1
ATOM 3250 C C . SER B 1 135 ? 25.062 1.16 -10.797 1 81.44 135 SER B C 1
ATOM 3252 O O . SER B 1 135 ? 24.547 0.164 -11.312 1 81.44 135 SER B O 1
ATOM 3254 N N . PHE B 1 136 ? 24.781 2.291 -11.203 1 82.44 136 PHE B N 1
ATOM 3255 C CA . PHE B 1 136 ? 23.734 2.557 -12.188 1 82.44 136 PHE B CA 1
ATOM 3256 C C . PHE B 1 136 ? 24.172 2.107 -13.578 1 82.44 136 PHE B C 1
ATOM 3258 O O . PHE B 1 136 ? 23.406 1.452 -14.289 1 82.44 136 PHE B O 1
ATOM 3265 N N . ILE B 1 137 ? 25.344 2.398 -13.906 1 79.56 137 ILE B N 1
ATOM 3266 C CA . ILE B 1 137 ? 25.875 2.004 -15.203 1 79.56 137 ILE B CA 1
ATOM 3267 C C . ILE B 1 137 ? 26 0.483 -15.281 1 79.56 137 ILE B C 1
ATOM 3269 O O . ILE B 1 137 ? 25.703 -0.119 -16.312 1 79.56 137 ILE B O 1
ATOM 3273 N N . GLY B 1 138 ? 26.359 -0.072 -14.227 1 76.69 138 GLY B N 1
ATOM 3274 C CA . GLY B 1 138 ? 26.438 -1.523 -14.164 1 76.69 138 GLY B CA 1
ATOM 3275 C C . GLY B 1 138 ? 25.094 -2.195 -14.336 1 76.69 138 GLY B C 1
ATOM 3276 O O . GLY B 1 138 ? 24.984 -3.227 -15.008 1 76.69 138 GLY B O 1
ATOM 3277 N N . ALA B 1 139 ? 24.109 -1.625 -13.742 1 73.81 139 ALA B N 1
ATOM 3278 C CA . ALA B 1 139 ? 22.766 -2.184 -13.859 1 73.81 139 ALA B CA 1
ATOM 3279 C C . ALA B 1 139 ? 22.281 -2.125 -15.305 1 73.81 139 ALA B C 1
ATOM 3281 O O . ALA B 1 139 ? 21.672 -3.074 -15.797 1 73.81 139 ALA B O 1
ATOM 3282 N N . ILE B 1 140 ? 22.531 -1.071 -15.961 1 76.06 140 ILE B N 1
ATOM 3283 C CA . ILE B 1 140 ? 22.141 -0.916 -17.359 1 76.06 140 ILE B CA 1
ATOM 3284 C C . ILE B 1 140 ? 22.891 -1.935 -18.219 1 76.06 140 ILE B C 1
ATOM 3286 O O . ILE B 1 140 ? 22.297 -2.586 -19.078 1 76.06 140 ILE B O 1
ATOM 3290 N N . ALA B 1 141 ? 24.125 -2.08 -17.969 1 74.5 141 ALA B N 1
ATOM 3291 C CA . ALA B 1 141 ? 24.953 -3.012 -18.734 1 74.5 141 ALA B CA 1
ATOM 3292 C C . ALA B 1 141 ? 24.469 -4.449 -18.547 1 74.5 141 ALA B C 1
ATOM 3294 O O . ALA B 1 141 ? 24.391 -5.211 -19.516 1 74.5 141 ALA B O 1
ATOM 3295 N N . ASN B 1 142 ? 24.094 -4.73 -17.328 1 71.81 142 ASN B N 1
ATOM 3296 C CA . ASN B 1 142 ? 23.609 -6.078 -17.047 1 71.81 142 ASN B CA 1
ATOM 3297 C C . ASN B 1 142 ? 22.266 -6.344 -17.734 1 71.81 142 ASN B C 1
ATOM 3299 O O . ASN B 1 142 ? 22.016 -7.461 -18.188 1 71.81 142 ASN B O 1
ATOM 3303 N N . GLY B 1 143 ? 21.438 -5.395 -17.75 1 69.81 143 GLY B N 1
ATOM 3304 C CA . GLY B 1 143 ? 20.156 -5.555 -18.422 1 69.81 143 GLY B CA 1
ATOM 3305 C C . GLY B 1 143 ? 20.297 -5.824 -19.906 1 69.81 143 GLY B C 1
ATOM 3306 O O . GLY B 1 143 ? 19.609 -6.676 -20.453 1 69.81 143 GLY B O 1
ATOM 3307 N N . ILE B 1 144 ? 21.203 -5.145 -20.5 1 71 144 ILE B N 1
ATOM 3308 C CA . ILE B 1 144 ? 21.438 -5.316 -21.922 1 71 144 ILE B CA 1
ATOM 3309 C C . ILE B 1 144 ? 22.047 -6.691 -22.188 1 71 144 ILE B C 1
ATOM 3311 O O . ILE B 1 144 ? 21.672 -7.371 -23.141 1 71 144 ILE B O 1
ATOM 3315 N N . LEU B 1 145 ? 22.891 -7.117 -21.297 1 68.88 145 LEU B N 1
ATOM 3316 C CA . LEU B 1 145 ? 23.562 -8.398 -21.484 1 68.88 145 LEU B CA 1
ATOM 3317 C C . LEU B 1 145 ? 22.594 -9.555 -21.266 1 68.88 145 LEU B C 1
ATOM 3319 O O . LEU B 1 145 ? 22.703 -10.586 -21.938 1 68.88 145 LEU B O 1
ATOM 3323 N N . ASP B 1 146 ? 21.672 -9.32 -20.344 1 65.12 146 ASP B N 1
ATOM 3324 C CA . ASP B 1 146 ? 20.688 -10.352 -20.078 1 65.12 146 ASP B CA 1
ATOM 3325 C C . ASP B 1 146 ? 19.75 -10.547 -21.281 1 65.12 146 ASP B C 1
ATOM 3327 O O . ASP B 1 146 ? 19.297 -11.656 -21.547 1 65.12 146 ASP B O 1
ATOM 3331 N N . GLU B 1 147 ? 19.312 -9.555 -21.922 1 63.5 147 GLU B N 1
ATOM 3332 C CA . GLU B 1 147 ? 18.438 -9.641 -23.078 1 63.5 147 GLU B CA 1
ATOM 3333 C C . GLU B 1 147 ? 19.141 -10.289 -24.266 1 63.5 147 GLU B C 1
ATOM 3335 O O . GLU B 1 147 ? 18.531 -11.039 -25.016 1 63.5 147 GLU B O 1
ATOM 3340 N N . LYS B 1 148 ? 20.312 -9.945 -24.484 1 60.81 148 LYS B N 1
ATOM 3341 C CA . LYS B 1 148 ? 21.047 -10.461 -25.641 1 60.81 148 LYS B CA 1
ATOM 3342 C C . LYS B 1 148 ? 21.422 -11.922 -25.438 1 60.81 148 LYS B C 1
ATOM 3344 O O . LYS B 1 148 ? 21.516 -12.688 -26.391 1 60.81 148 LYS B O 1
ATOM 3349 N N . PHE B 1 149 ? 21.609 -12.219 -24.109 1 52.12 149 PHE B N 1
ATOM 3350 C CA . PHE B 1 149 ? 21.953 -13.609 -23.828 1 52.12 149 PHE B CA 1
ATOM 3351 C C . PHE B 1 149 ? 20.922 -14.242 -22.906 1 52.12 149 PHE B C 1
ATOM 3353 O O . PHE B 1 149 ? 21.172 -14.438 -21.719 1 52.12 149 PHE B O 1
ATOM 3360 N N . PRO B 1 150 ? 19.578 -14.258 -23.453 1 51.59 150 PRO B N 1
ATOM 3361 C CA . PRO B 1 150 ? 18.438 -14.711 -22.641 1 51.59 150 PRO B CA 1
ATOM 3362 C C . PRO B 1 150 ? 18.734 -16 -21.875 1 51.59 150 PRO B C 1
ATOM 3364 O O . PRO B 1 150 ? 18.203 -16.203 -20.781 1 51.59 150 PRO B O 1
ATOM 3367 N N . GLY B 1 151 ? 19 -17.172 -22.75 1 41.59 151 GLY B N 1
ATOM 3368 C CA . GLY B 1 151 ? 19.109 -18.578 -22.438 1 41.59 151 GLY B CA 1
ATOM 3369 C C . GLY B 1 151 ? 20.156 -18.875 -21.359 1 41.59 151 GLY B C 1
ATOM 3370 O O . GLY B 1 151 ? 20.125 -19.922 -20.734 1 41.59 151 GLY B O 1
ATOM 3371 N N . GLY B 1 152 ? 21.172 -18.891 -20.812 1 40.12 152 GLY B N 1
ATOM 3372 C CA . GLY B 1 152 ? 22.141 -19.625 -20.031 1 40.12 152 GLY B CA 1
ATOM 3373 C C . GLY B 1 152 ? 23.25 -18.734 -19.469 1 40.12 152 GLY B C 1
ATOM 3374 O O . GLY B 1 152 ? 24.297 -19.234 -19.047 1 40.12 152 GLY B O 1
ATOM 3375 N N . ILE B 1 153 ? 23.531 -17.5 -19.625 1 41.16 153 ILE B N 1
ATOM 3376 C CA . ILE B 1 153 ? 24.688 -17.531 -18.75 1 41.16 153 ILE B CA 1
ATOM 3377 C C . ILE B 1 153 ? 24.297 -18.109 -17.391 1 41.16 153 ILE B C 1
ATOM 3379 O O . ILE B 1 153 ? 25.125 -18.203 -16.484 1 41.16 153 ILE B O 1
ATOM 3383 N N . SER B 1 154 ? 23.25 -18.234 -17.047 1 40.75 154 SER B N 1
ATOM 3384 C CA . SER B 1 154 ? 22.969 -19.188 -15.969 1 40.75 154 SER B CA 1
ATOM 3385 C C . SER B 1 154 ? 23.406 -20.594 -16.344 1 40.75 154 SER B C 1
ATOM 3387 O O . SER B 1 154 ? 23.531 -21.469 -15.484 1 40.75 154 SER B O 1
ATOM 3389 N N . ALA B 1 155 ? 23.266 -21.188 -17.562 1 36.38 155 ALA B N 1
ATOM 3390 C CA . ALA B 1 155 ? 23.844 -22.484 -17.922 1 36.38 155 ALA B CA 1
ATOM 3391 C C . ALA B 1 155 ? 25.344 -22.516 -17.672 1 36.38 155 ALA B C 1
ATOM 3393 O O . ALA B 1 155 ? 25.891 -23.547 -17.266 1 36.38 155 ALA B O 1
ATOM 3394 N N . GLN B 1 156 ? 26.297 -21.828 -18.438 1 35.62 156 GLN B N 1
ATOM 3395 C CA . GLN B 1 156 ? 27.703 -22.078 -18.125 1 35.62 156 GLN B CA 1
ATOM 3396 C C . GLN B 1 156 ? 28.125 -21.375 -16.859 1 35.62 156 GLN B C 1
ATOM 3398 O O . GLN B 1 156 ? 29.312 -21.344 -16.516 1 35.62 156 GLN B O 1
ATOM 3403 N N . GLY B 1 157 ? 27.594 -21.016 -15.891 1 40.38 157 GLY B N 1
ATOM 3404 C CA . GLY B 1 157 ? 28.141 -20.703 -14.586 1 40.38 157 GLY B CA 1
ATOM 3405 C C . GLY B 1 157 ? 28.359 -19.219 -14.367 1 40.38 157 GLY B C 1
ATOM 3406 O O . GLY B 1 157 ? 28.625 -18.781 -13.242 1 40.38 157 GLY B O 1
ATOM 3407 N N . LEU B 1 158 ? 29.062 -18.578 -15.328 1 42.94 158 LEU B N 1
ATOM 3408 C CA . LEU B 1 158 ? 29.75 -17.297 -15.188 1 42.94 158 LEU B CA 1
ATOM 3409 C C . LEU B 1 158 ? 28.734 -16.172 -14.953 1 42.94 158 LEU B C 1
ATOM 3411 O O . LEU B 1 158 ? 28.047 -15.75 -15.883 1 42.94 158 LEU B O 1
ATOM 3415 N N . LYS B 1 159 ? 27.844 -16.078 -13.727 1 52 159 LYS B N 1
ATOM 3416 C CA . LYS B 1 159 ? 26.656 -15.828 -12.93 1 52 159 LYS B CA 1
ATOM 3417 C C . LYS B 1 159 ? 26.312 -14.344 -12.891 1 52 159 LYS B C 1
ATOM 3419 O O . LYS B 1 159 ? 27.062 -13.547 -12.328 1 52 159 LYS B O 1
ATOM 3424 N N . LEU B 1 160 ? 25.719 -13.617 -13.984 1 57.28 160 LEU B N 1
ATOM 3425 C CA . LEU B 1 160 ? 25.156 -12.273 -14.016 1 57.28 160 LEU B CA 1
ATOM 3426 C C . LEU B 1 160 ? 24.594 -11.883 -12.648 1 57.28 160 LEU B C 1
ATOM 3428 O O . LEU B 1 160 ? 24.5 -10.703 -12.32 1 57.28 160 LEU B O 1
ATOM 3432 N N . ASP B 1 161 ? 24.516 -12.891 -12.039 1 64.75 161 ASP B N 1
ATOM 3433 C CA . ASP B 1 161 ? 24.078 -12.695 -10.664 1 64.75 161 ASP B CA 1
ATOM 3434 C C . ASP B 1 161 ? 25.141 -11.961 -9.844 1 64.75 161 ASP B C 1
ATOM 3436 O O . ASP B 1 161 ? 24.812 -11.156 -8.977 1 64.75 161 ASP B O 1
ATOM 3440 N N . TRP B 1 162 ? 26.438 -12.195 -10.461 1 68.75 162 TRP B N 1
ATOM 3441 C CA . TRP B 1 162 ? 27.5 -11.523 -9.719 1 68.75 162 TRP B CA 1
ATOM 3442 C C . TRP B 1 162 ? 27.469 -10.023 -9.969 1 68.75 162 TRP B C 1
ATOM 3444 O O . TRP B 1 162 ? 27.781 -9.227 -9.078 1 68.75 162 TRP B O 1
ATOM 3454 N N . LEU B 1 163 ? 27.109 -9.68 -11.172 1 71.25 163 LEU B N 1
ATOM 3455 C CA . LEU B 1 163 ? 27.047 -8.258 -11.477 1 71.25 163 LEU B CA 1
ATOM 3456 C C . LEU B 1 163 ? 25.938 -7.582 -10.68 1 71.25 163 LEU B C 1
ATOM 3458 O O . LEU B 1 163 ? 26.109 -6.465 -10.195 1 71.25 163 LEU B O 1
ATOM 3462 N N . TRP B 1 164 ? 24.891 -8.305 -10.484 1 71.62 164 TRP B N 1
ATOM 3463 C CA . TRP B 1 164 ? 23.812 -7.762 -9.656 1 71.62 164 TRP B CA 1
ATOM 3464 C C . TRP B 1 164 ? 24.266 -7.625 -8.203 1 71.62 164 TRP B C 1
ATOM 3466 O O . TRP B 1 164 ? 23.984 -6.613 -7.559 1 71.62 164 TRP B O 1
ATOM 3476 N N . CYS B 1 165 ? 25.031 -8.547 -7.848 1 74.44 165 CYS B N 1
ATOM 3477 C CA . CYS B 1 165 ? 25.516 -8.508 -6.473 1 74.44 165 CYS B CA 1
ATOM 3478 C C . CYS B 1 165 ? 26.484 -7.34 -6.27 1 74.44 165 CYS B C 1
ATOM 3480 O O . CYS B 1 165 ? 26.438 -6.676 -5.234 1 74.44 165 CYS B O 1
ATOM 3482 N N . ALA B 1 166 ? 27.234 -7.141 -7.254 1 76.62 166 ALA B N 1
ATOM 3483 C CA . ALA B 1 166 ? 28.172 -6.023 -7.176 1 76.62 166 ALA B CA 1
ATOM 3484 C C . ALA B 1 166 ? 27.438 -4.688 -7.125 1 76.62 166 ALA B C 1
ATOM 3486 O O . ALA B 1 166 ? 27.828 -3.779 -6.395 1 76.62 166 ALA B O 1
ATOM 3487 N N . MET B 1 167 ? 26.391 -4.578 -7.82 1 80.88 167 MET B N 1
ATOM 3488 C CA . MET B 1 167 ? 25.609 -3.344 -7.848 1 80.88 167 MET B CA 1
ATOM 3489 C C . MET B 1 167 ? 24.906 -3.111 -6.512 1 80.88 167 MET B C 1
ATOM 3491 O O . MET B 1 167 ? 24.875 -1.986 -6.012 1 80.88 167 MET B O 1
ATOM 3495 N N . PHE B 1 168 ? 24.453 -4.176 -5.934 1 80.19 168 PHE B N 1
ATOM 3496 C CA . PHE B 1 168 ? 23.812 -4.055 -4.629 1 80.19 168 PHE B CA 1
ATOM 3497 C C . PHE B 1 168 ? 24.844 -3.705 -3.555 1 80.19 168 PHE B C 1
ATOM 3499 O O . PHE B 1 168 ? 24.547 -2.938 -2.637 1 80.19 168 PHE B O 1
ATOM 3506 N N . GLY B 1 169 ? 26.031 -4.273 -3.75 1 82.19 169 GLY B N 1
ATOM 3507 C CA . GLY B 1 169 ? 27.094 -3.938 -2.824 1 82.19 169 GLY B CA 1
ATOM 3508 C C . GLY B 1 169 ? 27.5 -2.477 -2.885 1 82.19 169 GLY B C 1
ATOM 3509 O O . GLY B 1 169 ? 27.734 -1.847 -1.849 1 82.19 169 GLY B O 1
ATOM 3510 N N . LEU B 1 170 ? 27.531 -1.928 -4.039 1 86.5 170 LEU B N 1
ATOM 3511 C CA . LEU B 1 170 ? 27.875 -0.52 -4.211 1 86.5 170 LEU B CA 1
ATOM 3512 C C . LEU B 1 170 ? 26.797 0.38 -3.627 1 86.5 170 LEU B C 1
ATOM 3514 O O . LEU B 1 170 ? 27.094 1.444 -3.08 1 86.5 170 LEU B O 1
ATOM 3518 N N . GLN B 1 171 ? 25.625 -0.02 -3.748 1 84.38 171 GLN B N 1
ATOM 3519 C CA . GLN B 1 171 ? 24.531 0.742 -3.143 1 84.38 171 GLN B CA 1
ATOM 3520 C C . GLN B 1 171 ? 24.656 0.757 -1.622 1 84.38 171 GLN B C 1
ATOM 3522 O O . GLN B 1 171 ? 24.406 1.783 -0.985 1 84.38 171 GLN B O 1
ATOM 3527 N N . ALA B 1 172 ? 24.984 -0.372 -1.115 1 87.06 172 ALA B N 1
ATOM 3528 C CA . ALA B 1 172 ? 25.156 -0.45 0.333 1 87.06 172 ALA B CA 1
ATOM 3529 C C . ALA B 1 172 ? 26.266 0.495 0.8 1 87.06 172 ALA B C 1
ATOM 3531 O O . ALA B 1 172 ? 26.125 1.154 1.834 1 87.06 172 ALA B O 1
ATOM 3532 N N . VAL B 1 173 ? 27.25 0.554 0.048 1 87.19 173 VAL B N 1
ATOM 3533 C CA . VAL B 1 173 ? 28.375 1.426 0.386 1 87.19 173 VAL B CA 1
ATOM 3534 C C . VAL B 1 173 ? 27.922 2.885 0.35 1 87.19 173 VAL B C 1
ATOM 3536 O O . VAL B 1 173 ? 28.25 3.666 1.242 1 87.19 173 VAL B O 1
ATOM 3539 N N . THR B 1 174 ? 27.188 3.244 -0.639 1 87.75 174 THR B N 1
ATOM 3540 C CA . THR B 1 174 ? 26.688 4.609 -0.776 1 87.75 174 THR B CA 1
ATOM 3541 C C . THR B 1 174 ? 25.781 4.977 0.396 1 87.75 174 THR B C 1
ATOM 3543 O O . THR B 1 174 ? 25.922 6.047 0.986 1 87.75 174 THR B O 1
ATOM 3546 N N . ASP B 1 175 ? 24.922 4.105 0.716 1 88.31 175 ASP B N 1
ATOM 3547 C CA . ASP B 1 175 ? 24 4.367 1.823 1 88.31 175 ASP B CA 1
ATOM 3548 C C . ASP B 1 175 ? 24.766 4.512 3.141 1 88.31 175 ASP B C 1
ATOM 3550 O O . ASP B 1 175 ? 24.469 5.391 3.947 1 88.31 175 ASP B O 1
ATOM 3554 N N . CYS B 1 176 ? 25.734 3.701 3.273 1 87.19 176 CYS B N 1
ATOM 3555 C CA . CYS B 1 176 ? 26.547 3.783 4.477 1 87.19 176 CYS B CA 1
ATOM 3556 C C . CYS B 1 176 ? 27.328 5.09 4.516 1 87.19 176 CYS B C 1
ATOM 3558 O O . CYS B 1 176 ? 27.469 5.703 5.574 1 87.19 176 CYS B O 1
ATOM 3560 N N . ALA B 1 177 ? 27.812 5.461 3.438 1 88.88 177 ALA B N 1
ATOM 3561 C CA . ALA B 1 177 ? 28.578 6.703 3.352 1 88.88 177 ALA B CA 1
ATOM 3562 C C . ALA B 1 177 ? 27.703 7.906 3.682 1 88.88 177 ALA B C 1
ATOM 3564 O O . ALA B 1 177 ? 28.125 8.82 4.395 1 88.88 177 ALA B O 1
ATOM 3565 N N . ILE B 1 178 ? 26.484 7.906 3.213 1 88.69 178 ILE B N 1
ATOM 3566 C CA . ILE B 1 178 ? 25.562 9 3.5 1 88.69 178 ILE B CA 1
ATOM 3567 C C . ILE B 1 178 ? 25.266 9.039 4.996 1 88.69 178 ILE B C 1
ATOM 3569 O O . ILE B 1 178 ? 25.344 10.094 5.625 1 88.69 178 ILE B O 1
ATOM 3573 N N . ALA B 1 179 ? 24.984 7.867 5.508 1 87.38 179 ALA B N 1
ATOM 3574 C CA . ALA B 1 179 ? 24.672 7.789 6.934 1 87.38 179 ALA B CA 1
ATOM 3575 C C . ALA B 1 179 ? 25.844 8.258 7.781 1 87.38 179 ALA B C 1
ATOM 3577 O O . ALA B 1 179 ? 25.672 9.008 8.742 1 87.38 179 ALA B O 1
ATOM 3578 N N . ALA B 1 180 ? 27 7.855 7.406 1 85.88 180 ALA B N 1
ATOM 3579 C CA . ALA B 1 180 ? 28.203 8.227 8.156 1 85.88 180 ALA B CA 1
ATOM 3580 C C . ALA B 1 180 ? 28.438 9.734 8.078 1 85.88 180 ALA B C 1
ATOM 3582 O O . ALA B 1 180 ? 28.797 10.367 9.078 1 85.88 180 ALA B O 1
ATOM 3583 N N . THR B 1 181 ? 28.297 10.312 6.961 1 87.06 181 THR B N 1
ATOM 3584 C CA . THR B 1 181 ? 28.484 11.742 6.785 1 87.06 181 THR B CA 1
ATOM 3585 C C . THR B 1 181 ? 27.469 12.539 7.598 1 87.06 181 THR B C 1
ATOM 3587 O O . THR B 1 181 ? 27.812 13.531 8.234 1 87.06 181 THR B O 1
ATOM 3590 N N . LEU B 1 182 ? 26.266 12.055 7.535 1 86.19 182 LEU B N 1
ATOM 3591 C CA . LEU B 1 182 ? 25.219 12.727 8.312 1 86.19 182 LEU B CA 1
ATOM 3592 C C . LEU B 1 182 ? 25.516 12.633 9.805 1 86.19 182 LEU B C 1
ATOM 3594 O O . LEU B 1 182 ? 25.266 13.578 10.555 1 86.19 182 LEU B O 1
ATOM 3598 N N . CYS B 1 183 ? 26.078 11.508 10.148 1 84.62 183 CYS B N 1
ATOM 3599 C CA . CYS B 1 183 ? 26.453 11.328 11.547 1 84.62 183 CYS B CA 1
ATOM 3600 C C . CYS B 1 183 ? 27.547 12.305 11.945 1 84.62 183 CYS B C 1
ATOM 3602 O O . CYS B 1 183 ? 27.5 12.883 13.031 1 84.62 183 CYS B O 1
ATOM 3604 N N . THR B 1 184 ? 28.484 12.5 11.156 1 84 184 THR B N 1
ATOM 3605 C CA . THR B 1 184 ? 29.578 13.422 11.438 1 84 184 THR B CA 1
ATOM 3606 C C . THR B 1 184 ? 29.062 14.852 11.531 1 84 184 THR B C 1
ATOM 3608 O O . THR B 1 184 ? 29.484 15.617 12.398 1 84 184 THR B O 1
ATOM 3611 N N . ILE B 1 185 ? 28.156 15.203 10.664 1 82.62 185 ILE B N 1
ATOM 3612 C CA . ILE B 1 185 ? 27.578 16.547 10.688 1 82.62 185 ILE B CA 1
ATOM 3613 C C . ILE B 1 185 ? 26.797 16.734 11.984 1 82.62 185 ILE B C 1
ATOM 3615 O O . ILE B 1 185 ? 26.859 17.812 12.594 1 82.62 185 ILE B O 1
ATOM 3619 N N . LEU B 1 186 ? 26.078 15.695 12.328 1 80.44 186 LEU B N 1
ATOM 3620 C CA . LEU B 1 186 ? 25.281 15.75 13.547 1 80.44 186 LEU B CA 1
ATOM 3621 C C . LEU B 1 186 ? 26.172 15.953 14.766 1 80.44 186 LEU B C 1
ATOM 3623 O O . LEU B 1 186 ? 25.844 16.734 15.656 1 80.44 186 LEU B O 1
ATOM 3627 N N . VAL B 1 187 ? 27.312 15.289 14.828 1 79.12 187 VAL B N 1
ATOM 3628 C CA . VAL B 1 187 ? 28.234 15.359 15.969 1 79.12 187 VAL B CA 1
ATOM 3629 C C . VAL B 1 187 ? 28.906 16.734 16 1 79.12 187 VAL B C 1
ATOM 3631 O O . VAL B 1 187 ? 29.078 17.312 17.078 1 79.12 187 VAL B O 1
ATOM 3634 N N . LYS B 1 188 ? 29.234 17.281 14.969 1 77.31 188 LYS B N 1
ATOM 3635 C CA . LYS B 1 188 ? 29.891 18.578 14.883 1 77.31 188 LYS B CA 1
ATOM 3636 C C . LYS B 1 188 ? 28.938 19.703 15.266 1 77.31 188 LYS B C 1
ATOM 3638 O O . LYS B 1 188 ? 29.344 20.703 15.852 1 77.31 188 LYS B O 1
ATOM 3643 N N . ARG B 1 189 ? 27.719 19.562 14.938 1 71.75 189 ARG B N 1
ATOM 3644 C CA . ARG B 1 189 ? 26.75 20.609 15.242 1 71.75 189 ARG B CA 1
ATOM 3645 C C . ARG B 1 189 ? 26.281 20.516 16.688 1 71.75 189 ARG B C 1
ATOM 3647 O O . ARG B 1 189 ? 25.797 21.5 17.266 1 71.75 189 ARG B O 1
ATOM 3654 N N . ARG B 1 190 ? 26.172 19.375 17.266 1 63.75 190 ARG B N 1
ATOM 3655 C CA . ARG B 1 190 ? 25.812 19.234 18.672 1 63.75 190 ARG B CA 1
ATOM 3656 C C . ARG B 1 190 ? 26.656 20.156 19.547 1 63.75 190 ARG B C 1
ATOM 3658 O O . ARG B 1 190 ? 26.188 20.672 20.562 1 63.75 190 ARG B O 1
ATOM 3665 N N . THR B 1 191 ? 27.781 20.5 19.281 1 58.72 191 THR B N 1
ATOM 3666 C CA . THR B 1 191 ? 28.641 21.328 20.125 1 58.72 191 THR B CA 1
ATOM 3667 C C . THR B 1 191 ? 28.266 22.797 19.984 1 58.72 191 THR B C 1
ATOM 3669 O O . THR B 1 191 ? 28.531 23.594 20.891 1 58.72 191 THR B O 1
ATOM 3672 N N . GLY B 1 192 ? 27.609 23.219 18.969 1 50.28 192 GLY B N 1
ATOM 3673 C CA . GLY B 1 192 ? 27.312 24.641 18.828 1 50.28 192 GLY B CA 1
ATOM 3674 C C . GLY B 1 192 ? 25.828 24.953 18.938 1 50.28 192 GLY B C 1
ATOM 3675 O O . GLY B 1 192 ? 25.406 26.078 18.672 1 50.28 192 GLY B O 1
ATOM 3676 N N . PHE B 1 193 ? 24.781 24.312 19.312 1 50.12 193 PHE B N 1
ATOM 3677 C CA . PHE B 1 193 ? 23.469 24.109 18.688 1 50.12 193 PHE B CA 1
ATOM 3678 C C . PHE B 1 193 ? 22.438 25.062 19.281 1 50.12 193 PHE B C 1
ATOM 3680 O O . PHE B 1 193 ? 22.125 24.984 20.469 1 50.12 193 PHE B O 1
ATOM 3687 N N . LYS B 1 194 ? 22.266 26.266 18.641 1 52.84 194 LYS B N 1
ATOM 3688 C CA . LYS B 1 194 ? 21.094 27.125 18.766 1 52.84 194 LYS B CA 1
ATOM 3689 C C . LYS B 1 194 ? 19.812 26.391 18.359 1 52.84 194 LYS B C 1
ATOM 3691 O O . LYS B 1 194 ? 19.875 25.344 17.688 1 52.84 194 LYS B O 1
ATOM 3696 N N . ARG B 1 195 ? 18.609 26.844 18.734 1 51.41 195 ARG B N 1
ATOM 3697 C CA . ARG B 1 195 ? 17.234 26.359 18.656 1 51.41 195 ARG B CA 1
ATOM 3698 C C . ARG B 1 195 ? 16.938 25.828 17.266 1 51.41 195 ARG B C 1
ATOM 3700 O O . ARG B 1 195 ? 16.281 24.781 17.125 1 51.41 195 ARG B O 1
ATOM 3707 N N . THR B 1 196 ? 17.312 26.672 16.125 1 53.12 196 THR B N 1
ATOM 3708 C CA . THR B 1 196 ? 17.125 26.25 14.742 1 53.12 196 THR B CA 1
ATOM 3709 C C . THR B 1 196 ? 17.812 24.922 14.484 1 53.12 196 THR B C 1
ATOM 3711 O O . THR B 1 196 ? 17.375 24.141 13.625 1 53.12 196 THR B O 1
ATOM 3714 N N . ASN B 1 197 ? 18.562 24.562 15.492 1 62.91 197 ASN B N 1
ATOM 3715 C CA . ASN B 1 197 ? 19.438 23.391 15.367 1 62.91 197 ASN B CA 1
ATOM 3716 C C . ASN B 1 197 ? 18.734 22.109 15.828 1 62.91 197 ASN B C 1
ATOM 3718 O O . ASN B 1 197 ? 19.094 21.016 15.391 1 62.91 197 ASN B O 1
ATOM 3722 N N . SER B 1 198 ? 17.578 22.453 16.5 1 70 198 SER B N 1
ATOM 3723 C CA . SER B 1 198 ? 16.922 21.25 17 1 70 198 SER B CA 1
ATOM 3724 C C . SER B 1 198 ? 16.172 20.531 15.883 1 70 198 SER B C 1
ATOM 3726 O O . SER B 1 198 ? 16.203 19.312 15.805 1 70 198 SER B O 1
ATOM 3728 N N . LEU B 1 199 ? 15.57 21.312 15 1 73.69 199 LEU B N 1
ATOM 3729 C CA . LEU B 1 199 ? 14.836 20.734 13.883 1 73.69 199 LEU B CA 1
ATOM 3730 C C . LEU B 1 199 ? 15.781 20 12.938 1 73.69 199 LEU B C 1
ATOM 3732 O O . LEU B 1 199 ? 15.484 18.891 12.508 1 73.69 199 LEU B O 1
ATOM 3736 N N . ILE B 1 200 ? 16.891 20.625 12.734 1 72.44 200 ILE B N 1
ATOM 3737 C CA . ILE B 1 200 ? 17.875 20.047 11.828 1 72.44 200 ILE B CA 1
ATOM 3738 C C . ILE B 1 200 ? 18.422 18.75 12.422 1 72.44 200 ILE B C 1
ATOM 3740 O O . ILE B 1 200 ? 18.641 17.766 11.703 1 72.44 200 ILE B O 1
ATOM 3744 N N . ARG B 1 201 ? 18.484 18.719 13.68 1 77.69 201 ARG B N 1
ATOM 3745 C CA . ARG B 1 201 ? 19 17.531 14.359 1 77.69 201 ARG B CA 1
ATOM 3746 C C . ARG B 1 201 ? 18.016 16.375 14.227 1 77.69 201 ARG B C 1
ATOM 3748 O O . ARG B 1 201 ? 18.438 15.234 13.969 1 77.69 201 ARG B O 1
ATOM 3755 N N . VAL B 1 202 ? 16.859 16.703 14.398 1 76.25 202 VAL B N 1
ATOM 3756 C CA . VAL B 1 202 ? 15.836 15.656 14.32 1 76.25 202 VAL B CA 1
ATOM 3757 C C . VAL B 1 202 ? 15.742 15.133 12.883 1 76.25 202 VAL B C 1
ATOM 3759 O O . VAL B 1 202 ? 15.633 13.93 12.664 1 76.25 202 VAL B O 1
ATOM 3762 N N . LEU B 1 203 ? 15.875 15.992 12 1 75.88 203 LEU B N 1
ATOM 3763 C CA . LEU B 1 203 ? 15.805 15.602 10.594 1 75.88 203 LEU B CA 1
ATOM 3764 C C . LEU B 1 203 ? 17.016 14.773 10.195 1 75.88 203 LEU B C 1
ATOM 3766 O O . LEU B 1 203 ? 16.906 13.82 9.43 1 75.88 203 LEU B O 1
ATOM 3770 N N . LEU B 1 204 ? 18.125 15.141 10.758 1 79.75 204 LEU B N 1
ATOM 3771 C CA . LEU B 1 204 ? 19.344 14.391 10.508 1 79.75 204 LEU B CA 1
ATOM 3772 C C . LEU B 1 204 ? 19.25 12.984 11.102 1 79.75 204 LEU B C 1
ATOM 3774 O O . LEU B 1 204 ? 19.656 12.008 10.469 1 79.75 204 LEU B O 1
ATOM 3778 N N . LEU B 1 205 ? 18.688 12.883 12.211 1 81.81 205 LEU B N 1
ATOM 3779 C CA . LEU B 1 205 ? 18.531 11.586 12.859 1 81.81 205 LEU B CA 1
ATOM 3780 C C . LEU B 1 205 ? 17.594 10.68 12.055 1 81.81 205 LEU B C 1
ATOM 3782 O O . LEU B 1 205 ? 17.859 9.484 11.914 1 81.81 205 LEU B O 1
ATOM 3786 N N . TYR B 1 206 ? 16.578 11.281 11.523 1 80.31 206 TYR B N 1
ATOM 3787 C CA . TYR B 1 206 ? 15.672 10.531 10.664 1 80.31 206 TYR B CA 1
ATOM 3788 C C . TYR B 1 206 ? 16.391 10.039 9.406 1 80.31 206 TYR B C 1
ATOM 3790 O O . TYR B 1 206 ? 16.188 8.898 8.977 1 80.31 206 TYR B O 1
ATOM 3798 N N . SER B 1 207 ? 17.188 10.852 8.93 1 83.75 207 SER B N 1
ATOM 3799 C CA . SER B 1 207 ? 17.906 10.5 7.715 1 83.75 207 SER B CA 1
ATOM 3800 C C . SER B 1 207 ? 18.922 9.391 7.98 1 83.75 207 SER B C 1
ATOM 3802 O O . SER B 1 207 ? 19.062 8.453 7.184 1 83.75 207 SER B O 1
ATOM 3804 N N . ILE B 1 208 ? 19.609 9.516 9.102 1 86.19 208 ILE B N 1
ATOM 3805 C CA . ILE B 1 208 ? 20.578 8.5 9.477 1 86.19 208 ILE B CA 1
ATOM 3806 C C . ILE B 1 208 ? 19.891 7.152 9.648 1 86.19 208 ILE B C 1
ATOM 3808 O O . ILE B 1 208 ? 20.375 6.125 9.18 1 86.19 208 ILE B O 1
ATOM 3812 N N . GLY B 1 209 ? 18.734 7.188 10.242 1 84.75 209 GLY B N 1
ATOM 3813 C CA . GLY B 1 209 ? 17.969 5.965 10.43 1 84.75 209 GLY B CA 1
ATOM 3814 C C . GLY B 1 209 ? 17.531 5.328 9.125 1 84.75 209 GLY B C 1
ATOM 3815 O O . GLY B 1 209 ? 17.562 4.102 8.984 1 84.75 209 GLY B O 1
ATOM 3816 N N . THR B 1 210 ? 17.156 6.105 8.25 1 85 210 THR B N 1
ATOM 3817 C CA . THR B 1 210 ? 16.719 5.645 6.934 1 85 210 THR B CA 1
ATOM 3818 C C . THR B 1 210 ? 17.875 4.941 6.211 1 85 210 THR B C 1
ATOM 3820 O O . THR B 1 210 ? 17.719 3.811 5.746 1 85 210 THR B O 1
ATOM 3823 N N . PHE B 1 211 ? 19.031 5.562 6.156 1 88.44 211 PHE B N 1
ATOM 3824 C CA . PHE B 1 211 ? 20.141 5.016 5.379 1 88.44 211 PHE B CA 1
ATOM 3825 C C . PHE B 1 211 ? 20.797 3.855 6.109 1 88.44 211 PHE B C 1
ATOM 3827 O O . PHE B 1 211 ? 21.359 2.959 5.48 1 88.44 211 PHE B O 1
ATOM 3834 N N . ALA B 1 212 ? 20.656 3.867 7.395 1 87.5 212 ALA B N 1
ATOM 3835 C CA . ALA B 1 212 ? 21.094 2.689 8.133 1 87.5 212 ALA B CA 1
ATOM 3836 C C . ALA B 1 212 ? 20.234 1.478 7.816 1 87.5 212 ALA B C 1
ATOM 3838 O O . ALA B 1 212 ? 20.734 0.37 7.629 1 87.5 212 ALA B O 1
ATOM 3839 N N . LEU B 1 213 ? 18.984 1.744 7.715 1 87.19 213 LEU B N 1
ATOM 3840 C CA . LEU B 1 213 ? 18.047 0.667 7.402 1 87.19 213 LEU B CA 1
ATOM 3841 C C . LEU B 1 213 ? 18.25 0.177 5.973 1 87.19 213 LEU B C 1
ATOM 3843 O O . LEU B 1 213 ? 18.344 -1.029 5.73 1 87.19 213 LEU B O 1
ATOM 3847 N N . THR B 1 214 ? 18.344 1.059 5.074 1 88.81 214 THR B N 1
ATOM 3848 C CA . THR B 1 214 ? 18.484 0.681 3.672 1 88.81 214 THR B CA 1
ATOM 3849 C C . THR B 1 214 ? 19.828 0.011 3.432 1 88.81 214 THR B C 1
ATOM 3851 O O . THR B 1 214 ? 19.938 -0.926 2.635 1 88.81 214 THR B O 1
ATOM 3854 N N . SER B 1 215 ? 20.844 0.476 4.117 1 89.31 215 SER B N 1
ATOM 3855 C CA . SER B 1 215 ? 22.156 -0.159 3.998 1 89.31 215 SER B CA 1
ATOM 3856 C C . SER B 1 215 ? 22.141 -1.581 4.547 1 89.31 215 SER B C 1
ATOM 3858 O O . SER B 1 215 ? 22.719 -2.49 3.957 1 89.31 215 SER B O 1
ATOM 3860 N N . SER B 1 216 ? 21.484 -1.732 5.648 1 90.06 216 SER B N 1
ATOM 3861 C CA . SER B 1 216 ? 21.375 -3.064 6.234 1 90.06 216 SER B CA 1
ATOM 3862 C C . SER B 1 216 ? 20.641 -4.023 5.301 1 90.06 216 SER B C 1
ATOM 3864 O O . SER B 1 216 ? 21.047 -5.18 5.152 1 90.06 216 SER B O 1
ATOM 3866 N N . ILE B 1 217 ? 19.625 -3.561 4.668 1 89.81 217 ILE B N 1
ATOM 3867 C CA . ILE B 1 217 ? 18.859 -4.395 3.744 1 89.81 217 ILE B CA 1
ATOM 3868 C C . ILE B 1 217 ? 19.703 -4.695 2.504 1 89.81 217 ILE B C 1
ATOM 3870 O O . ILE B 1 217 ? 19.656 -5.809 1.977 1 89.81 217 ILE B O 1
ATOM 3874 N N . SER B 1 218 ? 20.406 -3.768 2.068 1 88.19 218 SER B N 1
ATOM 3875 C CA . SER B 1 218 ? 21.266 -3.984 0.917 1 88.19 218 SER B CA 1
ATOM 3876 C C . SER B 1 218 ? 22.359 -5.004 1.232 1 88.19 218 SER B C 1
ATOM 3878 O O . SER B 1 218 ? 22.672 -5.867 0.41 1 88.19 218 SER B O 1
ATOM 3880 N N . ILE B 1 219 ? 22.922 -4.91 2.377 1 87.62 219 ILE B N 1
ATOM 3881 C CA . ILE B 1 219 ? 23.938 -5.867 2.797 1 87.62 219 ILE B CA 1
ATOM 3882 C C . ILE B 1 219 ? 23.328 -7.258 2.928 1 87.62 219 ILE B C 1
ATOM 3884 O O . ILE B 1 219 ? 23.922 -8.25 2.525 1 87.62 219 ILE B O 1
ATOM 3888 N N . ALA B 1 220 ? 22.172 -7.27 3.492 1 87.94 220 ALA B N 1
ATOM 3889 C CA . ALA B 1 220 ? 21.469 -8.547 3.615 1 87.94 220 ALA B CA 1
ATOM 3890 C C . ALA B 1 220 ? 21.219 -9.164 2.246 1 87.94 220 ALA B C 1
ATOM 3892 O O . ALA B 1 220 ? 21.312 -10.391 2.088 1 87.94 220 ALA B O 1
ATOM 3893 N N . SER B 1 221 ? 20.906 -8.352 1.319 1 87.38 221 SER B N 1
ATOM 3894 C CA . SER B 1 221 ? 20.688 -8.852 -0.035 1 87.38 221 SER B CA 1
ATOM 3895 C C . SER B 1 221 ? 21.953 -9.445 -0.623 1 87.38 221 SER B C 1
ATOM 3897 O O . SER B 1 221 ? 21.922 -10.508 -1.255 1 87.38 221 SER B O 1
ATOM 3899 N N . VAL B 1 222 ? 23.109 -8.883 -0.408 1 83.94 222 VAL B N 1
ATOM 3900 C CA . VAL B 1 222 ? 24.391 -9.367 -0.919 1 83.94 222 VAL B CA 1
ATOM 3901 C C . VAL B 1 222 ? 24.766 -10.664 -0.202 1 83.94 222 VAL B C 1
ATOM 3903 O O . VAL B 1 222 ? 25.203 -11.625 -0.836 1 83.94 222 VAL B O 1
ATOM 3906 N N . VAL B 1 223 ? 24.5 -10.695 1.076 1 85.06 223 VAL B N 1
ATOM 3907 C CA . VAL B 1 223 ? 24.844 -11.859 1.876 1 85.06 223 VAL B CA 1
ATOM 3908 C C . VAL B 1 223 ? 23.984 -13.047 1.455 1 85.06 223 VAL B C 1
ATOM 3910 O O . VAL B 1 223 ? 24.469 -14.18 1.354 1 85.06 223 VAL B O 1
ATOM 3913 N N . THR B 1 224 ? 22.75 -12.781 1.228 1 83.75 224 THR B N 1
ATOM 3914 C CA . THR B 1 224 ? 21.859 -13.859 0.823 1 83.75 224 THR B CA 1
ATOM 3915 C C . THR B 1 224 ? 22.234 -14.383 -0.559 1 83.75 224 THR B C 1
ATOM 3917 O O . THR B 1 224 ? 22.109 -15.586 -0.827 1 83.75 224 THR B O 1
ATOM 3920 N N . TYR B 1 225 ? 22.672 -13.594 -1.375 1 81 225 TYR B N 1
ATOM 3921 C CA . TYR B 1 225 ? 23.109 -14.047 -2.689 1 81 225 TYR B CA 1
ATOM 3922 C C . TYR B 1 225 ? 24.328 -14.953 -2.576 1 81 225 TYR B C 1
ATOM 3924 O O . TYR B 1 225 ? 24.438 -15.961 -3.279 1 81 225 TYR B O 1
ATOM 3932 N N . ILE B 1 226 ? 25.266 -14.625 -1.721 1 77.56 226 ILE B N 1
ATOM 3933 C CA . ILE B 1 226 ? 26.5 -15.383 -1.563 1 77.56 226 ILE B CA 1
ATOM 3934 C C . ILE B 1 226 ? 26.203 -16.719 -0.888 1 77.56 226 ILE B C 1
ATOM 3936 O O . ILE B 1 226 ? 26.812 -17.734 -1.221 1 77.56 226 ILE B O 1
ATOM 3940 N N . THR B 1 227 ? 25.188 -16.781 -0.015 1 79.75 227 THR B N 1
ATOM 3941 C CA . THR B 1 227 ? 24.922 -17.984 0.756 1 79.75 227 THR B CA 1
ATOM 3942 C C . THR B 1 227 ? 23.969 -18.922 -0.008 1 79.75 227 THR B C 1
ATOM 3944 O O . THR B 1 227 ? 24.141 -20.141 0.005 1 79.75 227 THR B O 1
ATOM 3947 N N . ILE B 1 228 ? 22.938 -18.312 -0.633 1 75 228 ILE B N 1
ATOM 3948 C CA . ILE B 1 228 ? 21.984 -19.125 -1.37 1 75 228 ILE B CA 1
ATOM 3949 C C . ILE B 1 228 ? 21.766 -18.531 -2.762 1 75 228 ILE B C 1
ATOM 3951 O O . ILE B 1 228 ? 20.75 -17.891 -3.018 1 75 228 ILE B O 1
ATOM 3955 N N . PRO B 1 229 ? 22.703 -18.844 -3.678 1 66.5 229 PRO B N 1
ATOM 3956 C CA . PRO B 1 229 ? 22.656 -18.172 -4.973 1 66.5 229 PRO B CA 1
ATOM 3957 C C . PRO B 1 229 ? 21.5 -18.656 -5.844 1 66.5 229 PRO B C 1
ATOM 3959 O O . PRO B 1 229 ? 21.078 -17.953 -6.773 1 66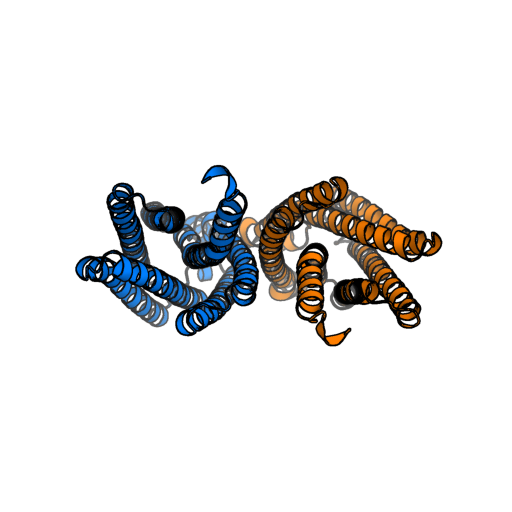.5 229 PRO B O 1
ATOM 3962 N N . HIS B 1 230 ? 20.828 -19.703 -5.473 1 65.12 230 HIS B N 1
ATOM 3963 C CA . HIS B 1 230 ? 19.812 -20.234 -6.359 1 65.12 230 HIS B CA 1
ATOM 3964 C C . HIS B 1 230 ? 18.422 -19.766 -5.953 1 65.12 230 HIS B C 1
ATOM 3966 O O . HIS B 1 230 ? 17.422 -20.156 -6.566 1 65.12 230 HIS B O 1
ATOM 3972 N N . ASN B 1 231 ? 18.484 -18.859 -4.918 1 70.12 231 ASN B N 1
ATOM 3973 C CA . ASN B 1 231 ? 17.188 -18.359 -4.465 1 70.12 231 ASN B CA 1
ATOM 3974 C C . ASN B 1 231 ? 17 -16.875 -4.781 1 70.12 231 ASN B C 1
ATOM 3976 O O . ASN B 1 231 ? 17.984 -16.125 -4.812 1 70.12 231 ASN B O 1
ATOM 3980 N N . TYR B 1 232 ? 15.828 -16.547 -5.211 1 74.81 232 TYR B N 1
ATOM 3981 C CA . TYR B 1 232 ? 15.523 -15.172 -5.574 1 74.81 232 TYR B CA 1
ATOM 3982 C C . TYR B 1 232 ? 15.25 -14.328 -4.336 1 74.81 232 TYR B C 1
ATOM 3984 O O . TYR B 1 232 ? 14.641 -13.258 -4.426 1 74.81 232 TYR B O 1
ATOM 3992 N N . THR B 1 233 ? 15.82 -14.797 -3.256 1 77.62 233 THR B N 1
ATOM 3993 C CA . THR B 1 233 ? 15.602 -14.039 -2.029 1 77.62 233 THR B CA 1
ATOM 3994 C C . THR B 1 233 ? 16.359 -12.711 -2.074 1 77.62 233 THR B C 1
ATOM 3996 O O . THR B 1 233 ? 15.891 -11.703 -1.552 1 77.62 233 THR B O 1
ATOM 3999 N N . TYR B 1 234 ? 17.516 -12.711 -2.715 1 80.94 234 TYR B N 1
ATOM 4000 C CA . TYR B 1 234 ? 18.281 -11.477 -2.803 1 80.94 234 TYR B CA 1
ATOM 4001 C C . TYR B 1 234 ? 17.562 -10.43 -3.639 1 80.94 234 TYR B C 1
ATOM 4003 O O . TYR B 1 234 ? 17.609 -9.234 -3.328 1 80.94 234 TYR B O 1
ATOM 4011 N N . ILE B 1 235 ? 16.812 -10.852 -4.633 1 79.88 235 ILE B N 1
ATOM 4012 C CA . ILE B 1 235 ? 16.062 -9.93 -5.473 1 79.88 235 ILE B CA 1
ATOM 4013 C C . ILE B 1 235 ? 14.867 -9.383 -4.691 1 79.88 235 ILE B C 1
ATOM 4015 O O . ILE B 1 235 ? 14.523 -8.203 -4.816 1 79.88 235 ILE B O 1
ATOM 4019 N N . ALA B 1 236 ? 14.352 -10.281 -3.883 1 85.44 236 ALA B N 1
ATOM 4020 C CA . ALA B 1 236 ? 13.195 -9.875 -3.084 1 85.44 236 ALA B CA 1
ATOM 4021 C C . ALA B 1 236 ? 13.562 -8.742 -2.129 1 85.44 236 ALA B C 1
ATOM 4023 O O . ALA B 1 236 ? 12.812 -7.777 -1.977 1 85.44 236 ALA B O 1
ATOM 4024 N N . LEU B 1 237 ? 14.68 -8.797 -1.537 1 86.62 237 LEU B N 1
ATOM 4025 C CA . LEU B 1 237 ? 15.125 -7.766 -0.602 1 86.62 237 LEU B CA 1
ATOM 4026 C C . LEU B 1 237 ? 15.477 -6.477 -1.337 1 86.62 237 LEU B C 1
ATOM 4028 O O . LEU B 1 237 ? 15.164 -5.383 -0.861 1 86.62 237 LEU B O 1
ATOM 4032 N N . ALA B 1 238 ? 16.016 -6.641 -2.486 1 85.81 238 ALA B N 1
ATOM 4033 C CA . ALA B 1 238 ? 16.406 -5.48 -3.277 1 85.81 238 ALA B CA 1
ATOM 4034 C C . ALA B 1 238 ? 15.195 -4.734 -3.816 1 85.81 238 ALA B C 1
ATOM 4036 O O . ALA B 1 238 ? 15.25 -3.521 -4.039 1 85.81 238 ALA B O 1
ATOM 4037 N N . MET B 1 239 ? 14.109 -5.422 -3.957 1 89.06 239 MET B N 1
ATOM 4038 C CA . MET B 1 239 ? 12.898 -4.836 -4.531 1 89.06 239 MET B CA 1
ATOM 4039 C C . MET B 1 239 ? 12.25 -3.859 -3.557 1 89.06 239 MET B C 1
ATOM 4041 O O . MET B 1 239 ? 11.555 -2.934 -3.971 1 89.06 239 MET B O 1
ATOM 4045 N N . VAL B 1 240 ? 12.531 -4.027 -2.367 1 91.56 240 VAL B N 1
ATOM 4046 C CA . VAL B 1 240 ? 11.859 -3.203 -1.366 1 91.56 240 VAL B CA 1
ATOM 4047 C C . VAL B 1 240 ? 12.664 -1.927 -1.125 1 91.56 240 VAL B C 1
ATOM 4049 O O . VAL B 1 240 ? 12.117 -0.919 -0.67 1 91.56 240 VAL B O 1
ATOM 4052 N N . LEU B 1 241 ? 13.844 -1.848 -1.552 1 91.25 241 LEU B N 1
ATOM 4053 C CA . LEU B 1 241 ? 14.797 -0.806 -1.175 1 91.25 241 LEU B CA 1
ATOM 4054 C C . LEU B 1 241 ? 14.398 0.537 -1.777 1 91.25 241 LEU B C 1
ATOM 4056 O O . LEU B 1 241 ? 14.328 1.543 -1.068 1 91.25 241 LEU B O 1
ATOM 4060 N N . PRO B 1 242 ? 14.078 0.593 -3.023 1 90.81 242 PRO B N 1
ATOM 4061 C CA . PRO B 1 242 ? 13.75 1.897 -3.604 1 90.81 242 PRO B CA 1
ATOM 4062 C C . PRO B 1 242 ? 12.516 2.531 -2.969 1 90.81 242 PRO B C 1
ATOM 4064 O O . PRO B 1 242 ? 12.477 3.75 -2.775 1 90.81 242 PRO B O 1
ATOM 4067 N N . LYS B 1 243 ? 11.578 1.717 -2.645 1 93.19 243 LYS B N 1
ATOM 4068 C CA . LYS B 1 243 ? 10.359 2.246 -2.045 1 93.19 243 LYS B CA 1
ATOM 4069 C C . LYS B 1 243 ? 10.602 2.705 -0.61 1 93.19 243 LYS B C 1
ATOM 4071 O O . LYS B 1 243 ? 10.031 3.699 -0.163 1 93.19 243 LYS B O 1
ATOM 4076 N N . LEU B 1 244 ? 11.414 1.959 0.002 1 90.25 244 LEU B N 1
ATOM 4077 C CA . LEU B 1 244 ? 11.734 2.34 1.371 1 90.25 244 LEU B CA 1
ATOM 4078 C C . LEU B 1 244 ? 12.469 3.678 1.403 1 90.25 244 LEU B C 1
ATOM 4080 O O . LEU B 1 244 ? 12.188 4.523 2.258 1 90.25 244 LEU B O 1
ATOM 4084 N N . MET B 1 245 ? 13.336 3.852 0.518 1 91 245 MET B N 1
ATOM 4085 C CA . MET B 1 245 ? 14.094 5.098 0.438 1 91 245 MET B CA 1
ATOM 4086 C C . MET B 1 245 ? 13.18 6.266 0.071 1 91 245 MET B C 1
ATOM 4088 O O . MET B 1 245 ? 13.281 7.344 0.657 1 91 245 MET B O 1
ATOM 4092 N N . TYR B 1 246 ? 12.344 6.039 -0.868 1 92.31 246 TYR B N 1
ATOM 4093 C CA . TYR B 1 246 ? 11.414 7.074 -1.298 1 92.31 246 TYR B CA 1
ATOM 4094 C C . TYR B 1 246 ? 10.453 7.441 -0.176 1 92.31 246 TYR B C 1
ATOM 4096 O O . TYR B 1 246 ? 10.203 8.625 0.079 1 92.31 246 TYR B O 1
ATOM 4104 N N . ASN B 1 247 ? 9.969 6.449 0.52 1 91.94 247 ASN B N 1
ATOM 4105 C CA . ASN B 1 247 ? 9.062 6.699 1.635 1 91.94 247 ASN B CA 1
ATOM 4106 C C . ASN B 1 247 ? 9.75 7.461 2.762 1 91.94 247 ASN B C 1
ATOM 4108 O O . ASN B 1 247 ? 9.148 8.32 3.398 1 91.94 247 ASN B O 1
ATOM 4112 N N . SER B 1 248 ? 10.922 7.102 2.973 1 87.38 248 SER B N 1
ATOM 4113 C CA . SER B 1 248 ? 11.672 7.77 4.031 1 87.38 248 SER B CA 1
ATOM 4114 C C . SER B 1 248 ? 11.938 9.234 3.684 1 87.38 248 SER B C 1
ATOM 4116 O O . SER B 1 248 ? 11.875 10.102 4.555 1 87.38 248 SER B O 1
ATOM 4118 N N . LEU B 1 249 ? 12.234 9.523 2.498 1 87.81 249 LEU B N 1
ATOM 4119 C CA . LEU B 1 249 ? 12.414 10.898 2.053 1 87.81 249 LEU B CA 1
ATOM 4120 C C . LEU B 1 249 ? 11.133 11.703 2.254 1 87.81 249 LEU B C 1
ATOM 4122 O O . LEU B 1 249 ? 11.18 12.828 2.762 1 87.81 249 LEU B O 1
ATOM 4126 N N . LEU B 1 250 ? 10.023 11.102 1.879 1 89.06 250 LEU B N 1
ATOM 4127 C CA . LEU B 1 250 ? 8.742 11.789 2.016 1 89.06 250 LEU B CA 1
ATOM 4128 C C . LEU B 1 250 ? 8.406 12.023 3.484 1 89.06 250 LEU B C 1
ATOM 4130 O O . LEU B 1 250 ? 7.871 13.078 3.84 1 89.06 250 LEU B O 1
ATOM 4134 N N . ALA B 1 251 ? 8.703 11.023 4.266 1 84.88 251 ALA B N 1
ATOM 4135 C CA . ALA B 1 251 ? 8.461 11.172 5.695 1 84.88 251 ALA B CA 1
ATOM 4136 C C . ALA B 1 251 ? 9.281 12.312 6.281 1 84.88 251 ALA B C 1
ATOM 4138 O O . ALA B 1 251 ? 8.805 13.062 7.133 1 84.88 251 ALA B O 1
ATOM 4139 N N . LEU B 1 252 ? 10.453 12.438 5.824 1 83.62 252 LEU B N 1
ATOM 4140 C CA . LEU B 1 252 ? 11.336 13.508 6.277 1 83.62 252 LEU B CA 1
ATOM 4141 C C . LEU B 1 252 ? 10.797 14.875 5.867 1 83.62 252 LEU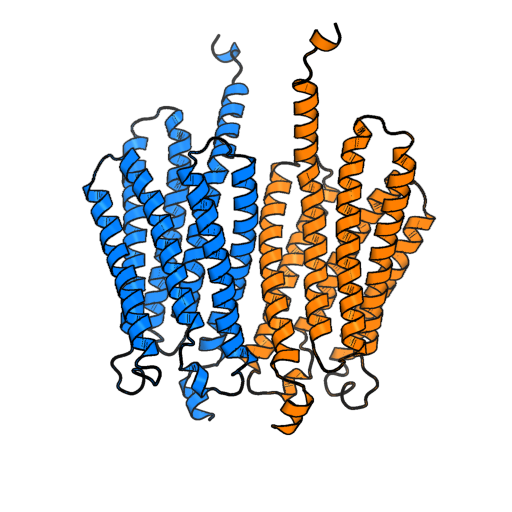 B C 1
ATOM 4143 O O . LEU B 1 252 ? 10.75 15.797 6.676 1 83.62 252 LEU B O 1
ATOM 4147 N N . LEU B 1 253 ? 10.383 14.977 4.691 1 83.06 253 LEU B N 1
ATOM 4148 C CA . LEU B 1 253 ? 9.883 16.25 4.176 1 83.06 253 LEU B CA 1
ATOM 4149 C C . LEU B 1 253 ? 8.578 16.625 4.867 1 83.06 253 LEU B C 1
ATOM 4151 O O . LEU B 1 253 ? 8.352 17.812 5.16 1 83.06 253 LEU B O 1
ATOM 4155 N N . ASN B 1 254 ? 7.789 15.656 5.152 1 82.31 254 ASN B N 1
ATOM 4156 C CA . ASN B 1 254 ? 6.504 15.922 5.793 1 82.31 254 ASN B CA 1
ATOM 4157 C C . ASN B 1 254 ? 6.668 16.234 7.277 1 82.31 254 ASN B C 1
ATOM 4159 O O . ASN B 1 254 ? 5.828 16.906 7.871 1 82.31 254 ASN B O 1
ATOM 4163 N N . SER B 1 255 ? 7.648 15.656 7.816 1 78 255 SER B N 1
ATOM 4164 C CA . SER B 1 255 ? 7.879 15.891 9.242 1 78 255 SER B CA 1
ATOM 4165 C C . SER B 1 255 ? 8.383 17.297 9.492 1 78 255 SER B C 1
ATOM 4167 O O . SER B 1 255 ? 8.25 17.828 10.602 1 78 255 SER B O 1
ATOM 4169 N N . ARG B 1 256 ? 8.914 17.906 8.508 1 75.69 256 ARG B N 1
ATOM 4170 C CA . ARG B 1 256 ? 9.406 19.266 8.656 1 75.69 256 ARG B CA 1
ATOM 4171 C C . ARG B 1 256 ? 8.305 20.203 9.141 1 75.69 256 ARG B C 1
ATOM 4173 O O . ARG B 1 256 ? 8.516 21.016 10.047 1 75.69 256 ARG B O 1
ATOM 4180 N N . ASP B 1 257 ? 7.172 19.984 8.523 1 68.38 257 ASP B N 1
ATOM 4181 C CA . ASP B 1 257 ? 6.062 20.875 8.859 1 68.38 257 ASP B CA 1
ATOM 4182 C C . ASP B 1 257 ? 5.516 20.562 10.258 1 68.38 257 ASP B C 1
ATOM 4184 O O . ASP B 1 257 ? 5.184 21.484 11.008 1 68.38 257 ASP B O 1
ATOM 4188 N N . THR B 1 258 ? 5.512 19.375 10.531 1 65.12 258 THR B N 1
ATOM 4189 C CA . THR B 1 258 ? 5.023 18.984 11.852 1 65.12 258 THR B CA 1
ATOM 4190 C C . THR B 1 258 ? 5.969 19.469 12.945 1 65.12 258 THR B C 1
ATOM 4192 O O . THR B 1 258 ? 5.523 19.969 13.984 1 65.12 258 THR B O 1
ATOM 4195 N N . LEU B 1 259 ? 7.184 19.375 12.664 1 67.56 259 LEU B N 1
ATOM 4196 C CA . LEU B 1 259 ? 8.188 19.766 13.641 1 67.56 259 LEU B CA 1
ATOM 4197 C C . LEU B 1 259 ? 8.266 21.281 13.758 1 67.56 259 LEU B C 1
ATOM 4199 O O . LEU B 1 259 ? 8.461 21.812 14.852 1 67.56 259 LEU B O 1
ATOM 4203 N N . ARG B 1 260 ? 8.047 21.891 12.656 1 65.19 260 ARG B N 1
ATOM 4204 C CA . ARG B 1 260 ? 8.016 23.344 12.664 1 65.19 260 ARG B CA 1
ATOM 4205 C C . ARG B 1 260 ? 6.852 23.875 13.5 1 65.19 260 ARG B C 1
ATOM 4207 O O . ARG B 1 260 ? 7.016 24.797 14.297 1 65.19 260 ARG B O 1
ATOM 4214 N N . ASN B 1 261 ? 5.727 23.172 13.273 1 62.5 261 ASN B N 1
ATOM 4215 C CA . ASN B 1 261 ? 4.539 23.578 14.023 1 62.5 261 ASN B CA 1
ATOM 4216 C C . ASN B 1 261 ? 4.68 23.266 15.508 1 62.5 261 ASN B C 1
ATOM 4218 O O . ASN B 1 261 ? 4.227 24.047 16.359 1 62.5 261 ASN B O 1
ATOM 4222 N N . MET B 1 262 ? 5.238 22.156 15.773 1 60.25 262 MET B N 1
ATOM 4223 C CA . MET B 1 262 ? 5.477 21.781 17.156 1 60.25 262 MET B CA 1
ATOM 4224 C C . MET B 1 262 ? 6.43 22.766 17.828 1 60.25 262 MET B C 1
ATOM 4226 O O . MET B 1 262 ? 6.238 23.125 19 1 60.25 262 MET B O 1
ATOM 4230 N N . TYR B 1 263 ? 7.363 23.141 17.094 1 55.34 263 TYR B N 1
ATOM 4231 C CA . TYR B 1 263 ? 8.344 24.078 17.625 1 55.34 263 TYR B CA 1
ATOM 4232 C C . TYR B 1 263 ? 7.75 25.469 17.766 1 55.34 263 TYR B C 1
ATOM 4234 O O . TYR B 1 263 ? 7.988 26.156 18.766 1 55.34 263 TYR B O 1
ATOM 4242 N N . ILE B 1 264 ? 6.984 25.812 16.766 1 51.06 264 ILE B N 1
ATOM 4243 C CA . ILE B 1 264 ? 6.316 27.109 16.828 1 51.06 264 ILE B CA 1
ATOM 4244 C C . ILE B 1 264 ? 5.297 27.094 17.969 1 51.06 264 ILE B C 1
ATOM 4246 O O . ILE B 1 264 ? 5.176 28.078 18.719 1 51.06 264 ILE B O 1
ATOM 4250 N N . GLY B 1 265 ? 4.543 25.984 17.953 1 50.03 265 GLY B N 1
ATOM 4251 C CA . GLY B 1 265 ? 3.6 25.859 19.062 1 50.03 265 GLY B CA 1
ATOM 4252 C C . GLY B 1 265 ? 4.266 25.906 20.422 1 50.03 265 GLY B C 1
ATOM 4253 O O . GLY B 1 265 ? 3.738 26.516 21.359 1 50.03 265 GLY B O 1
ATOM 4254 N N . GLN B 1 266 ? 5.387 25.344 20.594 1 50.41 266 GLN B N 1
ATOM 4255 C CA . GLN B 1 266 ? 6.141 25.375 21.844 1 50.41 266 GLN B CA 1
ATOM 4256 C C . GLN B 1 266 ? 6.641 26.797 22.125 1 50.41 266 GLN B C 1
ATOM 4258 O O . GLN B 1 266 ? 6.633 27.234 23.281 1 50.41 266 GLN B O 1
ATOM 4263 N N . ILE B 1 267 ? 7.078 27.438 21.125 1 46.06 267 ILE B N 1
ATOM 4264 C CA . ILE B 1 267 ? 7.523 28.828 21.297 1 46.06 267 ILE B CA 1
ATOM 4265 C C . ILE B 1 267 ? 6.336 29.703 21.688 1 46.06 267 ILE B C 1
ATOM 4267 O O . ILE B 1 267 ? 6.461 30.578 22.547 1 46.06 267 ILE B O 1
ATOM 4271 N N . MET B 1 268 ? 5.223 29.422 21.016 1 47.28 268 MET B N 1
ATOM 4272 C CA . MET B 1 268 ? 4.035 30.219 21.328 1 47.28 268 MET B CA 1
ATOM 4273 C C . MET B 1 268 ? 3.469 29.844 22.703 1 47.28 268 MET B C 1
ATOM 4275 O O . MET B 1 268 ? 2.852 30.672 23.375 1 47.28 268 MET B O 1
ATOM 4279 N N . SER B 1 269 ? 3.551 28.688 23.047 1 48.12 269 SER B N 1
ATOM 4280 C CA . SER B 1 269 ? 3.123 28.328 24.391 1 48.12 269 SER B CA 1
ATOM 4281 C C . SER B 1 269 ? 4.098 28.844 25.438 1 48.12 269 SER B C 1
ATOM 4283 O O . SER B 1 269 ? 3.795 28.828 26.641 1 48.12 269 SER B O 1
ATOM 4285 N N . VAL B 1 270 ? 5.309 29.188 25.172 1 43.66 270 VAL B N 1
ATOM 4286 C CA . VAL B 1 270 ? 6.188 29.922 26.094 1 43.66 270 VAL B CA 1
ATOM 4287 C C . VAL B 1 270 ? 5.738 31.375 26.188 1 43.66 270 VAL B C 1
ATOM 4289 O O . VAL B 1 270 ? 5.734 32.094 25.203 1 43.66 270 VAL B O 1
ATOM 4292 N N . HIS B 1 271 ? 4.801 31.719 27.094 1 42 271 HIS B N 1
ATOM 4293 C CA . HIS B 1 271 ? 4.277 33.031 27.5 1 42 271 HIS B CA 1
ATOM 4294 C C . HIS B 1 271 ? 5.387 34.062 27.594 1 42 271 HIS B C 1
ATOM 4296 O O . HIS B 1 271 ? 6.465 33.781 28.125 1 42 271 HIS B O 1
ATOM 4302 N N . PRO B 1 272 ? 5.277 35.156 26.938 1 43.41 272 PRO B N 1
ATOM 4303 C CA . PRO B 1 272 ? 6.137 36.312 27.172 1 43.41 272 PRO B CA 1
ATOM 4304 C C . PRO B 1 272 ? 6.375 36.594 28.656 1 43.41 272 PRO B C 1
ATOM 4306 O O . PRO B 1 272 ? 7.367 37.219 29.016 1 43.41 272 PRO B O 1
ATOM 4309 N N . SER B 1 273 ? 5.344 36.188 29.406 1 43.88 273 SER B N 1
ATOM 4310 C CA . SER B 1 273 ? 5.488 36.562 30.812 1 43.88 273 SER B CA 1
ATOM 4311 C C . SER B 1 273 ? 6.684 35.875 31.438 1 43.88 273 SER B C 1
ATOM 4313 O O . SER B 1 273 ? 7.16 36.281 32.5 1 43.88 273 SER B O 1
ATOM 4315 N N . ASP B 1 274 ? 7.094 34.781 30.875 1 44.62 274 ASP B N 1
ATOM 4316 C CA . ASP B 1 274 ? 8.195 34.188 31.609 1 44.62 274 ASP B CA 1
ATOM 4317 C C . ASP B 1 274 ? 9.516 34.875 31.312 1 44.62 274 ASP B C 1
ATOM 4319 O O . ASP B 1 274 ? 10.547 34.562 31.906 1 44.62 274 ASP B O 1
ATOM 4323 N N . PHE B 1 275 ? 9.555 35.688 30.25 1 38.31 275 PHE B N 1
ATOM 4324 C CA . PHE B 1 275 ? 10.711 36.562 30.031 1 38.31 275 PHE B CA 1
ATOM 4325 C C . PHE B 1 275 ? 10.539 37.906 30.734 1 38.31 275 PHE B C 1
ATOM 4327 O O . PHE B 1 275 ? 11.453 38.719 30.75 1 38.31 275 PHE B O 1
ATOM 4334 N N . THR B 1 276 ? 9.336 38.156 31.234 1 30.77 276 THR B N 1
ATOM 4335 C CA . THR B 1 276 ? 9.391 39.344 32.094 1 30.77 276 THR B CA 1
ATOM 4336 C C . THR B 1 276 ? 9.773 38.969 33.5 1 30.77 276 THR B C 1
ATOM 4338 O O . THR B 1 276 ? 9.367 37.938 34.031 1 30.77 276 THR B O 1
#

Organism: Phanerochaete carnosa (strain HHB-10118-sp) (NCBI:txid650164)

pLDDT: mean 76.53, std 15.47, range [30.52, 95.62]

InterPro domains:
  IPR045339 Domain of unknown function DUF6534 [PF20152] (172-257)

Nearest PDB structures (foldseek):
  6ybz-assembly1_D  TM=4.988E-01  e=1.861E-01  Dokdonia eikasta
  8xoi-assembly1_R  TM=4.089E-01  e=5.162E-02  Homo sapiens
  8fls-assembly1_R  TM=4.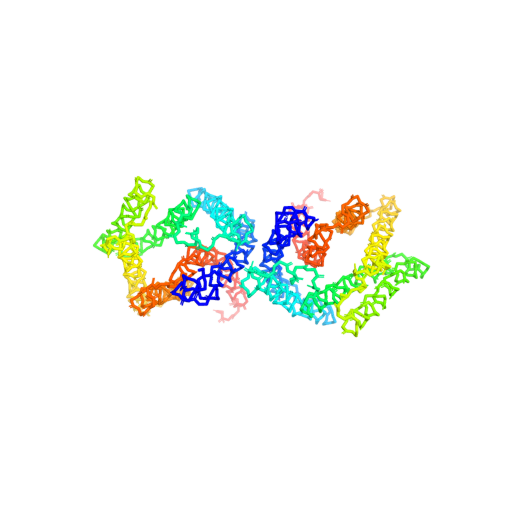699E-01  e=6.143E-01  Homo sapiens
  4dzu-assembly1_A  TM=4.609E-01  e=3.298E+00  synthetic construct
  8xoi-assembly1_R  TM=4.114E-01  e=3.424E-02  Homo sapiens

Radius of gyration: 26.7 Å; Cα contacts (8 Å, |Δi|>4): 627; chains: 2; bounding box: 72×80×58 Å

Sequence (552 aa):
MRLFLSQLGSLDGTLGGIVIAEILVAVLYGIASIQVYVYFHYNLNDSPLVKRTIFSLWILSSLYLVLASHAVYYYVVTNSMNPSVVTKYPWSLVADLFVGDLIEVTVSLIFTYKIYRLNRCIWSVIFIVLPQVISFIGAIANGILDEKFPGGISAQGLKLDWLWCAMFGLQAVTDCAIAATLCTILVKRRTGFKRTNSLIRVLLLYSIGTFALTSSISIASVVTYITIPHNYTYIALAMVLPKLMYNSLLALLNSRDTLRNMYIGQIMSVHPSDFTMRLFLSQLGSLDGTLGGIVIAEILVAVLYGIASIQVYVYFHYNLNDSPLVKRTIFSLWILSSLYLVLASHAVYYYVVTNSMNPSVVTKYPWSLVADLFVGDLIEVTVSLIFTYKIYRLNRCIWSVIFIVLPQVISFIGAIANGILDEKFPGGISAQGLKLDWLWCAMFGLQAVTDCAIAATLCTILVKRRTGFKRTNSLIRVLLLYSIGTFALTSSISIASVVTYITIPHNYTYIALAMVLPKLMYNSLLALLNSRDTLRNMYIGQIMSVHPSDFT

Foldseek 3Di:
DVVLCVVLDPCCQALVLLVVLLVLLVVLLVLLVVLLVLLVVQVVPDDVVVNVLLVVLNVLSVLLSVLSVVQSCCPCPVCVVPSQCSQFRDLSLLVSLLSLLVLLLSLLVVLLVVLCVLVVDVVLSCQLNVLSVVLNVLSVVLSVVCVVVRRDVPVVPPHSVVSVLSSLLSSLSNLVSSLVSLVVSLVVCVVVDDPVVVLVNVLSVLSSVLSVVLSVLSVVLSVCCVVPVSGCNSVSSSSNNSSSSSSSSSVSSSVSSVVVVVSVVVVVVPDCVVVD/DVVLCVVLDPCCQALVLLVVLLVLLVVLLVLLVVLLVLCVVQVVPDDVVVNVLLVVLNVLSVLLSVLSVVQSCCPCPVCVVPSLCSVFRDLSLLVSLLSLLVLLLSLLVVLLVVLCVLVVDVVLSCQLNVLSVVLNVLSVVLSVVCVVVGHDVPPVVPPSLVSVLSSLLSSLSNLVSSLVSLVVSLVVQVVPADPVRVLVNVLSVLSSVLSVVLSVLSVVLSVCCVVPVSGCNSVSSSSNNSSSSSSSSSVSSSVSSVVVCVSVVVVVVPDCVVVD